Protein AF-A0A9D2GUF0-F1 (afdb_monomer_lite)

Radius of gyration: 27.65 Å; chains: 1; bounding box: 88×90×58 Å

Secondary structure (DSSP, 8-state):
--TTHHHHHHHHHHHHHHHHHHHHHHHTT------TT-S-GGGS--SEE-HHHHHHHHHTTSB-TT--EEEEEEEPPTT----S-EETTPEEE-HHHHTEEEE-SSS--EEEEEPPHHHHHHHHHHTT--TTEEEEEE-S-TT-THHHHHHHHHHHTT--TTTEEEETTHHHHHHTHHHHHTT-TTGGGGEESPP-GGGSPPP---GGG-----HHHHEE-HHHHHHHHHTT-B-SSTT-SEEEEE-S---S-B-TTSPBPP---TT-S--S--BTT-EEEEE---TTS--B--GGGGEEEEE-TTTT--EEEEEEEEPPHHHHHHHEEEEE-TTS-EE--THHHHHHHH-TT-EEEEE-SSSTTTHHHHHIIIIIS--TTEEEESSHHHHHHHHH-B--S-TTS-PPEEEE--S--TTS--TTS---EEE-SSSEEESS-SS-----HHHHHHHHTTS-TTSSBSS--B-EEEEEETTEEEEEE---TTTTT---S-S-HHHHHHHHHHT-

InterPro domains:
  IPR001307 Thiosulphate sulfurtransferase, conserved site [PS00683] (382-392)
  IPR001763 Rhodanese-like domain [PF00581] (343-394)
  IPR001763 Rhodanese-like domain [PS50206] (340-397)
  IPR036873 Rhodanese-like domain superfamily [G3DSA:3.40.250.10] (43-173)
  IPR036873 Rhodanese-like domain superfamily [G3DSA:3.40.250.10] (231-405)
  IPR036873 Rhodanese-like domain superfamily [SSF52821] (48-169)
  IPR036873 Rhodanese-like domain superfamily [SSF52821] (342-395)
  IPR045078 Sulfurtransferase TST/MPST-like [PTHR11364] (83-396)

Organism: NCBI:txid2838699

Sequence (512 aa):
MVSKMYTKSFMLLKLLLITLFLITVLAACKKQTVDSYYELDSKAGSAIIEPMELKKYIDNGLKTDDGKKVLLLHVTKQDGSLPEKTIKGAYPFSQEEYLMEKRSDGVAPNGAMVAGGAKVDKFLSKYGVDNNTVIVLTSHDLTNQMIYRTFWALKYWGFSNKALKVLNGANYYFFGEFAKENNIANIDSYKAAPADVSKITPSTFSVRDLPGNYIDSVRAPFGEIIEYAKAGKMKSDASGEVAVISTIDAKKPVKSNGQVVTYTIYDSNAIDGRIKGATQLAYVPVKSGGYSSSWALYLDAKLSEDGKFTITGGKGTFKTPEQIREMVKGFTENNGKTTKNASFLENLDKNPDKRILFHCFTGRTTAPHWFVFREILGYHNAAVYDGSWQEWSSYSAYYPADAANASYARIIVGEDDPNTYDKQNTDYIFWNGDKFVMSDNKTAPELETENLKTFIEKWDVTKYTDFATLGMESYYEDDEVYFYPLTNPNIDNLYAGDAKEINKEDKAYQGK

Structure (mmCIF, N/CA/C/O backbone):
data_AF-A0A9D2GUF0-F1
#
_entry.id   AF-A0A9D2GUF0-F1
#
loop_
_atom_site.group_PDB
_atom_site.id
_atom_site.type_symbol
_atom_site.label_atom_id
_atom_site.label_alt_id
_atom_site.label_comp_id
_atom_site.label_asym_id
_atom_site.label_entity_id
_atom_site.label_seq_id
_atom_site.pdbx_PDB_ins_code
_atom_site.Cartn_x
_atom_site.Cartn_y
_atom_site.Cartn_z
_atom_site.occupancy
_atom_site.B_iso_or_equiv
_atom_site.auth_seq_id
_atom_site.auth_comp_id
_atom_site.auth_asym_id
_atom_site.auth_atom_id
_atom_site.pdbx_PDB_model_num
ATOM 1 N N . MET A 1 1 ? -44.222 -61.628 30.513 1.00 52.12 1 MET A N 1
ATOM 2 C CA . MET A 1 1 ? -44.202 -61.056 29.146 1.00 52.12 1 MET A CA 1
ATOM 3 C C . MET A 1 1 ? -43.820 -59.561 29.151 1.00 52.12 1 MET A C 1
ATOM 5 O O . MET A 1 1 ? -44.364 -58.802 28.369 1.00 52.12 1 MET A O 1
ATOM 9 N N . VAL A 1 2 ? -42.877 -59.123 30.008 1.00 50.03 2 VAL A N 1
ATOM 10 C CA . VAL A 1 2 ? -42.561 -57.683 30.205 1.00 50.03 2 VAL A CA 1
ATOM 11 C C . VAL A 1 2 ? -41.072 -57.346 29.977 1.00 50.03 2 VAL A C 1
ATOM 13 O O . VAL A 1 2 ? -40.738 -56.194 29.734 1.00 50.03 2 VAL A O 1
ATOM 16 N N . SER A 1 3 ? -40.151 -58.322 29.921 1.00 45.16 3 SER A N 1
ATOM 17 C CA . SER A 1 3 ? -38.711 -58.019 29.773 1.00 45.16 3 SER A CA 1
ATOM 18 C C . SER A 1 3 ? -38.216 -57.816 28.331 1.00 45.16 3 SER A C 1
ATOM 20 O O . SER A 1 3 ? -37.121 -57.296 28.139 1.00 45.16 3 SER A O 1
ATOM 22 N N . LYS A 1 4 ? -39.005 -58.162 27.300 1.00 44.06 4 LYS A N 1
ATOM 23 C CA . LYS A 1 4 ? -38.617 -57.978 25.882 1.00 44.06 4 LYS A CA 1
ATOM 24 C C . LYS A 1 4 ? -39.014 -56.624 25.275 1.00 44.06 4 LYS A C 1
ATOM 26 O O . LYS A 1 4 ? -38.560 -56.313 24.179 1.00 44.06 4 LYS A O 1
ATOM 31 N N . MET A 1 5 ? -39.826 -55.814 25.962 1.00 46.47 5 MET A N 1
ATOM 32 C CA . MET A 1 5 ? -40.227 -54.486 25.464 1.00 46.47 5 MET A CA 1
ATOM 33 C C . MET A 1 5 ? -39.244 -53.371 25.837 1.00 46.47 5 MET A C 1
ATOM 35 O O . MET A 1 5 ? -39.161 -52.378 25.121 1.00 46.47 5 MET A O 1
ATOM 39 N N . TYR A 1 6 ? -38.444 -53.543 26.893 1.00 46.28 6 TYR A N 1
ATOM 40 C CA . TYR A 1 6 ? -37.508 -52.504 27.331 1.00 46.28 6 TYR A CA 1
ATOM 41 C C . TYR A 1 6 ? -36.203 -52.473 26.532 1.00 46.28 6 TYR A C 1
ATOM 43 O O . TYR A 1 6 ? -35.618 -51.409 26.383 1.00 46.28 6 TYR A O 1
ATOM 51 N N . THR A 1 7 ? -35.758 -53.585 25.942 1.00 51.62 7 THR A N 1
ATOM 52 C CA . THR A 1 7 ? -34.489 -53.617 25.197 1.00 51.62 7 THR A CA 1
ATOM 53 C C . THR A 1 7 ? -34.574 -52.932 23.837 1.00 51.62 7 THR A C 1
ATOM 55 O O . THR A 1 7 ? -33.637 -52.229 23.469 1.00 51.62 7 THR A O 1
ATOM 58 N N . LYS A 1 8 ? -35.698 -53.040 23.114 1.00 54.09 8 LYS A N 1
ATOM 59 C CA . LYS A 1 8 ? -35.871 -52.331 21.832 1.00 54.09 8 LYS A CA 1
ATOM 60 C C . LYS A 1 8 ? -35.997 -50.820 22.015 1.00 54.09 8 LYS A C 1
ATOM 62 O O . LYS A 1 8 ? -35.328 -50.087 21.296 1.00 54.09 8 LYS A O 1
ATOM 67 N N . SER A 1 9 ? -36.771 -50.354 22.997 1.00 56.44 9 SER A N 1
ATOM 68 C CA . SER A 1 9 ? -36.916 -48.914 23.254 1.00 56.44 9 SER A CA 1
ATOM 69 C C . SER A 1 9 ? -35.627 -48.281 23.777 1.00 56.44 9 SER A C 1
ATOM 71 O O . SER A 1 9 ? -35.297 -47.170 23.378 1.00 56.44 9 SER A O 1
ATOM 73 N N . PHE A 1 10 ? -34.843 -48.993 24.595 1.00 59.16 10 PHE A N 1
ATOM 74 C CA . PHE A 1 10 ? -33.549 -48.489 25.070 1.00 59.16 10 PHE A CA 1
ATOM 75 C C . PHE A 1 10 ? -32.477 -48.492 23.970 1.00 59.16 10 PHE A C 1
ATOM 77 O O . PHE A 1 10 ? -31.617 -47.614 23.938 1.00 59.16 10 PHE A O 1
ATOM 84 N N . MET A 1 11 ? -32.534 -49.457 23.045 1.00 64.44 11 MET A N 1
ATOM 85 C CA . MET A 1 11 ? -31.638 -49.519 21.888 1.00 64.44 11 MET A CA 1
ATOM 86 C C . MET A 1 11 ? -31.997 -48.456 20.843 1.00 64.44 11 MET A C 1
ATOM 88 O O . MET A 1 11 ? -31.089 -47.818 20.318 1.00 64.44 11 MET A O 1
ATOM 92 N N . LEU A 1 12 ? -33.292 -48.188 20.618 1.00 65.00 12 LEU A N 1
ATOM 93 C CA . LEU A 1 12 ? -33.741 -47.050 19.809 1.00 65.00 12 LEU A CA 1
ATOM 94 C C . LEU A 1 12 ? -33.336 -45.720 20.441 1.00 65.00 12 LEU A C 1
ATOM 96 O O . LEU A 1 12 ? -32.854 -44.860 19.721 1.00 65.00 12 LEU A O 1
ATOM 100 N N . LEU A 1 13 ? -33.470 -45.555 21.761 1.00 68.62 13 LEU A N 1
ATOM 101 C CA . LEU A 1 13 ? -33.082 -44.321 22.451 1.00 68.62 13 LEU A CA 1
ATOM 102 C C . LEU A 1 13 ? -31.562 -44.093 22.409 1.00 68.62 13 LEU A C 1
ATOM 104 O O . LEU A 1 13 ? -31.122 -42.965 22.206 1.00 68.62 13 LEU A O 1
ATOM 108 N N . LYS A 1 14 ? -30.754 -45.158 22.530 1.00 65.00 14 LYS A N 1
ATOM 109 C CA . LYS A 1 14 ? -29.296 -45.093 22.331 1.00 65.00 14 LYS A CA 1
ATOM 110 C C . LYS A 1 14 ? -28.925 -44.779 20.885 1.00 65.00 14 LYS A C 1
ATOM 112 O O . LYS A 1 14 ? -28.041 -43.956 20.683 1.00 65.00 14 LYS A O 1
ATOM 117 N N . LEU A 1 15 ? -29.598 -45.379 19.897 1.00 66.88 15 LEU A N 1
ATOM 118 C CA . LEU A 1 15 ? -29.389 -45.016 18.494 1.00 66.88 15 LEU A CA 1
ATOM 119 C C . LEU A 1 15 ? -29.764 -43.554 18.258 1.00 66.88 15 LEU A C 1
ATOM 121 O O . LEU A 1 15 ? -28.981 -42.851 17.638 1.00 66.88 15 LEU A O 1
ATOM 125 N N . LEU A 1 16 ? -30.892 -43.096 18.816 1.00 71.69 16 LEU A N 1
ATOM 126 C CA . LEU A 1 16 ? -31.371 -41.724 18.684 1.00 71.69 16 LEU A CA 1
ATOM 127 C C . LEU A 1 16 ? -30.379 -40.732 19.297 1.00 71.69 16 LEU A C 1
ATOM 129 O O . LEU A 1 16 ? -30.061 -39.738 18.659 1.00 71.69 16 LEU A O 1
ATOM 133 N N . LEU A 1 17 ? -29.848 -41.025 20.490 1.00 67.75 17 LEU A N 1
ATOM 134 C CA . LEU A 1 17 ? -28.843 -40.205 21.175 1.00 67.75 17 LEU A CA 1
ATOM 135 C C . LEU A 1 17 ? -27.492 -40.212 20.453 1.00 67.75 17 LEU A C 1
ATOM 137 O O . LEU A 1 17 ? -26.875 -39.159 20.353 1.00 67.75 17 LEU A O 1
ATOM 141 N N . ILE A 1 18 ? -27.050 -41.348 19.904 1.00 64.31 18 ILE A N 1
ATOM 142 C CA . ILE A 1 18 ? -25.820 -41.429 19.099 1.00 64.31 18 ILE A CA 1
ATOM 143 C C . ILE A 1 18 ? -26.001 -40.679 17.774 1.00 64.31 18 ILE A C 1
ATOM 145 O O . ILE A 1 18 ? -25.099 -39.951 17.374 1.00 64.31 18 ILE A O 1
ATOM 149 N N . THR A 1 19 ? -27.167 -40.771 17.125 1.00 61.44 19 THR A N 1
ATOM 150 C CA . THR A 1 19 ? -27.473 -39.954 15.942 1.00 61.44 19 THR A CA 1
ATOM 151 C C . THR A 1 19 ? -27.598 -38.477 16.288 1.00 61.44 19 THR A C 1
ATOM 153 O O . THR A 1 19 ? -27.083 -37.663 15.537 1.00 61.44 19 THR A O 1
ATOM 156 N N . LEU A 1 20 ? -28.187 -38.102 17.430 1.00 56.81 20 LEU A N 1
ATOM 157 C CA . LEU A 1 20 ? -28.256 -36.704 17.865 1.00 56.81 20 LEU A CA 1
ATOM 158 C C . LEU A 1 20 ? -26.854 -36.161 18.168 1.00 56.81 20 LEU A C 1
ATOM 160 O O . LEU A 1 20 ? -26.547 -35.041 17.780 1.00 56.81 20 LEU A O 1
ATOM 164 N N . PHE A 1 21 ? -25.988 -36.977 18.782 1.00 48.06 21 PHE A N 1
ATOM 165 C CA . PHE A 1 21 ? -24.601 -36.626 19.084 1.00 48.06 21 PHE A CA 1
ATOM 166 C C . PHE A 1 21 ? -23.741 -36.529 17.811 1.00 48.06 21 PHE A C 1
ATOM 168 O O . PHE A 1 21 ? -22.965 -35.586 17.668 1.00 48.06 21 PHE A O 1
ATOM 175 N N . LEU A 1 22 ? -23.927 -37.427 16.832 1.00 49.19 22 LEU A N 1
ATOM 176 C CA . LEU A 1 22 ? -23.307 -37.304 15.505 1.00 49.19 22 LEU A CA 1
ATOM 177 C C . LEU A 1 22 ? -23.835 -36.089 14.732 1.00 49.19 22 LEU A C 1
ATOM 179 O O . LEU A 1 22 ? -23.051 -35.429 14.061 1.00 49.19 22 LEU A O 1
ATOM 183 N N . ILE A 1 23 ? -25.124 -35.751 14.849 1.00 51.03 23 ILE A N 1
ATOM 184 C CA . ILE A 1 23 ? -25.703 -34.547 14.235 1.00 51.03 23 ILE A CA 1
ATOM 185 C C . ILE A 1 23 ? -25.149 -33.284 14.908 1.00 51.03 23 ILE A C 1
ATOM 187 O O . ILE A 1 23 ? -24.876 -32.319 14.204 1.00 51.03 23 ILE A O 1
ATOM 191 N N . THR A 1 24 ? -24.891 -33.277 16.223 1.00 44.53 24 THR A N 1
ATOM 192 C CA . THR A 1 24 ? -24.241 -32.133 16.894 1.00 44.53 24 THR A CA 1
ATOM 193 C C . THR A 1 24 ? -22.749 -32.018 16.575 1.00 44.53 24 THR A C 1
ATOM 195 O O . THR A 1 24 ? -22.254 -30.904 16.434 1.00 44.53 24 THR A O 1
ATOM 198 N N . VAL A 1 25 ? -22.036 -33.136 16.383 1.00 40.12 25 VAL A N 1
ATOM 199 C CA . VAL A 1 25 ? -20.620 -33.130 15.961 1.00 40.12 25 VAL A CA 1
ATOM 200 C C . VAL A 1 25 ? -20.480 -32.756 14.475 1.00 40.12 25 VAL A C 1
ATOM 202 O O . VAL A 1 25 ? -19.558 -32.031 14.113 1.00 40.12 25 VAL A O 1
ATOM 205 N N . LEU A 1 26 ? -21.435 -33.140 13.620 1.00 37.75 26 LEU A N 1
ATOM 206 C CA . LEU A 1 26 ? -21.502 -32.699 12.218 1.00 37.75 26 LEU A CA 1
ATOM 207 C C . LEU A 1 26 ? -22.029 -31.259 12.073 1.00 37.75 26 LEU A C 1
ATOM 209 O O . LEU A 1 26 ? -21.619 -30.555 11.153 1.00 37.75 26 LEU A O 1
ATOM 213 N N . ALA A 1 27 ? -22.860 -30.772 13.000 1.00 34.75 27 ALA A N 1
ATOM 214 C CA . ALA A 1 27 ? -23.278 -29.367 13.056 1.00 34.75 27 ALA A CA 1
ATOM 215 C C . ALA A 1 27 ? -22.185 -28.428 13.608 1.00 34.75 27 ALA A C 1
ATOM 217 O O . ALA A 1 27 ? -22.230 -27.230 13.333 1.00 34.75 27 ALA A O 1
ATOM 218 N N . ALA A 1 28 ? -21.180 -28.960 14.315 1.00 32.22 28 ALA A N 1
ATOM 219 C CA . ALA A 1 28 ? -19.968 -28.234 14.712 1.00 32.22 28 ALA A CA 1
ATOM 220 C C . ALA A 1 28 ? -18.894 -28.173 13.602 1.00 32.22 28 ALA A C 1
ATOM 222 O O . ALA A 1 28 ? -17.900 -27.470 13.743 1.00 32.22 28 ALA A O 1
ATOM 223 N N . CYS A 1 29 ? -19.117 -28.841 12.466 1.00 32.38 29 CYS A N 1
ATOM 224 C CA . CYS A 1 29 ? -18.390 -28.628 11.213 1.00 32.38 29 CYS A CA 1
ATOM 225 C C . CYS A 1 29 ? -19.310 -27.987 10.167 1.00 32.38 29 CYS A C 1
ATOM 227 O O . CYS A 1 29 ? -19.366 -28.392 9.006 1.00 32.38 29 CYS A O 1
ATOM 229 N N . LYS A 1 30 ? -20.033 -26.932 10.556 1.00 30.05 30 LYS A N 1
ATOM 230 C CA . LYS A 1 30 ? -20.518 -25.973 9.567 1.00 30.05 30 LYS A CA 1
ATOM 231 C C . LYS A 1 30 ? -19.288 -25.202 9.093 1.00 30.05 30 LYS A C 1
ATOM 233 O O . LYS A 1 30 ? -18.842 -24.286 9.775 1.00 30.05 30 LYS A O 1
ATOM 238 N N . LYS A 1 31 ? -18.714 -25.608 7.953 1.00 34.06 31 LYS A N 1
ATOM 239 C CA . LYS A 1 31 ? -17.782 -24.775 7.180 1.00 34.06 31 LYS A CA 1
ATOM 240 C C . LYS A 1 31 ? -18.445 -23.407 7.094 1.00 34.06 31 LYS A C 1
ATOM 242 O O . LYS A 1 31 ? -19.514 -23.307 6.493 1.00 34.06 31 LYS A O 1
ATOM 247 N N . GLN A 1 32 ? -17.904 -22.435 7.826 1.00 28.88 32 GLN A N 1
ATOM 248 C CA . GLN A 1 32 ? -18.508 -21.124 7.987 1.00 28.88 32 GLN A CA 1
ATOM 249 C C . GLN A 1 32 ? -18.632 -20.555 6.580 1.00 28.88 32 GLN A C 1
ATOM 251 O O . GLN A 1 32 ? -17.634 -20.255 5.929 1.00 28.88 32 GLN A O 1
ATOM 256 N N . THR A 1 33 ? -19.852 -20.576 6.047 1.00 29.67 33 THR A N 1
ATOM 257 C CA . THR A 1 33 ? -20.152 -20.021 4.736 1.00 29.67 33 THR A CA 1
ATOM 258 C C . THR A 1 33 ? -19.760 -18.571 4.840 1.00 29.67 33 THR A C 1
ATOM 260 O O . THR A 1 33 ? -20.344 -17.847 5.643 1.00 29.67 33 THR A O 1
ATOM 263 N N . VAL A 1 34 ? -18.695 -18.207 4.130 1.00 37.09 34 VAL A N 1
ATOM 264 C CA . VAL A 1 34 ? -18.164 -16.857 4.140 1.00 37.09 34 VAL A CA 1
ATOM 265 C C . VAL A 1 34 ? -19.296 -15.952 3.684 1.00 37.09 34 VAL A C 1
ATOM 267 O O . VAL A 1 34 ? -19.676 -15.970 2.514 1.00 37.09 34 VAL A O 1
ATOM 270 N N . ASP A 1 35 ? -19.897 -15.253 4.646 1.00 34.94 35 ASP A N 1
ATOM 271 C CA . ASP A 1 35 ? -20.941 -14.275 4.393 1.00 34.94 35 ASP A CA 1
ATOM 272 C C . ASP A 1 35 ? -20.447 -13.287 3.328 1.00 34.94 35 ASP A C 1
ATOM 274 O O . ASP A 1 35 ? -19.246 -13.031 3.201 1.00 34.94 35 ASP A O 1
ATOM 278 N N . SER A 1 36 ? -21.401 -12.738 2.576 1.00 34.56 36 SER A N 1
ATOM 279 C CA . SER A 1 36 ? -21.350 -11.815 1.421 1.00 34.56 36 SER A CA 1
ATOM 280 C C . SER A 1 36 ? -20.566 -10.491 1.610 1.00 34.56 36 SER A C 1
ATOM 282 O O . SER A 1 36 ? -20.812 -9.459 0.971 1.00 34.56 36 SER A O 1
ATOM 284 N N . TYR A 1 37 ? -19.575 -10.488 2.493 1.00 33.19 37 TYR A N 1
ATOM 285 C CA . TYR A 1 37 ? -18.743 -9.359 2.880 1.00 33.19 37 TYR A CA 1
ATOM 286 C C . TYR A 1 37 ? -17.485 -9.191 2.004 1.00 33.19 37 TYR A C 1
ATOM 288 O O . TYR A 1 37 ? -16.806 -8.166 2.053 1.00 33.19 37 TYR A O 1
ATOM 296 N N . TYR A 1 38 ? -17.197 -10.169 1.150 1.00 41.22 38 TYR A N 1
ATOM 297 C CA . TYR A 1 38 ? -15.986 -10.212 0.331 1.00 41.22 38 TYR A CA 1
ATOM 298 C C . TYR A 1 38 ? -16.269 -10.403 -1.170 1.00 41.22 38 TYR A C 1
ATOM 300 O O . TYR A 1 38 ? -15.447 -10.959 -1.898 1.00 41.22 38 TYR A O 1
ATOM 308 N N . GLU A 1 39 ? -17.433 -9.954 -1.647 1.00 34.78 39 GLU A N 1
ATOM 309 C CA . GLU A 1 39 ? -17.647 -9.796 -3.090 1.00 34.78 39 GLU A CA 1
ATOM 310 C C . GLU A 1 39 ? -16.603 -8.828 -3.682 1.00 34.78 39 GLU A C 1
ATOM 312 O O . GLU A 1 39 ? -16.140 -7.915 -2.995 1.00 34.78 39 GLU A O 1
ATOM 317 N N . LEU A 1 40 ? -16.243 -9.050 -4.953 1.00 43.41 40 LEU A N 1
ATOM 318 C CA . LEU A 1 40 ? -15.322 -8.234 -5.756 1.00 43.41 40 LEU A CA 1
ATOM 319 C C . LEU A 1 40 ? -15.531 -6.724 -5.526 1.00 43.41 40 LEU A C 1
ATOM 321 O O . LEU A 1 40 ? -16.672 -6.258 -5.468 1.00 43.41 40 LEU A O 1
ATOM 325 N N . ASP A 1 41 ? -14.432 -5.961 -5.472 1.00 46.75 41 ASP A N 1
ATOM 326 C CA . ASP A 1 41 ? -14.376 -4.536 -5.084 1.00 46.75 41 ASP A CA 1
ATOM 327 C C . ASP A 1 41 ? -15.431 -3.618 -5.721 1.00 46.75 41 ASP A C 1
ATOM 329 O O . ASP A 1 41 ? -15.868 -2.671 -5.071 1.00 46.75 41 ASP A O 1
ATOM 333 N N . SER A 1 42 ? -15.944 -3.960 -6.910 1.00 46.22 42 SER A N 1
ATOM 334 C CA . SER A 1 42 ? -17.107 -3.319 -7.554 1.00 46.22 42 SER A CA 1
ATOM 335 C C . SER A 1 42 ? -18.350 -3.139 -6.655 1.00 46.22 42 SER A C 1
ATOM 337 O O . SER A 1 42 ? -19.225 -2.339 -6.979 1.00 46.22 42 SER A O 1
ATOM 339 N N . LYS A 1 43 ? -18.445 -3.863 -5.525 1.00 48.94 43 LYS A N 1
ATOM 340 C CA . LYS A 1 43 ? -19.541 -3.779 -4.538 1.00 48.94 43 LYS A CA 1
ATOM 341 C C . LYS A 1 43 ? -19.076 -3.648 -3.076 1.00 48.94 43 LYS A C 1
ATOM 343 O O . LYS A 1 43 ? -19.906 -3.684 -2.164 1.00 48.94 43 LYS A O 1
ATOM 348 N N . ALA A 1 44 ? -17.770 -3.543 -2.813 1.00 56.19 44 ALA A N 1
ATOM 349 C CA . ALA A 1 44 ? -17.205 -3.629 -1.458 1.00 56.19 44 ALA A CA 1
ATOM 350 C C . ALA A 1 44 ? -17.231 -2.301 -0.667 1.00 56.19 44 ALA A C 1
ATOM 352 O O . ALA A 1 44 ? -16.840 -2.270 0.500 1.00 56.19 44 ALA A O 1
ATOM 353 N N . GLY A 1 45 ? -17.728 -1.215 -1.265 1.00 69.31 45 GLY A N 1
ATOM 354 C CA . GLY A 1 45 ? -17.746 0.112 -0.647 1.00 69.31 45 GLY A CA 1
ATOM 355 C C . GLY A 1 45 ? -16.355 0.754 -0.561 1.00 69.31 45 GLY A C 1
ATOM 356 O O . GLY A 1 45 ? -15.366 0.220 -1.061 1.00 69.31 45 GLY A O 1
ATOM 357 N N . SER A 1 46 ? -16.285 1.930 0.064 1.00 85.81 46 SER A N 1
ATOM 358 C CA . SER A 1 46 ? -15.058 2.736 0.145 1.00 85.81 46 SER A CA 1
ATOM 359 C C . SER A 1 46 ? -13.965 2.066 0.986 1.00 85.81 46 SER A C 1
ATOM 361 O O . SER A 1 46 ? -14.257 1.553 2.064 1.00 85.81 46 SER A O 1
ATOM 363 N N . ALA A 1 47 ? -12.702 2.127 0.554 1.00 92.50 47 ALA A N 1
ATOM 364 C CA . ALA A 1 47 ? -11.539 1.779 1.384 1.00 92.50 47 ALA A CA 1
ATOM 365 C C . ALA A 1 47 ? -11.268 2.806 2.500 1.00 92.50 47 ALA A C 1
ATOM 367 O O . ALA A 1 47 ? -10.431 2.580 3.373 1.00 92.50 47 ALA A O 1
ATOM 368 N N . ILE A 1 48 ? -11.952 3.948 2.469 1.00 95.38 48 ILE A N 1
ATOM 369 C CA . ILE A 1 48 ? -11.803 5.045 3.420 1.00 95.38 48 ILE A CA 1
ATOM 370 C C . ILE A 1 48 ? -12.924 4.957 4.460 1.00 95.38 48 ILE A C 1
ATOM 372 O O . ILE A 1 48 ? -14.082 4.727 4.108 1.00 95.38 48 ILE A O 1
ATOM 376 N N . ILE A 1 49 ? -12.574 5.150 5.732 1.00 96.94 49 ILE A N 1
ATOM 377 C CA . ILE A 1 49 ? -13.527 5.404 6.819 1.00 96.94 49 ILE A CA 1
ATOM 378 C C . ILE A 1 49 ? -13.396 6.858 7.269 1.00 96.94 49 ILE A C 1
ATOM 380 O O . ILE A 1 49 ? -12.289 7.350 7.503 1.00 96.94 49 ILE A O 1
ATOM 384 N N . GLU A 1 50 ? -14.527 7.548 7.394 1.00 97.06 50 GLU A N 1
ATOM 385 C CA . GLU A 1 50 ? -14.545 8.936 7.854 1.00 97.06 50 GLU A CA 1
ATOM 386 C C . GLU A 1 50 ? -14.420 9.019 9.389 1.00 97.06 50 GLU A C 1
ATOM 388 O O . GLU A 1 50 ? -14.943 8.154 10.101 1.00 97.06 50 GLU A O 1
ATOM 393 N N . PRO A 1 51 ? -13.784 10.070 9.946 1.00 97.62 51 PRO A N 1
ATOM 394 C CA . PRO A 1 51 ? -13.594 10.218 11.393 1.00 97.62 51 PRO A CA 1
ATOM 395 C C . PRO A 1 51 ? -14.874 10.131 12.223 1.00 97.62 51 PRO A C 1
ATOM 397 O O . PRO A 1 51 ? -14.849 9.590 13.328 1.00 97.62 51 PRO A O 1
ATOM 400 N N . MET A 1 52 ? -15.998 10.621 11.692 1.00 96.94 52 MET A N 1
ATOM 401 C CA . MET A 1 52 ? -17.298 10.537 12.362 1.00 96.94 52 MET A CA 1
ATOM 402 C C . MET A 1 52 ? -17.754 9.085 12.551 1.00 96.94 52 MET A C 1
ATOM 404 O O . MET A 1 52 ? -18.256 8.724 13.616 1.00 96.94 52 MET A O 1
ATOM 408 N N . GLU A 1 53 ? -17.546 8.241 11.542 1.00 97.62 53 GLU A N 1
ATOM 409 C CA . GLU A 1 53 ? -17.898 6.823 11.597 1.00 97.62 53 GLU A CA 1
ATOM 410 C C . GLU A 1 53 ? -16.977 6.072 12.566 1.00 97.62 53 GLU A C 1
ATOM 412 O O . GLU A 1 53 ? -17.458 5.350 13.440 1.00 97.62 53 GLU A O 1
ATOM 417 N N . LEU A 1 54 ? -15.661 6.317 12.511 1.00 98.19 54 LEU A N 1
ATOM 418 C CA . LEU A 1 54 ? -14.737 5.718 13.479 1.00 98.19 54 LEU A CA 1
ATOM 419 C C . LEU A 1 54 ? -15.055 6.157 14.915 1.00 98.19 54 LEU A C 1
ATOM 421 O O . LEU A 1 54 ? -15.030 5.331 15.827 1.00 98.19 54 LEU A O 1
ATOM 425 N N . LYS A 1 55 ? -15.388 7.436 15.133 1.00 97.69 55 LYS A N 1
ATOM 426 C CA . LYS A 1 55 ? -15.811 7.934 16.448 1.00 97.69 55 LYS A CA 1
ATOM 427 C C . LYS A 1 55 ? -17.019 7.151 16.966 1.00 97.69 55 LYS A C 1
ATOM 429 O O . LYS A 1 55 ? -16.994 6.709 18.113 1.00 97.69 55 LYS A O 1
ATOM 434 N N . LYS A 1 56 ? -18.035 6.930 16.124 1.00 97.75 56 LYS A N 1
ATOM 435 C CA . LYS A 1 56 ? -19.205 6.108 16.468 1.00 97.75 56 LYS A CA 1
ATOM 436 C C . LYS A 1 56 ? -18.792 4.697 16.896 1.00 97.75 56 LYS A C 1
ATOM 438 O O . LYS A 1 56 ? -19.288 4.203 17.904 1.00 97.75 56 LYS A O 1
ATOM 443 N N . TYR A 1 57 ? -17.852 4.075 16.184 1.00 98.38 57 TYR A N 1
ATOM 444 C CA . TYR A 1 57 ? -17.349 2.748 16.548 1.00 98.38 57 TYR A CA 1
ATOM 445 C C . TYR A 1 57 ? -16.603 2.749 17.880 1.00 98.38 57 TYR A C 1
ATOM 447 O O . TYR A 1 57 ? -16.797 1.832 18.674 1.00 98.38 57 TYR A O 1
ATOM 455 N N . ILE A 1 58 ? -15.798 3.777 18.164 1.00 97.69 58 ILE A N 1
ATOM 456 C CA . ILE A 1 58 ? -15.116 3.928 19.459 1.00 97.69 58 ILE A CA 1
ATOM 457 C C . ILE A 1 58 ? -16.139 4.080 20.592 1.00 97.69 58 ILE A C 1
ATOM 459 O O . ILE A 1 58 ? -16.025 3.391 21.607 1.00 97.69 58 ILE A O 1
ATOM 463 N N . ASP A 1 59 ? -17.156 4.924 20.403 1.00 96.94 59 ASP A N 1
ATOM 464 C CA . ASP A 1 59 ? -18.231 5.141 21.380 1.00 96.94 59 ASP A CA 1
ATOM 465 C C . ASP A 1 59 ? -19.054 3.860 21.617 1.00 96.94 59 ASP A C 1
ATOM 467 O O . ASP A 1 59 ? -19.515 3.611 22.730 1.00 96.94 59 ASP A O 1
ATOM 471 N N . ASN A 1 60 ? -19.159 3.002 20.598 1.00 97.88 60 ASN A N 1
ATOM 472 C CA . ASN A 1 60 ? -19.773 1.673 20.663 1.00 97.88 60 ASN A CA 1
ATOM 473 C C . ASN A 1 60 ? -18.800 0.562 21.125 1.00 97.88 60 ASN A C 1
ATOM 475 O O . ASN A 1 60 ? -19.017 -0.625 20.876 1.00 97.88 60 ASN A O 1
ATOM 479 N N . GLY A 1 61 ? -17.694 0.922 21.784 1.00 97.38 61 GLY A N 1
ATOM 480 C CA . GLY A 1 61 ? -16.740 -0.045 22.331 1.00 97.38 61 GLY A CA 1
ATOM 481 C C . GLY A 1 61 ? -15.926 -0.785 21.266 1.00 97.38 61 GLY A C 1
ATOM 482 O O . GLY A 1 61 ? -15.680 -1.982 21.414 1.00 97.38 61 GLY A O 1
ATOM 483 N N . LEU A 1 62 ? -15.516 -0.073 20.210 1.00 97.88 62 LEU A N 1
ATOM 484 C CA . LEU A 1 62 ? -14.821 -0.598 19.026 1.00 97.88 62 LEU A CA 1
ATOM 485 C C . LEU A 1 62 ? -15.626 -1.686 18.312 1.00 97.88 62 LEU A C 1
ATOM 487 O O . LEU A 1 62 ? -15.121 -2.770 18.006 1.00 97.88 62 LEU A O 1
ATOM 491 N N . LYS A 1 63 ? -16.895 -1.379 18.041 1.00 98.19 63 LYS A N 1
ATOM 492 C CA . LYS A 1 63 ? -17.789 -2.236 17.266 1.00 98.19 63 LYS A CA 1
ATOM 493 C C . LYS A 1 63 ? -18.501 -1.453 16.180 1.00 98.19 63 LYS A C 1
ATOM 495 O O . LYS A 1 63 ? -18.924 -0.318 16.407 1.00 98.19 63 LYS A O 1
ATOM 500 N N . THR A 1 64 ? -18.665 -2.087 15.027 1.00 97.00 64 THR A N 1
ATOM 501 C CA . THR A 1 64 ? -19.517 -1.571 13.956 1.00 97.00 64 THR A CA 1
ATOM 502 C C . THR A 1 64 ? -20.991 -1.585 14.368 1.00 97.00 64 THR A C 1
ATOM 504 O O . THR A 1 64 ? -21.363 -2.172 15.389 1.00 97.00 64 THR A O 1
ATOM 507 N N . ASP A 1 65 ? -21.848 -0.961 13.561 1.00 94.19 65 ASP A N 1
ATOM 508 C CA . ASP A 1 65 ? -23.297 -0.922 13.800 1.00 94.19 65 ASP A CA 1
ATOM 509 C C . ASP A 1 65 ? -23.942 -2.315 13.805 1.00 94.19 65 ASP A C 1
ATOM 511 O O . ASP A 1 65 ? -24.863 -2.574 14.576 1.00 94.19 65 ASP A O 1
ATOM 515 N N . ASP A 1 66 ? -23.432 -3.223 12.973 1.00 93.75 66 ASP A N 1
ATOM 516 C CA . ASP A 1 66 ? -23.846 -4.627 12.895 1.00 93.75 66 ASP A CA 1
ATOM 517 C C . ASP A 1 66 ? -23.099 -5.533 13.895 1.00 93.75 66 ASP A C 1
ATOM 519 O O . ASP A 1 66 ? -23.252 -6.754 13.872 1.00 93.75 66 ASP A O 1
ATOM 523 N N . GLY A 1 67 ? -22.317 -4.951 14.810 1.00 96.00 67 GLY A N 1
ATOM 524 C CA . GLY A 1 67 ? -21.705 -5.655 15.938 1.00 96.00 67 GLY A CA 1
ATOM 525 C C . GLY A 1 67 ? -20.385 -6.369 15.637 1.00 96.00 67 GLY A C 1
ATOM 526 O O . GLY A 1 67 ? -19.903 -7.122 16.491 1.00 96.00 67 GLY A O 1
ATOM 527 N N . LYS A 1 68 ? -19.772 -6.135 14.470 1.00 96.38 68 LYS A N 1
ATOM 528 C CA . LYS A 1 68 ? -18.430 -6.642 14.143 1.00 96.38 68 LYS A CA 1
ATOM 529 C C . LYS A 1 68 ? -17.379 -5.975 15.020 1.00 96.38 68 LYS A C 1
ATOM 531 O O . LYS A 1 68 ? -17.501 -4.805 15.384 1.00 96.38 68 LYS A O 1
ATOM 536 N N . LYS A 1 69 ? -16.321 -6.714 15.343 1.00 97.75 69 LYS A N 1
ATOM 537 C CA . LYS A 1 69 ? -15.162 -6.194 16.077 1.00 97.75 69 LYS A CA 1
ATOM 538 C C . LYS A 1 69 ? -14.405 -5.207 15.187 1.00 97.75 69 LYS A C 1
ATOM 540 O O . LYS A 1 69 ? -14.068 -5.548 14.058 1.00 97.75 69 LYS A O 1
ATOM 545 N N . VAL A 1 70 ? -14.068 -4.027 15.702 1.00 98.56 70 VAL A N 1
ATOM 546 C CA . VAL A 1 70 ? -13.164 -3.082 15.034 1.00 98.56 70 VAL A CA 1
ATOM 547 C C . VAL A 1 70 ? -11.763 -3.225 15.621 1.00 98.56 70 VAL A C 1
ATOM 549 O O . VAL A 1 70 ? -11.530 -2.923 16.790 1.00 98.56 70 VAL A O 1
ATOM 552 N N . LEU A 1 71 ? -10.819 -3.686 14.804 1.00 98.56 71 LEU A N 1
ATOM 553 C CA . LEU A 1 71 ? -9.397 -3.685 15.127 1.00 98.56 71 LEU A CA 1
ATOM 554 C C . LEU A 1 71 ? -8.772 -2.395 14.591 1.00 98.56 71 LEU A C 1
ATOM 556 O O . LEU A 1 71 ? -8.565 -2.252 13.388 1.00 98.56 71 LEU A O 1
ATOM 560 N N . LEU A 1 72 ? -8.460 -1.463 15.486 1.00 98.56 72 LEU A N 1
ATOM 561 C CA . LEU A 1 72 ? -7.776 -0.224 15.132 1.00 98.56 72 LEU A CA 1
ATOM 562 C C . LEU A 1 72 ? -6.257 -0.427 15.220 1.00 98.56 72 LEU A C 1
ATOM 564 O O . LEU A 1 72 ? -5.731 -0.710 16.297 1.00 98.56 72 LEU A O 1
ATOM 568 N N . LEU A 1 73 ? -5.552 -0.284 14.098 1.00 98.50 73 LEU A N 1
ATOM 569 C CA . LEU A 1 73 ? -4.096 -0.421 14.012 1.00 98.50 73 LEU A CA 1
ATOM 570 C C . LEU A 1 73 ? -3.454 0.938 13.738 1.00 98.50 73 LEU A C 1
ATOM 572 O O . LEU A 1 73 ? -3.728 1.568 12.718 1.00 98.50 73 LEU A O 1
ATOM 576 N N . HIS A 1 74 ? -2.570 1.372 14.632 1.00 98.19 74 HIS A N 1
ATOM 577 C CA . HIS A 1 74 ? -1.677 2.495 14.390 1.00 98.19 74 HIS A CA 1
ATOM 578 C C . HIS A 1 74 ? -0.414 1.997 13.691 1.00 98.19 74 HIS A C 1
ATOM 580 O O . HIS A 1 74 ? 0.452 1.385 14.319 1.00 98.19 74 HIS A O 1
ATOM 586 N N . VAL A 1 75 ? -0.298 2.298 12.404 1.00 97.44 75 VAL A N 1
ATOM 587 C CA . VAL A 1 75 ? 0.858 1.946 11.584 1.00 97.44 75 VAL A CA 1
ATOM 588 C C . VAL A 1 75 ? 2.032 2.862 11.928 1.00 97.44 75 VAL A C 1
ATOM 590 O O . VAL A 1 75 ? 1.932 4.088 11.791 1.00 97.44 75 VAL A O 1
ATOM 593 N N . THR A 1 76 ? 3.137 2.274 12.388 1.00 93.56 76 THR A N 1
ATOM 594 C CA . THR A 1 76 ? 4.363 3.005 12.739 1.00 93.56 76 THR A CA 1
ATOM 595 C C . THR A 1 76 ? 5.009 3.630 11.504 1.00 93.56 76 THR A C 1
ATOM 597 O O . THR A 1 76 ? 4.731 3.258 10.357 1.00 93.56 76 THR A O 1
ATOM 600 N N . LYS A 1 77 ? 5.897 4.603 11.718 1.00 83.81 77 LYS A N 1
ATOM 601 C CA . LYS A 1 77 ? 6.789 5.056 10.644 1.00 83.81 77 LYS A CA 1
ATOM 602 C C . LYS A 1 77 ? 7.819 3.967 10.318 1.00 83.81 77 LYS A C 1
ATOM 604 O O . LYS A 1 77 ? 7.938 2.965 11.023 1.00 83.81 77 LYS A O 1
ATOM 609 N N . GLN A 1 78 ? 8.560 4.170 9.231 1.00 76.44 78 GLN A N 1
ATOM 610 C CA . GLN A 1 78 ? 9.610 3.251 8.784 1.00 76.44 78 GLN A CA 1
ATOM 611 C C . GLN A 1 78 ? 10.751 3.100 9.803 1.00 76.44 78 GLN A C 1
ATOM 613 O O . GLN A 1 78 ? 11.326 2.029 9.909 1.00 76.44 78 GLN A O 1
ATOM 618 N N . ASP A 1 79 ? 11.045 4.140 10.581 1.00 81.44 79 ASP A N 1
ATOM 619 C CA . ASP A 1 79 ? 12.013 4.097 11.687 1.00 81.44 79 ASP A CA 1
ATOM 620 C C . ASP A 1 79 ? 11.461 3.403 12.951 1.00 81.44 79 ASP A C 1
ATOM 622 O O . ASP A 1 79 ? 12.090 3.431 14.005 1.00 81.44 79 ASP A O 1
ATOM 626 N N . GLY A 1 80 ? 10.261 2.814 12.873 1.00 82.44 80 GLY A N 1
ATOM 627 C CA . GLY A 1 80 ? 9.574 2.182 13.997 1.00 82.44 80 GLY A CA 1
ATOM 628 C C . GLY A 1 80 ? 8.953 3.168 14.989 1.00 82.44 80 GLY A C 1
ATOM 629 O O . GLY A 1 80 ? 8.345 2.733 15.968 1.00 82.44 80 GLY A O 1
ATOM 630 N N . SER A 1 81 ? 9.059 4.481 14.755 1.00 84.81 81 SER A N 1
ATOM 631 C CA . SER A 1 81 ? 8.537 5.475 15.691 1.00 84.81 81 SER A CA 1
ATOM 632 C C . SER A 1 81 ? 7.010 5.441 15.795 1.00 84.81 81 SER A C 1
ATOM 634 O O . SER A 1 81 ? 6.275 5.178 14.832 1.00 84.81 81 SER A O 1
ATOM 636 N N . LEU A 1 82 ? 6.541 5.738 17.007 1.00 86.50 82 LEU A N 1
ATOM 637 C CA . LEU A 1 82 ? 5.144 5.736 17.415 1.00 86.50 82 LEU A CA 1
ATOM 638 C C . LEU A 1 82 ? 4.904 6.908 18.384 1.00 86.50 82 LEU A C 1
ATOM 640 O O . LEU A 1 82 ? 5.765 7.177 19.223 1.00 86.50 82 LEU A O 1
ATOM 644 N N . PRO A 1 83 ? 3.761 7.614 18.311 1.00 86.00 83 PRO A N 1
ATOM 645 C CA . PRO A 1 83 ? 3.455 8.667 19.272 1.00 86.00 83 PRO A CA 1
ATOM 646 C C . PRO A 1 83 ? 3.124 8.100 20.662 1.00 86.00 83 PRO A C 1
ATOM 648 O O . PRO A 1 83 ? 2.508 7.041 20.778 1.00 86.00 83 PRO A O 1
ATOM 651 N N . GLU A 1 84 ? 3.442 8.858 21.720 1.00 87.44 84 GLU A N 1
ATOM 652 C CA . GLU A 1 84 ? 3.104 8.504 23.114 1.00 87.44 84 GLU A CA 1
ATOM 653 C C . GLU A 1 84 ? 1.602 8.284 23.327 1.00 87.44 84 GLU A C 1
ATOM 655 O O . GLU A 1 84 ? 1.186 7.484 24.166 1.00 87.44 84 GLU A O 1
ATOM 660 N N . LYS A 1 85 ? 0.777 9.024 22.578 1.00 92.31 85 LYS A N 1
ATOM 661 C CA . LYS A 1 85 ? -0.678 8.917 22.600 1.00 92.31 85 LYS A CA 1
ATOM 662 C C . LYS A 1 85 ? -1.226 8.801 21.187 1.00 92.31 85 LYS A C 1
ATOM 664 O O . LYS A 1 85 ? -0.805 9.502 20.270 1.00 92.31 85 LYS A O 1
ATOM 669 N N . THR A 1 86 ? -2.226 7.950 21.036 1.00 95.81 86 THR A N 1
ATOM 670 C CA . THR A 1 86 ? -2.975 7.739 19.801 1.00 95.81 86 THR A CA 1
ATOM 671 C C . THR A 1 86 ? -4.472 7.633 20.102 1.00 95.81 86 THR A C 1
ATOM 673 O O . THR A 1 86 ? -4.898 7.875 21.232 1.00 95.81 86 THR A O 1
ATOM 676 N N . ILE A 1 87 ? -5.282 7.318 19.092 1.00 97.75 87 ILE A N 1
ATOM 677 C CA . ILE A 1 87 ? -6.706 7.050 19.247 1.00 97.75 87 ILE A CA 1
ATOM 678 C C . ILE A 1 87 ? -6.877 5.879 20.213 1.00 97.75 87 ILE A C 1
ATOM 680 O O . ILE A 1 87 ? -6.239 4.834 20.083 1.00 97.75 87 ILE A O 1
ATOM 684 N N . LYS A 1 88 ? -7.727 6.077 21.216 1.00 96.94 88 LYS A N 1
ATOM 685 C CA . LYS A 1 88 ? -7.993 5.119 22.281 1.00 96.94 88 LYS A CA 1
ATOM 686 C C . LYS A 1 88 ? -8.365 3.757 21.697 1.00 96.94 88 LYS A C 1
ATOM 688 O O . LYS A 1 88 ? -9.307 3.640 20.921 1.00 96.94 88 LYS A O 1
ATOM 693 N N . GLY A 1 89 ? -7.624 2.734 22.118 1.00 96.81 89 GLY A N 1
ATOM 694 C CA . GLY A 1 89 ? -7.802 1.360 21.654 1.00 96.81 89 GLY A CA 1
ATOM 695 C C . GLY A 1 89 ? -7.073 1.014 20.353 1.00 96.81 89 GLY A C 1
ATOM 696 O O . GLY A 1 89 ? -7.181 -0.123 19.905 1.00 96.81 89 GLY A O 1
ATOM 697 N N . ALA A 1 90 ? -6.305 1.941 19.768 1.00 98.19 90 ALA A N 1
ATOM 698 C CA . ALA A 1 90 ? -5.413 1.623 18.661 1.00 98.19 90 ALA A CA 1
ATOM 699 C C . ALA A 1 90 ? -4.203 0.816 19.149 1.00 98.19 90 ALA A C 1
ATOM 701 O O . ALA A 1 90 ? -3.507 1.228 20.082 1.00 98.19 90 ALA A O 1
ATOM 702 N N . TYR A 1 91 ? -3.928 -0.308 18.494 1.00 97.69 91 TYR A N 1
ATOM 703 C CA . TYR A 1 91 ? -2.739 -1.118 18.739 1.00 97.69 91 TYR A CA 1
ATOM 704 C C . TYR A 1 91 ? -1.571 -0.645 17.868 1.00 97.69 91 TYR A C 1
ATOM 706 O O . TYR A 1 91 ? -1.792 -0.328 16.698 1.00 97.69 91 TYR A O 1
ATOM 714 N N . PRO A 1 92 ? -0.330 -0.625 18.382 1.00 95.88 92 PRO A N 1
ATOM 715 C CA . PRO A 1 92 ? 0.835 -0.365 17.550 1.00 95.88 92 PRO A CA 1
ATOM 716 C C . PRO A 1 92 ? 1.021 -1.496 16.539 1.00 95.88 92 PRO A C 1
ATOM 718 O O . PRO A 1 92 ? 0.842 -2.675 16.867 1.00 95.88 92 PRO A O 1
ATOM 721 N N . PHE A 1 93 ? 1.385 -1.141 15.312 1.00 96.50 93 PHE A N 1
ATOM 722 C CA . PHE A 1 93 ? 1.570 -2.101 14.238 1.00 96.50 93 PHE A CA 1
ATOM 723 C C . PHE A 1 93 ? 2.735 -1.711 13.327 1.00 96.50 93 PHE A C 1
ATOM 725 O O . PHE A 1 93 ? 2.748 -0.617 12.764 1.00 96.50 93 PHE A O 1
ATOM 732 N N . SER A 1 94 ? 3.676 -2.641 13.151 1.00 92.19 94 SER A N 1
ATOM 733 C CA . SER A 1 94 ? 4.732 -2.552 12.145 1.00 92.19 94 SER A CA 1
ATOM 734 C C . SER A 1 94 ? 4.489 -3.581 11.047 1.00 92.19 94 SER A C 1
ATOM 736 O O . SER A 1 94 ? 4.534 -4.794 11.261 1.00 92.19 94 SER A O 1
ATOM 738 N N . GLN A 1 95 ? 4.278 -3.086 9.836 1.00 91.25 95 GLN A N 1
ATOM 739 C CA . GLN A 1 95 ? 4.197 -3.902 8.631 1.00 91.25 95 GLN A CA 1
ATOM 740 C C . GLN A 1 95 ? 5.501 -4.636 8.310 1.00 91.25 95 GLN A C 1
ATOM 742 O O . GLN A 1 95 ? 5.446 -5.691 7.688 1.00 91.25 95 GLN A O 1
ATOM 747 N N . GLU A 1 96 ? 6.663 -4.119 8.724 1.00 88.94 96 GLU A N 1
ATOM 748 C CA . GLU A 1 96 ? 7.946 -4.789 8.466 1.00 88.94 96 GLU A CA 1
ATOM 749 C C . GLU A 1 96 ? 8.050 -6.113 9.235 1.00 88.94 96 GLU A C 1
ATOM 751 O O . GLU A 1 96 ? 8.601 -7.095 8.735 1.00 88.94 96 GLU A O 1
ATOM 756 N N . GLU A 1 97 ? 7.443 -6.174 10.424 1.00 91.12 97 GLU A N 1
ATOM 757 C CA . GLU A 1 97 ? 7.441 -7.375 11.259 1.00 91.12 97 GLU A CA 1
ATOM 758 C C . GLU A 1 97 ? 6.578 -8.492 10.656 1.00 91.12 97 GLU A C 1
ATOM 760 O O . GLU A 1 97 ? 6.953 -9.661 10.745 1.00 91.12 97 GLU A O 1
ATOM 765 N N . TYR A 1 98 ? 5.457 -8.156 10.004 1.00 93.81 98 TYR A N 1
ATOM 766 C CA . TYR A 1 98 ? 4.420 -9.138 9.652 1.00 93.81 98 TYR A CA 1
ATOM 767 C C . TYR A 1 98 ? 4.033 -9.229 8.180 1.00 93.81 98 TYR A C 1
ATOM 769 O O . TYR A 1 98 ? 3.626 -10.295 7.731 1.00 93.81 98 TYR A O 1
ATOM 777 N N . LEU A 1 99 ? 4.111 -8.129 7.440 1.00 96.25 99 LEU A N 1
ATOM 778 C CA . LEU A 1 99 ? 3.555 -8.024 6.088 1.00 96.25 99 LEU A CA 1
ATOM 779 C C . LEU A 1 99 ? 4.629 -7.851 5.015 1.00 96.25 99 LEU A C 1
ATOM 781 O O . LEU A 1 99 ? 4.303 -7.799 3.830 1.00 96.25 99 LEU A O 1
ATOM 785 N N . MET A 1 100 ? 5.896 -7.788 5.422 1.00 93.25 100 MET A N 1
ATOM 786 C CA . MET A 1 100 ? 7.041 -7.721 4.524 1.00 93.25 100 MET A CA 1
ATOM 787 C C . MET A 1 100 ? 8.028 -8.850 4.805 1.00 93.25 100 MET A C 1
ATOM 789 O O . MET A 1 100 ? 8.199 -9.264 5.954 1.00 93.25 100 MET A O 1
ATOM 793 N N . GLU A 1 101 ? 8.681 -9.365 3.771 1.00 90.50 101 GLU A N 1
ATOM 794 C CA . GLU A 1 101 ? 9.617 -10.479 3.881 1.00 90.50 101 GLU A CA 1
ATOM 795 C C . GLU A 1 101 ? 10.669 -10.442 2.773 1.00 90.50 101 GLU A C 1
ATOM 797 O O . GLU A 1 101 ? 10.410 -9.969 1.668 1.00 90.50 101 GLU A O 1
ATOM 802 N N . LYS A 1 102 ? 11.867 -10.959 3.067 1.00 87.88 102 LYS A N 1
ATOM 803 C CA . LYS A 1 102 ? 12.908 -11.133 2.057 1.00 87.88 102 LYS A CA 1
ATOM 804 C C . LYS A 1 102 ? 12.578 -12.350 1.192 1.00 87.88 102 LYS A C 1
ATOM 806 O O . LYS A 1 102 ? 12.760 -13.476 1.644 1.00 87.88 102 LYS A O 1
ATOM 811 N N . ARG A 1 103 ? 12.086 -12.124 -0.028 1.00 85.88 103 ARG A N 1
ATOM 812 C CA . ARG A 1 103 ? 11.657 -13.167 -0.987 1.00 85.88 103 ARG A CA 1
ATOM 813 C C . ARG A 1 103 ? 12.065 -12.781 -2.412 1.00 85.88 103 ARG A C 1
ATOM 815 O O . ARG A 1 103 ? 12.547 -11.671 -2.628 1.00 85.88 103 ARG A O 1
ATOM 822 N N . SER A 1 104 ? 11.915 -13.692 -3.370 1.00 84.38 104 SER A N 1
ATOM 823 C CA . SER A 1 104 ? 12.319 -13.487 -4.768 1.00 84.38 104 SER A CA 1
ATOM 824 C C . SER A 1 104 ? 11.291 -14.062 -5.741 1.00 84.38 104 SER A C 1
ATOM 826 O O . SER A 1 104 ? 10.850 -15.191 -5.535 1.00 84.38 104 SER A O 1
ATOM 828 N N . ASP A 1 105 ? 10.987 -13.343 -6.828 1.00 84.06 105 ASP A N 1
ATOM 829 C CA . ASP A 1 105 ? 10.326 -13.903 -8.022 1.00 84.06 105 ASP A CA 1
ATOM 830 C C . ASP A 1 105 ? 11.340 -14.624 -8.941 1.00 84.06 105 ASP A C 1
ATOM 832 O O . ASP A 1 105 ? 11.331 -14.467 -10.157 1.00 84.06 105 ASP A O 1
ATOM 836 N N . GLY A 1 106 ? 12.300 -15.354 -8.368 1.00 73.19 106 GLY A N 1
ATOM 837 C CA . GLY A 1 106 ? 13.263 -16.160 -9.127 1.00 73.19 106 GLY A CA 1
ATOM 838 C C . GLY A 1 106 ? 14.500 -15.431 -9.669 1.00 73.19 106 GLY A C 1
ATOM 839 O O . GLY A 1 106 ? 15.430 -16.090 -10.125 1.00 73.19 106 GLY A O 1
ATOM 840 N N . VAL A 1 107 ? 14.563 -14.098 -9.581 1.00 67.81 107 VAL A N 1
ATOM 841 C CA . VAL A 1 107 ? 15.726 -13.307 -10.031 1.00 67.81 107 VAL A CA 1
ATOM 842 C C . VAL A 1 107 ? 16.698 -13.030 -8.883 1.00 67.81 107 VAL A C 1
ATOM 844 O O . VAL A 1 107 ? 17.817 -13.539 -8.848 1.00 67.81 107 VAL A O 1
ATOM 847 N N . ALA A 1 108 ? 16.283 -12.188 -7.936 1.00 68.00 108 ALA A N 1
ATOM 848 C CA . ALA A 1 108 ? 17.085 -11.807 -6.782 1.00 68.00 108 ALA A CA 1
ATOM 849 C C . ALA A 1 108 ? 16.192 -11.611 -5.551 1.00 68.00 108 ALA A C 1
ATOM 851 O O . ALA A 1 108 ? 15.045 -11.176 -5.687 1.00 68.00 108 ALA A O 1
ATOM 852 N N . PRO A 1 109 ? 16.674 -11.942 -4.342 1.00 69.06 109 PRO A N 1
ATOM 853 C CA . PRO A 1 109 ? 15.911 -11.708 -3.129 1.00 69.06 109 PRO A CA 1
ATOM 854 C C . PRO A 1 109 ? 15.870 -10.214 -2.790 1.00 69.06 109 PRO A C 1
ATOM 856 O O . PRO A 1 109 ? 16.909 -9.583 -2.599 1.00 69.06 109 PRO A O 1
ATOM 859 N N . ASN A 1 110 ? 14.666 -9.669 -2.631 1.00 72.44 110 ASN A N 1
ATOM 860 C CA . ASN A 1 110 ? 14.427 -8.295 -2.196 1.00 72.44 110 ASN A CA 1
ATOM 861 C C . ASN A 1 110 ? 13.849 -8.300 -0.772 1.00 72.44 110 ASN A C 1
ATOM 863 O O . ASN A 1 110 ? 12.969 -9.096 -0.464 1.00 72.44 110 ASN A O 1
ATOM 867 N N . GLY A 1 111 ? 14.354 -7.430 0.109 1.00 72.62 111 GLY A N 1
ATOM 868 C CA . GLY A 1 111 ? 13.971 -7.367 1.526 1.00 72.62 111 GLY A CA 1
ATOM 869 C C . GLY A 1 111 ? 12.598 -6.751 1.821 1.00 72.62 111 GLY A C 1
ATOM 870 O O . GLY A 1 111 ? 12.148 -6.809 2.963 1.00 72.62 111 GLY A O 1
ATOM 871 N N . ALA A 1 112 ? 11.941 -6.141 0.833 1.00 82.38 112 ALA A N 1
ATOM 872 C CA . ALA A 1 112 ? 10.693 -5.404 1.026 1.00 82.38 112 ALA A CA 1
ATOM 873 C C . ALA A 1 112 ? 9.456 -6.062 0.389 1.00 82.38 112 ALA A C 1
ATOM 875 O O . ALA A 1 112 ? 8.421 -5.402 0.309 1.00 82.38 112 ALA A O 1
ATOM 876 N N . MET A 1 113 ? 9.533 -7.330 -0.024 1.00 90.38 113 MET A N 1
ATOM 877 C CA . MET A 1 113 ? 8.438 -8.039 -0.705 1.00 90.38 113 MET A CA 1
ATOM 878 C C . MET A 1 113 ? 7.267 -8.331 0.230 1.00 90.38 113 MET A C 1
ATOM 880 O O . MET A 1 113 ? 7.430 -8.311 1.449 1.00 90.38 113 MET A O 1
ATOM 884 N N . VAL A 1 114 ? 6.086 -8.616 -0.319 1.00 96.50 114 VAL A N 1
ATOM 885 C CA . VAL A 1 114 ? 4.940 -9.100 0.460 1.00 96.50 114 VAL A CA 1
ATOM 886 C C . VAL A 1 114 ? 5.287 -10.388 1.213 1.00 96.50 114 VAL A C 1
ATOM 888 O O . VAL A 1 114 ? 5.883 -11.322 0.668 1.00 96.50 114 VAL A O 1
ATOM 891 N N . ALA A 1 115 ? 4.927 -10.430 2.494 1.00 96.94 115 ALA A N 1
ATOM 892 C CA . ALA A 1 115 ? 5.153 -11.597 3.337 1.00 96.94 115 ALA A CA 1
ATOM 893 C C . ALA A 1 115 ? 4.339 -12.812 2.881 1.00 96.94 115 ALA A C 1
ATOM 895 O O . ALA A 1 115 ? 3.196 -12.659 2.444 1.00 96.94 115 ALA A O 1
ATOM 896 N N . GLY A 1 116 ? 4.921 -14.003 3.040 1.00 97.00 116 GLY A N 1
ATOM 897 C CA . GLY A 1 116 ? 4.251 -15.271 2.764 1.00 97.00 116 GLY A CA 1
ATOM 898 C C . GLY A 1 116 ? 3.096 -15.538 3.729 1.00 97.00 116 GLY A C 1
ATOM 899 O O . GLY A 1 116 ? 3.049 -15.016 4.850 1.00 97.00 116 GLY A O 1
ATOM 900 N N . GLY A 1 117 ? 2.162 -16.394 3.311 1.00 96.50 117 GLY A N 1
ATOM 901 C CA . GLY A 1 117 ? 0.894 -16.591 4.024 1.00 96.50 117 GLY A CA 1
ATOM 902 C C . GLY A 1 117 ? 1.073 -17.039 5.475 1.00 96.50 117 GLY A C 1
ATOM 903 O O . GLY A 1 117 ? 0.405 -16.526 6.364 1.00 96.50 117 GLY A O 1
ATOM 904 N N . ALA A 1 118 ? 2.069 -17.886 5.753 1.00 96.88 118 ALA A N 1
ATOM 905 C CA . ALA A 1 118 ? 2.380 -18.323 7.116 1.00 96.88 118 ALA A CA 1
ATOM 906 C C . ALA A 1 118 ? 2.819 -17.176 8.042 1.00 96.88 118 ALA A C 1
ATOM 908 O O . ALA A 1 118 ? 2.578 -17.220 9.250 1.00 96.88 118 ALA A O 1
ATOM 909 N N . LYS A 1 119 ? 3.483 -16.149 7.503 1.00 97.44 119 LYS A N 1
ATOM 910 C CA . LYS A 1 119 ? 3.889 -14.967 8.269 1.00 97.44 119 LYS A CA 1
ATOM 911 C C . LYS A 1 119 ? 2.704 -14.023 8.484 1.00 97.44 119 LYS A C 1
ATOM 913 O O . LYS A 1 119 ? 2.549 -13.496 9.586 1.00 97.44 119 LYS A O 1
ATOM 918 N N . VAL A 1 120 ? 1.825 -13.892 7.492 1.00 97.81 120 VAL A N 1
ATOM 919 C CA . VAL A 1 120 ? 0.583 -13.113 7.619 1.00 97.81 120 VAL A CA 1
ATOM 920 C C . VAL A 1 120 ? -0.384 -13.768 8.610 1.00 97.81 120 VAL A C 1
ATOM 922 O O . VAL A 1 120 ? -0.949 -13.071 9.449 1.00 97.81 120 VAL A O 1
ATOM 925 N N . ASP A 1 121 ? -0.482 -15.097 8.635 1.00 98.12 121 ASP A N 1
ATOM 926 C CA . ASP A 1 121 ? -1.268 -15.840 9.629 1.00 98.12 121 ASP A CA 1
ATOM 927 C C . ASP A 1 121 ? -0.787 -15.586 11.068 1.00 98.12 121 ASP A C 1
ATOM 929 O O . ASP A 1 121 ? -1.600 -15.499 11.988 1.00 98.12 121 ASP A O 1
ATOM 933 N N . LYS A 1 122 ? 0.520 -15.366 11.289 1.00 97.88 122 LYS A N 1
ATOM 934 C CA . LYS A 1 122 ? 1.029 -14.940 12.609 1.00 97.88 122 LYS A CA 1
ATOM 935 C C . LYS A 1 122 ? 0.505 -13.563 13.007 1.00 97.88 122 LYS A C 1
ATOM 937 O O . LYS A 1 122 ? 0.218 -13.354 14.183 1.00 97.88 122 LYS A O 1
ATOM 942 N N . PHE A 1 123 ? 0.359 -12.642 12.055 1.00 97.69 123 PHE A N 1
ATOM 943 C CA . PHE A 1 123 ? -0.296 -11.358 12.304 1.00 97.69 123 PHE A CA 1
ATOM 944 C C . PHE A 1 123 ? -1.774 -11.541 12.645 1.00 97.69 123 PHE A C 1
ATOM 946 O O . PHE A 1 123 ? -2.222 -11.020 13.669 1.00 97.69 123 PHE A O 1
ATOM 953 N N . LEU A 1 124 ? -2.512 -12.310 11.837 1.00 98.06 124 LEU A N 1
ATOM 954 C CA . LEU A 1 124 ? -3.934 -12.568 12.073 1.00 98.06 124 LEU A CA 1
ATOM 955 C C . LEU A 1 124 ? -4.152 -13.177 13.455 1.00 98.06 124 LEU A C 1
ATOM 957 O O . LEU A 1 124 ? -5.011 -12.720 14.212 1.00 98.06 124 LEU A O 1
ATOM 961 N N . SER A 1 125 ? -3.305 -14.138 13.819 1.00 98.00 125 SER A N 1
ATOM 962 C CA . SER A 1 125 ? -3.306 -14.738 15.141 1.00 98.00 125 SER A CA 1
ATOM 963 C C . SER A 1 125 ? -2.985 -13.704 16.222 1.00 98.00 125 SER A C 1
ATOM 965 O O . SER A 1 125 ? -3.833 -13.467 17.076 1.00 98.00 125 SER A O 1
ATOM 967 N N . LYS A 1 126 ? -1.840 -13.006 16.156 1.00 97.81 126 LYS A N 1
ATOM 968 C CA . LYS A 1 126 ? -1.393 -12.038 17.183 1.00 97.81 126 LYS A CA 1
ATOM 969 C C . LYS A 1 126 ? -2.401 -10.917 17.446 1.00 97.81 126 LYS A C 1
ATOM 971 O O . LYS A 1 126 ? -2.562 -10.506 18.591 1.00 97.81 126 LYS A O 1
ATOM 976 N N . TYR A 1 127 ? -3.079 -10.432 16.408 1.00 98.12 127 TYR A N 1
ATOM 977 C CA . TYR A 1 127 ? -4.061 -9.348 16.522 1.00 98.12 127 TYR A CA 1
ATOM 978 C C . TYR A 1 127 ? -5.514 -9.839 16.620 1.00 98.12 127 TYR A C 1
ATOM 980 O O . TYR A 1 127 ? -6.453 -9.034 16.657 1.00 98.12 127 TYR A O 1
ATOM 988 N N . GLY A 1 128 ? -5.713 -11.155 16.746 1.00 97.25 128 GLY A N 1
ATOM 989 C CA . GLY A 1 128 ? -7.028 -11.757 16.945 1.00 97.25 128 GLY A CA 1
ATOM 990 C C . GLY A 1 128 ? -7.997 -11.411 15.814 1.00 97.25 128 GLY A C 1
ATOM 991 O O . GLY A 1 128 ? -9.148 -11.071 16.088 1.00 97.25 128 GLY A O 1
ATOM 992 N N . VAL A 1 129 ? -7.508 -11.373 14.573 1.00 97.81 129 VAL A N 1
ATOM 993 C CA . VAL A 1 129 ? -8.315 -11.097 13.379 1.00 97.81 129 VAL A CA 1
ATOM 994 C C . VAL A 1 129 ? -9.093 -12.353 13.018 1.00 97.81 129 VAL A C 1
ATOM 996 O O . VAL A 1 129 ? -8.528 -13.439 12.971 1.00 97.81 129 VAL A O 1
ATOM 999 N N . ASP A 1 130 ? -10.380 -12.208 12.746 1.00 95.44 130 ASP A N 1
ATOM 1000 C CA . ASP A 1 130 ? -11.266 -13.278 12.291 1.00 95.44 130 ASP A CA 1
ATOM 1001 C C . ASP A 1 130 ? -12.254 -12.760 11.230 1.00 95.44 130 ASP A C 1
ATOM 1003 O O . ASP A 1 130 ? -12.223 -11.592 10.834 1.00 95.44 130 ASP A O 1
ATOM 1007 N N . ASN A 1 131 ? -13.172 -13.613 10.774 1.00 91.31 131 ASN A N 1
ATOM 1008 C CA . ASN A 1 131 ? -14.207 -13.224 9.808 1.00 91.31 131 ASN A CA 1
ATOM 1009 C C . ASN A 1 131 ? -15.252 -12.226 10.341 1.00 91.31 131 ASN A C 1
ATOM 1011 O O . ASN A 1 131 ? -16.084 -11.742 9.566 1.00 91.31 131 ASN A O 1
ATOM 1015 N N . ASN A 1 132 ? -15.205 -11.891 11.630 1.00 94.19 132 ASN A N 1
ATOM 1016 C CA . ASN A 1 132 ? -16.039 -10.878 12.259 1.00 94.19 132 ASN A CA 1
ATOM 1017 C C . ASN A 1 132 ? -15.248 -9.608 12.618 1.00 94.19 132 ASN A C 1
ATOM 1019 O O . ASN A 1 132 ? -15.712 -8.792 13.419 1.00 94.19 132 ASN A O 1
ATOM 1023 N N . THR A 1 133 ? -14.065 -9.427 12.028 1.00 97.25 133 THR A N 1
ATOM 1024 C CA . THR A 1 133 ? -13.189 -8.282 12.275 1.00 97.25 133 THR A CA 1
ATOM 1025 C C . THR A 1 133 ? -13.203 -7.299 11.100 1.00 97.25 133 THR A C 1
ATOM 1027 O O . THR A 1 133 ? -13.026 -7.682 9.945 1.00 97.25 133 THR A O 1
ATOM 1030 N N . VAL A 1 134 ? -13.364 -6.011 11.406 1.00 97.69 134 VAL A N 1
ATOM 1031 C CA . VAL A 1 134 ? -13.073 -4.883 10.514 1.00 97.69 134 VAL A CA 1
ATOM 1032 C C . VAL A 1 134 ? -11.777 -4.232 10.981 1.00 97.69 134 VAL A C 1
ATOM 1034 O O . VAL A 1 134 ? -11.678 -3.765 12.114 1.00 97.69 134 VAL A O 1
ATOM 1037 N N . ILE A 1 135 ? -10.775 -4.203 10.113 1.00 98.56 135 ILE A N 1
ATOM 1038 C CA . ILE A 1 135 ? -9.485 -3.567 10.363 1.00 98.56 135 ILE A CA 1
ATOM 1039 C C . ILE A 1 135 ? -9.572 -2.108 9.917 1.00 98.56 135 ILE A C 1
ATOM 1041 O O . ILE A 1 135 ? -9.867 -1.824 8.756 1.00 98.56 135 ILE A O 1
ATOM 1045 N N . VAL A 1 136 ? -9.273 -1.182 10.824 1.00 98.75 136 VAL A N 1
ATOM 1046 C CA . VAL A 1 136 ? -9.111 0.242 10.515 1.00 98.75 136 VAL A CA 1
ATOM 1047 C C . VAL A 1 136 ? -7.651 0.613 10.724 1.00 98.75 136 VAL A C 1
ATOM 1049 O O . VAL A 1 136 ? -7.120 0.494 11.826 1.00 98.75 136 VAL A O 1
ATOM 1052 N N . LEU A 1 137 ? -6.999 1.068 9.661 1.00 98.81 137 LEU A N 1
ATOM 1053 C CA . LEU A 1 137 ? -5.635 1.570 9.691 1.00 98.81 137 LEU A CA 1
ATOM 1054 C C . LEU A 1 137 ? -5.644 3.072 9.980 1.00 98.81 137 LEU A C 1
ATOM 1056 O O . LEU A 1 137 ? -6.380 3.837 9.354 1.00 98.81 137 LEU A O 1
ATOM 1060 N N . THR A 1 138 ? -4.786 3.498 10.899 1.00 98.12 138 THR A N 1
ATOM 1061 C CA . THR A 1 138 ? -4.447 4.903 11.142 1.00 98.12 138 THR A CA 1
ATOM 1062 C C . THR A 1 138 ? -2.934 5.051 11.315 1.00 98.12 138 THR A C 1
ATOM 1064 O O . THR A 1 138 ? -2.192 4.073 11.358 1.00 98.12 138 THR A O 1
ATOM 1067 N N . SER A 1 139 ? -2.466 6.283 11.414 1.00 95.94 139 SER A N 1
ATOM 1068 C CA . SER A 1 139 ? -1.077 6.678 11.653 1.00 95.94 139 SER A CA 1
ATOM 1069 C C . SER A 1 139 ? -1.077 8.059 12.320 1.00 95.94 139 SER A C 1
ATOM 1071 O O . SER A 1 139 ? -2.132 8.592 12.674 1.00 95.94 139 SER A O 1
ATOM 1073 N N . HIS A 1 140 ? 0.095 8.671 12.499 1.00 93.75 140 HIS A N 1
ATOM 1074 C CA . HIS A 1 140 ? 0.171 10.092 12.851 1.00 93.75 140 HIS A CA 1
ATOM 1075 C C . HIS A 1 140 ? -0.583 10.966 11.826 1.00 93.75 140 HIS A C 1
ATOM 1077 O O . HIS A 1 140 ? -1.478 11.721 12.197 1.00 93.75 140 HIS A O 1
ATOM 1083 N N . ASP A 1 141 ? -0.265 10.806 10.540 1.00 94.44 141 ASP A N 1
ATOM 1084 C CA . ASP A 1 141 ? -0.910 11.465 9.403 1.00 94.44 141 ASP A CA 1
ATOM 1085 C C . ASP A 1 141 ? -0.788 10.605 8.126 1.00 94.44 141 ASP A C 1
ATOM 1087 O O . ASP A 1 141 ? -0.041 9.618 8.079 1.00 94.44 141 ASP A O 1
ATOM 1091 N N . LEU A 1 142 ? -1.503 10.998 7.069 1.00 94.25 142 LEU A N 1
ATOM 1092 C CA . LEU A 1 142 ? -1.529 10.291 5.785 1.00 94.25 142 LEU A CA 1
ATOM 1093 C C . LEU A 1 142 ? -0.287 10.510 4.899 1.00 94.25 142 LEU A C 1
ATOM 1095 O O . LEU A 1 142 ? -0.243 9.982 3.783 1.00 94.25 142 LEU A O 1
ATOM 1099 N N . THR A 1 143 ? 0.734 11.236 5.371 1.00 91.94 143 THR A N 1
ATOM 1100 C CA . THR A 1 143 ? 2.039 11.300 4.688 1.00 91.94 143 THR A CA 1
ATOM 1101 C C . THR A 1 143 ? 2.876 10.049 4.957 1.00 91.94 143 THR A C 1
ATOM 1103 O O . THR A 1 143 ? 3.726 9.717 4.135 1.00 91.94 143 THR A O 1
ATOM 1106 N N . ASN A 1 144 ? 2.589 9.291 6.026 1.00 92.12 144 ASN A N 1
ATOM 1107 C CA . ASN A 1 144 ? 3.243 8.008 6.298 1.00 92.12 144 ASN A CA 1
ATOM 1108 C C . ASN A 1 144 ? 2.902 6.967 5.216 1.00 92.12 144 ASN A C 1
ATOM 1110 O O . ASN A 1 144 ? 1.836 6.354 5.251 1.00 92.12 144 ASN A O 1
ATOM 1114 N N . GLN A 1 145 ? 3.829 6.694 4.294 1.00 89.62 145 GLN A N 1
ATOM 1115 C CA . GLN A 1 145 ? 3.632 5.731 3.207 1.00 89.62 145 GLN A CA 1
ATOM 1116 C C . GLN A 1 145 ? 3.334 4.300 3.690 1.00 89.62 145 GLN A C 1
ATOM 1118 O O . GLN A 1 145 ? 2.723 3.510 2.963 1.00 89.62 145 GLN A O 1
ATOM 1123 N N . MET A 1 146 ? 3.734 3.952 4.917 1.00 92.81 146 MET A N 1
ATOM 1124 C CA . MET A 1 146 ? 3.595 2.590 5.427 1.00 92.81 146 MET A CA 1
ATOM 1125 C C . MET A 1 146 ? 2.137 2.192 5.683 1.00 92.81 146 MET A C 1
ATOM 1127 O O . MET A 1 146 ? 1.821 1.002 5.617 1.00 92.81 146 MET A O 1
ATOM 1131 N N . ILE A 1 147 ? 1.226 3.155 5.884 1.00 96.19 147 ILE A N 1
ATOM 1132 C CA . ILE A 1 147 ? -0.212 2.861 6.011 1.00 96.19 147 ILE A CA 1
ATOM 1133 C C . ILE A 1 147 ? -0.771 2.255 4.716 1.00 96.19 147 ILE A C 1
ATOM 1135 O O . ILE A 1 147 ? -1.501 1.268 4.749 1.00 96.19 147 ILE A O 1
ATOM 1139 N N . TYR A 1 148 ? -0.338 2.771 3.565 1.00 96.50 148 TYR A N 1
ATOM 1140 C CA . TYR A 1 148 ? -0.743 2.279 2.250 1.00 96.50 148 TYR A CA 1
ATOM 1141 C C . TYR A 1 148 ? -0.073 0.951 1.918 1.00 96.50 148 TYR A C 1
ATOM 1143 O O . TYR A 1 148 ? -0.709 0.072 1.344 1.00 96.50 148 TYR A O 1
ATOM 1151 N N . ARG A 1 149 ? 1.193 0.771 2.321 1.00 94.94 149 ARG A N 1
ATOM 1152 C CA . ARG A 1 149 ? 1.888 -0.517 2.186 1.00 94.94 149 ARG A CA 1
ATOM 1153 C C . ARG A 1 149 ? 1.201 -1.612 3.005 1.00 94.94 149 ARG A C 1
ATOM 1155 O O . ARG A 1 149 ? 1.030 -2.721 2.508 1.00 94.94 149 ARG A O 1
ATOM 1162 N N . THR A 1 150 ? 0.768 -1.279 4.221 1.00 97.50 150 THR A N 1
ATOM 1163 C CA . THR A 1 150 ? -0.036 -2.160 5.082 1.00 97.50 150 THR A CA 1
ATOM 1164 C C . THR A 1 150 ? -1.355 -2.521 4.410 1.00 97.50 150 THR A C 1
ATOM 1166 O O . THR A 1 150 ? -1.682 -3.701 4.301 1.00 97.50 150 THR A O 1
ATOM 1169 N N . PHE A 1 151 ? -2.085 -1.517 3.909 1.00 98.12 151 PHE A N 1
ATOM 1170 C CA . PHE A 1 151 ? -3.347 -1.739 3.208 1.00 98.12 151 PHE A CA 1
ATOM 1171 C C . PHE A 1 151 ? -3.159 -2.654 1.994 1.00 98.12 151 PHE A C 1
ATOM 1173 O O . PHE A 1 151 ? -3.870 -3.644 1.859 1.00 98.12 151 PHE A O 1
ATOM 1180 N N . TRP A 1 152 ? -2.173 -2.362 1.143 1.00 97.75 152 TRP A N 1
ATOM 1181 C CA . TRP A 1 152 ? -1.863 -3.150 -0.048 1.00 97.75 152 TRP A CA 1
ATOM 1182 C C . TRP A 1 152 ? -1.548 -4.614 0.282 1.00 97.75 152 TRP A C 1
ATOM 1184 O O . TRP A 1 152 ? -2.093 -5.510 -0.357 1.00 97.75 152 TRP A O 1
ATOM 1194 N N . ALA A 1 153 ? -0.726 -4.872 1.303 1.00 97.38 153 ALA A N 1
ATOM 1195 C CA . ALA A 1 153 ? -0.350 -6.235 1.673 1.00 97.38 153 ALA A CA 1
ATOM 1196 C C . ALA A 1 153 ? -1.543 -7.041 2.219 1.00 97.38 153 ALA A C 1
ATOM 1198 O O . ALA A 1 153 ? -1.696 -8.216 1.898 1.00 97.38 153 ALA A O 1
ATOM 1199 N N . LEU A 1 154 ? -2.433 -6.419 2.998 1.00 97.31 154 LEU A N 1
ATOM 1200 C CA . LEU A 1 154 ? -3.666 -7.080 3.444 1.00 97.31 154 LEU A CA 1
ATOM 1201 C C . LEU A 1 154 ? -4.643 -7.280 2.276 1.00 97.31 154 LEU A C 1
ATOM 1203 O O . LEU A 1 154 ? -5.236 -8.350 2.137 1.00 97.31 154 LEU A O 1
ATOM 1207 N N . LYS A 1 155 ? -4.763 -6.292 1.383 1.00 95.25 155 LYS A N 1
ATOM 1208 C CA . LYS A 1 155 ? -5.556 -6.409 0.155 1.00 95.25 155 LYS A CA 1
ATOM 1209 C C . LYS A 1 155 ? -5.086 -7.590 -0.692 1.00 95.25 155 LYS A C 1
ATOM 1211 O O . LYS A 1 155 ? -5.919 -8.394 -1.089 1.00 95.25 155 LYS A O 1
ATOM 1216 N N . TYR A 1 156 ? -3.775 -7.738 -0.900 1.00 96.38 156 TYR A N 1
ATOM 1217 C CA . TYR A 1 156 ? -3.155 -8.859 -1.619 1.00 96.38 156 TYR A CA 1
ATOM 1218 C C . T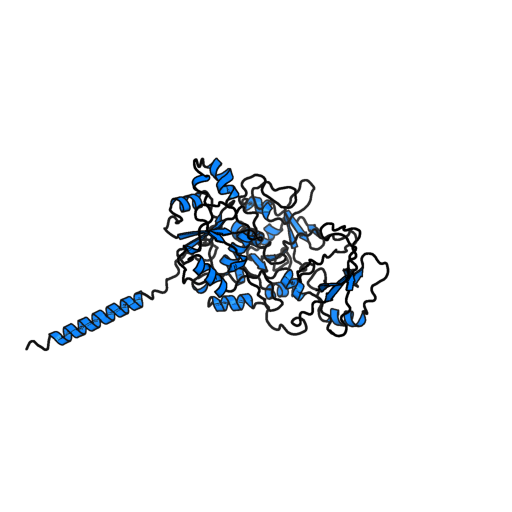YR A 1 156 ? -3.642 -10.222 -1.112 1.00 96.38 156 TYR A C 1
ATOM 1220 O O . TYR A 1 156 ? -4.037 -11.069 -1.914 1.00 96.38 156 TYR A O 1
ATOM 1228 N N . TRP A 1 157 ? -3.729 -10.387 0.210 1.00 95.88 157 TRP A N 1
ATOM 1229 C CA . TRP A 1 157 ? -4.169 -11.628 0.847 1.00 95.88 157 TRP A CA 1
ATOM 1230 C C . TRP A 1 157 ? -5.686 -11.855 0.870 1.00 95.88 157 TRP A C 1
ATOM 1232 O O . TRP A 1 157 ? -6.112 -12.894 1.359 1.00 95.88 157 TRP A O 1
ATOM 1242 N N . GLY A 1 158 ? -6.522 -10.960 0.333 1.00 92.62 158 GLY A N 1
ATOM 1243 C CA . GLY A 1 158 ? -7.966 -11.228 0.210 1.00 92.62 158 GLY A CA 1
ATOM 1244 C C . GLY A 1 158 ? -8.889 -10.309 1.008 1.00 92.62 158 GLY A C 1
ATOM 1245 O O . GLY A 1 158 ? -10.110 -10.452 0.902 1.00 92.62 158 GLY A O 1
ATOM 1246 N N . PHE A 1 159 ? -8.360 -9.367 1.796 1.00 93.44 159 PHE A N 1
ATOM 1247 C CA . PHE A 1 159 ? -9.197 -8.449 2.574 1.00 93.44 159 PHE A CA 1
ATOM 1248 C C . PHE A 1 159 ? -9.951 -7.471 1.659 1.00 93.44 159 PHE A C 1
ATOM 1250 O O . PHE A 1 159 ? -9.344 -6.700 0.922 1.00 93.44 159 PHE A O 1
ATOM 1257 N N . SER A 1 160 ? -11.286 -7.480 1.703 1.00 90.75 160 SER A N 1
ATOM 1258 C CA . SER A 1 160 ? -12.120 -6.545 0.935 1.00 90.75 160 SER A CA 1
ATOM 1259 C C . SER A 1 160 ? -12.188 -5.166 1.601 1.00 90.75 160 SER A C 1
ATOM 1261 O O . SER A 1 160 ? -11.932 -5.029 2.800 1.00 90.75 160 SER A O 1
ATOM 1263 N N . ASN A 1 161 ? -12.652 -4.152 0.863 1.00 90.44 161 ASN A N 1
ATOM 1264 C CA . ASN A 1 161 ? -12.882 -2.815 1.430 1.00 90.44 161 ASN A CA 1
ATOM 1265 C C . ASN A 1 161 ? -13.954 -2.793 2.525 1.00 90.44 161 ASN A C 1
ATOM 1267 O O . ASN A 1 161 ? -14.041 -1.823 3.271 1.00 90.44 161 ASN A O 1
ATOM 1271 N N . LYS A 1 162 ? -14.773 -3.841 2.672 1.00 88.12 162 LYS A N 1
ATOM 1272 C CA . LYS A 1 162 ? -15.709 -3.923 3.797 1.00 88.12 162 LYS A CA 1
ATOM 1273 C C . LYS A 1 162 ? -14.997 -4.273 5.111 1.00 88.12 162 LYS A C 1
ATOM 1275 O O . LYS A 1 162 ? -15.434 -3.826 6.171 1.00 88.12 162 LYS A O 1
ATOM 1280 N N . ALA A 1 163 ? -13.924 -5.064 5.046 1.00 92.69 163 ALA A N 1
ATOM 1281 C CA . ALA A 1 163 ? -13.177 -5.565 6.204 1.00 92.69 163 ALA A CA 1
ATOM 1282 C C . ALA A 1 163 ? -11.852 -4.824 6.457 1.00 92.69 163 ALA A C 1
ATOM 1284 O O . ALA A 1 163 ? -11.239 -5.031 7.499 1.00 92.69 163 ALA A O 1
ATOM 1285 N N . LEU A 1 164 ? -11.410 -3.969 5.534 1.00 96.25 164 LEU A N 1
ATOM 1286 C CA . LEU A 1 164 ? -10.161 -3.219 5.630 1.00 96.25 164 LEU A CA 1
ATOM 1287 C C . LEU A 1 164 ? -10.381 -1.759 5.222 1.00 96.25 164 LEU A C 1
ATOM 1289 O O . LEU A 1 164 ? -10.849 -1.486 4.118 1.00 96.25 164 LEU A O 1
ATOM 1293 N N . LYS A 1 165 ? -10.029 -0.829 6.114 1.00 97.88 165 LYS A N 1
ATOM 1294 C CA . LYS A 1 165 ? -10.235 0.615 5.946 1.00 97.88 165 LYS A CA 1
ATOM 1295 C C . LYS A 1 165 ? -8.983 1.420 6.291 1.00 97.88 165 LYS A C 1
ATOM 1297 O O . LYS A 1 165 ? -8.208 1.015 7.153 1.00 97.88 165 LYS A O 1
ATOM 1302 N N . VAL A 1 166 ? -8.847 2.604 5.703 1.00 98.62 166 VAL A N 1
ATOM 1303 C CA . VAL A 1 166 ? -7.909 3.664 6.109 1.00 98.62 166 VAL A CA 1
ATOM 1304 C C . VAL A 1 166 ? -8.701 4.844 6.672 1.00 98.62 166 VAL A C 1
ATOM 1306 O O . VAL A 1 166 ? -9.647 5.307 6.037 1.00 98.62 166 VAL A O 1
ATOM 1309 N N . LEU A 1 167 ? -8.329 5.341 7.855 1.00 98.62 167 LEU A N 1
ATOM 1310 C CA . LEU A 1 167 ? -8.948 6.527 8.455 1.00 98.62 167 LEU A CA 1
ATOM 1311 C C . LEU A 1 167 ? -8.591 7.792 7.664 1.00 98.62 167 LEU A C 1
ATOM 1313 O O . LEU A 1 167 ? -7.416 8.160 7.578 1.00 98.62 167 LEU A O 1
ATOM 1317 N N . ASN A 1 168 ? -9.600 8.492 7.137 1.00 97.38 168 ASN A N 1
ATOM 1318 C CA . ASN A 1 168 ? -9.387 9.731 6.393 1.00 97.38 168 ASN A CA 1
ATOM 1319 C C . ASN A 1 168 ? -8.747 10.807 7.285 1.00 97.38 168 ASN A C 1
ATOM 1321 O O . ASN A 1 168 ? -9.263 11.138 8.353 1.00 97.38 168 ASN A O 1
ATOM 1325 N N . GLY A 1 169 ? -7.599 11.333 6.860 1.00 95.88 169 GLY A N 1
ATOM 1326 C CA . GLY A 1 169 ? -6.811 12.309 7.615 1.00 95.88 169 GLY A CA 1
ATOM 1327 C C . GLY A 1 169 ? -6.096 11.767 8.862 1.00 95.88 169 GLY A C 1
ATOM 1328 O O . GLY A 1 169 ? -5.396 12.530 9.532 1.00 95.88 169 GLY A O 1
ATOM 1329 N N . ALA A 1 170 ? -6.223 10.463 9.145 1.00 97.38 170 ALA A N 1
ATOM 1330 C CA . ALA A 1 170 ? -5.596 9.762 10.266 1.00 97.38 170 ALA A CA 1
ATOM 1331 C C . ALA A 1 170 ? -5.755 10.504 11.617 1.00 97.38 170 ALA A C 1
ATOM 1333 O O . ALA A 1 170 ? -6.750 11.197 11.850 1.00 97.38 170 ALA A O 1
ATOM 1334 N N . ASN A 1 171 ? -4.794 10.359 12.537 1.00 96.62 171 ASN A N 1
ATOM 1335 C CA . ASN A 1 171 ? -4.874 11.014 13.847 1.00 96.62 171 ASN A CA 1
ATOM 1336 C C . ASN A 1 171 ? -4.787 12.545 13.744 1.00 96.62 171 ASN A C 1
ATOM 1338 O O . ASN A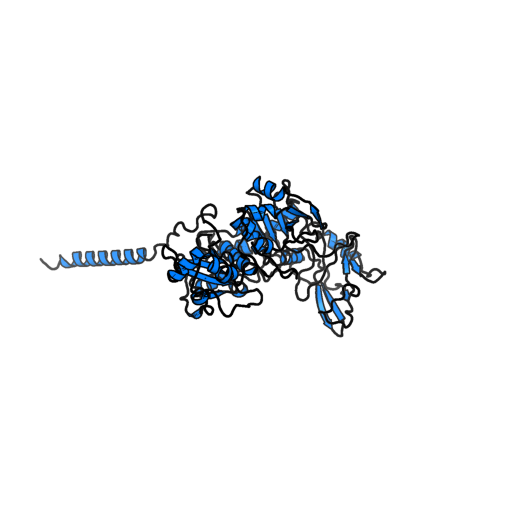 1 171 ? -5.412 13.234 14.552 1.00 96.62 171 ASN A O 1
ATOM 1342 N N . TYR A 1 172 ? -4.028 13.065 12.771 1.00 95.81 172 TYR A N 1
ATOM 1343 C CA . TYR A 1 172 ? -3.868 14.500 12.529 1.00 95.81 172 TYR A CA 1
ATOM 1344 C C . TYR A 1 172 ? -5.219 15.199 12.355 1.00 95.81 172 TYR A C 1
ATOM 1346 O O . TYR A 1 172 ? -5.518 16.148 13.082 1.00 95.81 172 TYR A O 1
ATOM 1354 N N . TYR A 1 173 ? -6.064 14.700 11.449 1.00 97.12 173 TYR A N 1
ATOM 1355 C CA . TYR A 1 173 ? -7.386 15.282 11.235 1.00 97.12 173 TYR A CA 1
ATOM 1356 C C . TYR A 1 173 ? -8.319 14.998 12.411 1.00 97.12 173 TYR A C 1
ATOM 1358 O O . TYR A 1 173 ? -8.954 15.928 12.905 1.00 97.12 173 TYR A O 1
ATOM 1366 N N . PHE A 1 174 ? -8.346 13.748 12.900 1.00 97.56 174 PHE A N 1
ATOM 1367 C CA . PHE A 1 174 ? -9.243 13.300 13.973 1.00 97.56 174 PHE A CA 1
ATOM 1368 C C . PHE A 1 174 ? -9.119 14.156 15.243 1.00 97.56 174 PHE A C 1
ATOM 1370 O O . PHE A 1 174 ? -10.125 14.564 15.819 1.00 97.56 174 PHE A O 1
ATOM 1377 N N . PHE A 1 175 ? -7.893 14.464 15.675 1.00 96.44 175 PHE A N 1
ATOM 1378 C CA . PHE A 1 175 ? -7.655 15.311 16.849 1.00 96.44 175 PHE A CA 1
ATOM 1379 C C . PHE A 1 175 ? -7.568 16.810 16.530 1.00 96.44 175 PHE A C 1
ATOM 1381 O O . PHE A 1 175 ? -7.569 17.623 17.455 1.00 96.44 175 PHE A O 1
ATOM 1388 N N . GLY A 1 176 ? -7.448 17.165 15.251 1.00 94.69 176 GLY A N 1
ATOM 1389 C CA . GLY A 1 176 ? -7.304 18.530 14.762 1.00 94.69 176 GLY A CA 1
ATOM 1390 C C . GLY A 1 176 ? -8.635 19.132 14.317 1.00 94.69 176 GLY A C 1
ATOM 1391 O O . GLY A 1 176 ? -9.547 19.330 15.120 1.00 94.69 176 GLY A O 1
ATOM 1392 N N . GLU A 1 177 ? -8.727 19.472 13.030 1.00 94.69 177 GLU A N 1
ATOM 1393 C CA . GLU A 1 177 ? -9.874 20.190 12.462 1.00 94.69 177 GLU A CA 1
ATOM 1394 C C . GLU A 1 177 ? -11.198 19.425 12.608 1.00 94.69 177 GLU A C 1
ATOM 1396 O O . GLU A 1 177 ? -12.201 20.056 12.924 1.00 94.69 177 GLU A O 1
ATOM 1401 N N . PHE A 1 178 ? -11.222 18.088 12.509 1.00 96.25 178 PHE A N 1
ATOM 1402 C CA . PHE A 1 178 ? -12.458 17.308 12.689 1.00 96.25 178 PHE A CA 1
ATOM 1403 C C . PHE A 1 178 ? -13.125 17.583 14.044 1.00 96.25 178 PHE A C 1
ATOM 1405 O O . PHE A 1 178 ? -14.336 17.811 14.115 1.00 96.25 178 PHE A O 1
ATOM 1412 N N . ALA A 1 179 ? -12.335 17.585 15.121 1.00 95.69 179 ALA A N 1
ATOM 1413 C CA . ALA A 1 179 ? -12.834 17.812 16.471 1.00 95.69 179 ALA A CA 1
ATOM 1414 C C . ALA A 1 179 ? -13.411 19.222 16.649 1.00 95.69 179 ALA A C 1
ATOM 1416 O O . ALA A 1 179 ? -14.423 19.385 17.335 1.00 95.69 179 ALA A O 1
ATOM 1417 N N . LYS A 1 180 ? -12.798 20.220 15.998 1.00 94.19 180 LYS A N 1
ATOM 1418 C CA . LYS A 1 180 ? -13.275 21.609 15.988 1.00 94.19 180 LYS A CA 1
ATOM 1419 C C . LYS A 1 180 ? -14.565 21.745 15.181 1.00 94.19 180 LYS A C 1
ATOM 1421 O O . LYS A 1 180 ? -15.552 22.251 15.703 1.00 94.19 180 LYS A O 1
ATOM 1426 N N . GLU A 1 181 ? -14.572 21.241 13.946 1.00 95.00 181 GLU A N 1
ATOM 1427 C CA . GLU A 1 181 ? -15.707 21.307 13.012 1.00 95.00 181 GLU A CA 1
ATOM 1428 C C . GLU A 1 181 ? -16.972 20.650 13.586 1.00 95.00 181 GLU A C 1
ATOM 1430 O O . GLU A 1 181 ? -18.084 21.094 13.309 1.00 95.00 181 GLU A O 1
ATOM 1435 N N . ASN A 1 182 ? -16.805 19.618 14.418 1.00 95.94 182 ASN A N 1
ATOM 1436 C CA . ASN A 1 182 ? -17.905 18.844 14.994 1.00 95.94 182 ASN A CA 1
ATOM 1437 C C . ASN A 1 182 ? -18.155 19.139 16.482 1.00 95.94 182 ASN A C 1
ATOM 1439 O O . ASN A 1 182 ? -18.896 18.401 17.130 1.00 95.94 182 ASN A O 1
ATOM 1443 N N . ASN A 1 183 ? -17.554 20.204 17.032 1.00 95.25 183 ASN A N 1
ATOM 1444 C CA . ASN A 1 183 ? -17.731 20.640 18.424 1.00 95.25 183 ASN A CA 1
ATOM 1445 C C . ASN A 1 183 ? -17.547 19.510 19.461 1.00 95.25 183 ASN A C 1
ATOM 1447 O O . ASN A 1 183 ? -18.321 19.378 20.415 1.00 95.25 183 ASN A O 1
ATOM 1451 N N . ILE A 1 184 ? -16.521 18.671 19.288 1.00 94.31 184 ILE A N 1
ATOM 1452 C CA . ILE A 1 184 ? -16.247 17.550 20.197 1.00 94.31 184 ILE A CA 1
ATOM 1453 C C . ILE A 1 184 ? -15.597 18.089 21.479 1.00 94.31 184 ILE A C 1
ATOM 1455 O O . ILE A 1 184 ? -14.377 18.204 21.580 1.00 94.31 184 ILE A O 1
ATOM 1459 N N . ALA A 1 185 ? -16.428 18.397 22.478 1.00 85.75 185 ALA A N 1
ATOM 1460 C CA . ALA A 1 185 ? -16.022 19.074 23.713 1.00 85.75 185 ALA A CA 1
ATOM 1461 C C . ALA A 1 185 ? -14.932 18.349 24.532 1.00 85.75 185 ALA A C 1
ATOM 1463 O O . ALA A 1 185 ? -14.195 18.996 25.268 1.00 85.75 185 ALA A O 1
ATOM 1464 N N . ASN A 1 186 ? -14.812 17.021 24.415 1.00 89.19 186 ASN A N 1
ATOM 1465 C CA . ASN A 1 186 ? -13.823 16.223 25.146 1.00 89.19 186 ASN A CA 1
ATOM 1466 C C . ASN A 1 186 ? -13.004 15.323 24.209 1.00 89.19 186 ASN A C 1
ATOM 1468 O O . ASN A 1 186 ? -12.936 14.105 24.390 1.00 89.19 186 ASN A O 1
ATOM 1472 N N . ILE A 1 187 ? -12.401 15.915 23.175 1.00 93.56 187 ILE A N 1
ATOM 1473 C CA . ILE A 1 187 ? -11.575 15.170 22.216 1.00 93.56 187 ILE A CA 1
ATOM 1474 C C . ILE A 1 187 ? -10.400 14.433 22.886 1.00 93.56 187 ILE A C 1
ATOM 1476 O O . ILE A 1 187 ? -10.030 13.340 22.462 1.00 93.56 187 ILE A O 1
ATOM 1480 N N . ASP A 1 188 ? -9.856 14.968 23.982 1.00 94.00 188 ASP A N 1
ATOM 1481 C CA . ASP A 1 188 ? -8.749 14.337 24.707 1.00 94.00 188 ASP A CA 1
ATOM 1482 C C . ASP A 1 188 ? -9.143 13.015 25.384 1.00 94.00 188 ASP A C 1
ATOM 1484 O O . ASP A 1 188 ? -8.278 12.163 25.585 1.00 94.00 188 ASP A O 1
ATOM 1488 N N . SER A 1 189 ? -10.434 12.769 25.643 1.00 95.06 189 SER A N 1
ATOM 1489 C CA . SER A 1 189 ? -10.909 11.452 26.110 1.00 95.06 189 SER A CA 1
ATOM 1490 C C . SER A 1 189 ? -10.711 10.322 25.091 1.00 95.06 189 SER A C 1
ATOM 1492 O O . SER A 1 189 ? -10.709 9.144 25.463 1.00 95.06 189 SER A O 1
ATOM 1494 N N . TYR A 1 190 ? -10.493 10.675 23.820 1.00 96.62 190 TYR A N 1
ATOM 1495 C CA . TYR A 1 190 ? -10.156 9.748 22.743 1.00 96.62 190 TYR A CA 1
ATOM 1496 C C . TYR A 1 190 ? -8.644 9.546 22.586 1.00 96.62 190 TYR A C 1
ATOM 1498 O O . TYR A 1 190 ? -8.244 8.748 21.742 1.00 96.62 190 TYR A O 1
ATOM 1506 N N . LYS A 1 191 ? -7.793 10.222 23.372 1.00 96.19 191 LYS A N 1
ATOM 1507 C CA . LYS A 1 191 ? -6.340 10.000 23.381 1.00 96.19 191 LYS A CA 1
ATOM 1508 C C . LYS A 1 191 ? -5.954 9.028 24.490 1.00 96.19 191 LYS A C 1
ATOM 1510 O O . LYS A 1 191 ? -6.283 9.237 25.655 1.00 96.19 191 LYS A O 1
ATOM 1515 N N . ALA A 1 192 ? -5.193 7.996 24.152 1.00 96.69 192 ALA A N 1
ATOM 1516 C CA . ALA A 1 192 ? -4.619 7.071 25.125 1.00 96.69 192 ALA A CA 1
ATOM 1517 C C . ALA A 1 192 ? -3.239 6.592 24.674 1.00 96.69 192 ALA A C 1
ATOM 1519 O O . ALA A 1 192 ? -2.891 6.720 23.500 1.00 96.69 192 ALA A O 1
ATOM 1520 N N . ALA A 1 193 ? -2.474 6.013 25.600 1.00 96.19 193 ALA A N 1
ATOM 1521 C CA . ALA A 1 193 ? -1.306 5.229 25.222 1.00 96.19 193 ALA A CA 1
ATOM 1522 C C . ALA A 1 193 ? -1.723 4.088 24.267 1.00 96.19 193 ALA A C 1
ATOM 1524 O O . ALA A 1 193 ? -2.859 3.605 24.370 1.00 96.19 193 ALA A O 1
ATOM 1525 N N . PRO A 1 194 ? -0.835 3.662 23.351 1.00 95.50 194 PRO A N 1
ATOM 1526 C CA . PRO A 1 194 ? -1.088 2.528 22.470 1.00 95.50 194 PRO A CA 1
ATOM 1527 C C . PRO A 1 194 ? -1.579 1.303 23.249 1.00 95.50 194 PRO A C 1
ATOM 1529 O O . PRO A 1 194 ? -1.082 0.996 24.336 1.00 95.50 194 PRO A O 1
ATOM 1532 N N . ALA A 1 195 ? -2.578 0.616 22.702 1.00 96.56 195 ALA A N 1
ATOM 1533 C CA . ALA A 1 195 ? -3.165 -0.548 23.340 1.00 96.56 195 ALA A CA 1
ATOM 1534 C C . ALA A 1 195 ? -2.168 -1.717 23.393 1.00 96.56 195 ALA A C 1
ATOM 1536 O O . ALA A 1 195 ? -1.357 -1.926 22.490 1.00 96.56 195 ALA A O 1
ATOM 1537 N N . ASP A 1 196 ? -2.251 -2.494 24.469 1.00 95.25 196 ASP A N 1
ATOM 1538 C CA . ASP A 1 196 ? -1.345 -3.605 24.738 1.00 95.25 196 ASP A CA 1
ATOM 1539 C C . ASP A 1 196 ? -1.771 -4.864 23.971 1.00 95.25 196 ASP A C 1
ATOM 1541 O O . ASP A 1 196 ? -2.774 -5.503 24.305 1.00 95.25 196 ASP A O 1
ATOM 1545 N N . VAL A 1 197 ? -0.994 -5.216 22.942 1.00 94.50 197 VAL A N 1
ATOM 1546 C CA . VAL A 1 197 ? -1.239 -6.366 22.056 1.00 94.50 197 VAL A CA 1
ATOM 1547 C C . VAL A 1 197 ? -1.246 -7.693 22.825 1.00 94.50 197 VAL A C 1
ATOM 1549 O O . VAL A 1 197 ? -1.957 -8.612 22.429 1.00 94.50 197 VAL A O 1
ATOM 1552 N N . SER A 1 198 ? -0.535 -7.802 23.956 1.00 94.25 198 SER A N 1
ATOM 1553 C CA . SER A 1 198 ? -0.485 -9.044 24.748 1.00 94.25 198 SER A CA 1
ATOM 1554 C C . SER A 1 198 ? -1.833 -9.439 25.366 1.00 94.25 198 SER A C 1
ATOM 1556 O O . SER A 1 198 ? -2.025 -10.585 25.766 1.00 94.25 198 SER A O 1
ATOM 1558 N N . LYS A 1 199 ? -2.788 -8.502 25.413 1.00 93.19 199 LYS A N 1
ATOM 1559 C CA . LYS A 1 199 ? -4.146 -8.721 25.933 1.00 93.19 199 LYS A CA 1
ATOM 1560 C C . LYS A 1 199 ? -5.113 -9.271 24.887 1.00 93.19 199 LYS A C 1
ATOM 1562 O O . LYS A 1 199 ? -6.270 -9.531 25.213 1.00 93.19 199 LYS A O 1
ATOM 1567 N N . ILE A 1 200 ? -4.680 -9.401 23.635 1.00 95.25 200 ILE A N 1
ATOM 1568 C CA . ILE A 1 200 ? -5.517 -9.927 22.562 1.00 95.25 200 ILE A CA 1
ATOM 1569 C C . ILE A 1 200 ? -5.527 -11.455 22.625 1.00 95.25 200 ILE A C 1
ATOM 1571 O O . ILE A 1 200 ? -4.483 -12.096 22.712 1.00 95.25 200 ILE A O 1
ATOM 1575 N N . THR A 1 201 ? -6.716 -12.051 22.537 1.00 95.38 201 THR A N 1
ATOM 1576 C CA . THR A 1 201 ? -6.857 -13.496 22.339 1.00 95.38 201 THR A CA 1
ATOM 1577 C C . THR A 1 201 ? -6.426 -13.871 20.921 1.00 95.38 201 THR A C 1
ATOM 1579 O O . THR A 1 201 ? -7.003 -13.330 19.970 1.00 95.38 201 THR A O 1
ATOM 1582 N N . PRO A 1 202 ? -5.462 -14.795 20.755 1.00 97.25 202 PRO A N 1
ATOM 1583 C CA . PRO A 1 202 ? -5.018 -15.182 19.431 1.00 97.25 202 PRO A CA 1
ATOM 1584 C C . PRO A 1 202 ? -6.118 -15.839 18.596 1.00 97.25 202 PRO A C 1
ATOM 1586 O O . PRO A 1 202 ? -6.909 -16.632 19.107 1.00 97.25 202 PRO A O 1
ATOM 1589 N N . SER A 1 203 ? -6.145 -15.526 17.303 1.00 95.88 203 SER A N 1
ATOM 1590 C CA . SER A 1 203 ? -7.065 -16.143 16.341 1.00 95.88 203 SER A CA 1
ATOM 1591 C C . SER A 1 203 ? -6.471 -17.400 15.698 1.00 95.88 203 SER A C 1
ATOM 1593 O O . SER A 1 203 ? -5.250 -17.561 15.627 1.00 95.88 203 SER A O 1
ATOM 1595 N N . THR A 1 204 ? -7.353 -18.275 15.209 1.00 95.88 204 THR A N 1
ATOM 1596 C CA . THR A 1 204 ? -7.024 -19.414 14.328 1.00 95.88 204 THR A CA 1
ATOM 1597 C C . THR A 1 204 ? -7.332 -19.129 12.856 1.00 95.88 204 THR A C 1
ATOM 1599 O O . THR A 1 204 ? -7.071 -19.975 12.008 1.00 95.88 204 THR A O 1
ATOM 1602 N N . PHE A 1 205 ? -7.884 -17.948 12.561 1.00 96.38 205 PHE A N 1
ATOM 1603 C CA . PHE A 1 205 ? -8.203 -17.500 11.213 1.00 96.38 205 PHE A CA 1
ATOM 1604 C C . PHE A 1 205 ? -6.937 -17.371 10.368 1.00 96.38 205 PHE A C 1
ATOM 1606 O O . PHE A 1 205 ? -5.927 -16.825 10.821 1.00 96.38 205 PHE A O 1
ATOM 1613 N N . SER A 1 206 ? -7.024 -17.848 9.136 1.00 96.38 206 SER A N 1
ATOM 1614 C CA . SER A 1 206 ? -5.935 -17.859 8.170 1.00 96.38 206 SER A CA 1
ATOM 1615 C C . SER A 1 206 ? -6.306 -17.046 6.935 1.00 96.38 206 SER A C 1
ATOM 1617 O O . SER A 1 206 ? -7.477 -16.923 6.570 1.00 96.38 206 SER A O 1
ATOM 1619 N N . VAL A 1 207 ? -5.303 -16.570 6.199 1.00 95.00 207 VAL A N 1
ATOM 1620 C CA . VAL A 1 207 ? -5.506 -16.029 4.846 1.00 95.00 207 VAL A CA 1
ATOM 1621 C C . VAL A 1 207 ? -6.159 -17.038 3.890 1.00 95.00 207 VAL A C 1
ATOM 1623 O O . VAL A 1 207 ? -6.700 -16.648 2.860 1.00 95.00 207 VAL A O 1
ATOM 1626 N N . ARG A 1 208 ? -6.148 -18.332 4.234 1.00 94.56 208 ARG A N 1
ATOM 1627 C CA . ARG A 1 208 ? -6.856 -19.415 3.525 1.00 94.56 208 ARG A CA 1
ATOM 1628 C C . ARG A 1 208 ? -8.374 -19.350 3.691 1.00 94.56 208 ARG A C 1
ATOM 1630 O O . ARG A 1 208 ? -9.106 -19.866 2.849 1.00 94.56 208 ARG A O 1
ATOM 1637 N N . ASP A 1 209 ? -8.840 -18.726 4.769 1.00 93.25 209 ASP A N 1
ATOM 1638 C CA . ASP A 1 209 ? -10.263 -18.538 5.055 1.00 93.25 209 ASP A CA 1
ATOM 1639 C C . ASP A 1 209 ? -10.831 -17.307 4.331 1.00 93.25 209 ASP A C 1
ATOM 1641 O O . ASP A 1 209 ? -12.051 -17.124 4.264 1.00 93.25 209 ASP A O 1
ATOM 1645 N N . LEU A 1 210 ? -9.959 -16.462 3.764 1.00 89.06 210 LEU A N 1
ATOM 1646 C CA . LEU A 1 210 ? -10.369 -15.316 2.967 1.00 89.06 210 LEU A CA 1
ATOM 1647 C C . LEU A 1 210 ? -10.901 -15.791 1.605 1.00 89.06 210 LEU A C 1
ATOM 1649 O O . LEU A 1 210 ? -10.276 -16.588 0.902 1.00 89.06 210 LEU A O 1
ATOM 1653 N N . PRO A 1 211 ? -12.075 -15.308 1.183 1.00 75.62 211 PRO A N 1
ATOM 1654 C CA . PRO A 1 211 ? -12.696 -15.777 -0.051 1.00 75.62 211 PRO A CA 1
ATOM 1655 C C . PRO A 1 211 ? -12.124 -15.070 -1.288 1.00 75.62 211 PRO A C 1
ATOM 1657 O O . PRO A 1 211 ? -12.175 -15.646 -2.378 1.00 75.62 211 PRO A O 1
ATOM 1660 N N . GLY A 1 212 ? -11.579 -13.857 -1.122 1.00 72.75 212 GLY A N 1
ATOM 1661 C CA . GLY A 1 212 ? -10.991 -13.051 -2.185 1.00 72.75 212 GLY A CA 1
ATOM 1662 C C . GLY A 1 212 ? -9.591 -13.529 -2.559 1.00 72.75 212 GLY A C 1
ATOM 1663 O O . GLY A 1 212 ? -8.789 -13.852 -1.691 1.00 72.75 212 GLY A O 1
ATOM 1664 N N . ASN A 1 213 ? -9.298 -13.536 -3.858 1.00 80.88 213 ASN A N 1
ATOM 1665 C CA . ASN A 1 213 ? -7.951 -13.724 -4.384 1.00 80.88 213 ASN A CA 1
ATOM 1666 C C . ASN A 1 213 ? -7.583 -12.469 -5.175 1.00 80.88 213 ASN A C 1
ATOM 1668 O O . ASN A 1 213 ? -8.080 -12.262 -6.282 1.00 80.88 213 ASN A O 1
ATOM 1672 N N . TYR A 1 214 ? -6.748 -11.619 -4.581 1.00 90.44 214 TYR A N 1
ATOM 1673 C CA . TYR A 1 214 ? -6.289 -10.385 -5.211 1.00 90.44 214 TYR A CA 1
ATOM 1674 C C . TYR A 1 214 ? -4.848 -10.477 -5.710 1.00 90.44 214 TYR A C 1
ATOM 1676 O O . TYR A 1 214 ? -4.379 -9.493 -6.279 1.00 90.44 214 TYR A O 1
ATOM 1684 N N . ILE A 1 215 ? -4.185 -11.629 -5.552 1.00 93.88 215 ILE A N 1
ATOM 1685 C CA . ILE A 1 215 ? -2.744 -11.824 -5.762 1.00 93.88 215 ILE A CA 1
ATOM 1686 C C . ILE A 1 215 ? -2.292 -11.236 -7.104 1.00 93.88 215 ILE A C 1
ATOM 1688 O O . ILE A 1 215 ? -1.525 -10.277 -7.121 1.00 93.88 215 ILE A O 1
ATOM 1692 N N . ASP A 1 216 ? -2.855 -11.698 -8.223 1.00 92.19 216 ASP A N 1
ATOM 1693 C CA . ASP A 1 216 ? -2.492 -11.168 -9.549 1.00 92.19 216 ASP A CA 1
ATOM 1694 C C . ASP A 1 216 ? -3.087 -9.783 -9.821 1.00 92.19 216 ASP A C 1
ATOM 1696 O O . ASP A 1 216 ? -2.586 -9.024 -10.645 1.00 92.19 216 ASP A O 1
ATOM 1700 N N . SER A 1 217 ? -4.179 -9.425 -9.143 1.00 91.06 217 SER A N 1
ATOM 1701 C CA . SER A 1 217 ? -4.860 -8.155 -9.397 1.00 91.06 217 SER A CA 1
ATOM 1702 C C . SER A 1 217 ? -4.103 -6.958 -8.820 1.00 91.06 217 SER A C 1
ATOM 1704 O O . SER A 1 217 ? -4.127 -5.896 -9.436 1.00 91.06 217 SER A O 1
ATOM 1706 N N . VAL A 1 218 ? -3.417 -7.119 -7.679 1.00 94.69 218 VAL A N 1
ATOM 1707 C CA . VAL A 1 218 ? -2.735 -6.017 -6.969 1.00 94.69 218 VAL A CA 1
ATOM 1708 C C . VAL A 1 218 ? -1.223 -6.107 -6.978 1.00 94.69 218 VAL A C 1
ATOM 1710 O O . VAL A 1 218 ? -0.573 -5.110 -6.659 1.00 94.69 218 VAL A O 1
ATOM 1713 N N . ARG A 1 219 ? -0.656 -7.263 -7.324 1.00 96.06 219 ARG A N 1
ATOM 1714 C CA . ARG A 1 219 ? 0.787 -7.465 -7.417 1.00 96.06 219 ARG A CA 1
ATOM 1715 C C . ARG A 1 219 ? 1.152 -7.862 -8.839 1.00 96.06 219 ARG A C 1
ATOM 1717 O O . ARG A 1 219 ? 0.636 -8.851 -9.352 1.00 96.06 219 ARG A O 1
ATOM 1724 N N . ALA A 1 220 ? 2.062 -7.105 -9.437 1.00 95.44 220 ALA A N 1
ATOM 1725 C CA . ALA A 1 220 ? 2.724 -7.499 -10.669 1.00 95.44 220 ALA A CA 1
ATOM 1726 C C . ALA A 1 220 ? 4.047 -8.200 -10.321 1.00 95.44 220 ALA A C 1
ATOM 1728 O O . ALA A 1 220 ? 4.890 -7.580 -9.663 1.00 95.44 220 ALA A O 1
ATOM 1729 N N . PRO A 1 221 ? 4.232 -9.474 -10.704 1.00 93.62 221 PRO A N 1
ATOM 1730 C CA . PRO A 1 221 ? 5.505 -10.169 -10.546 1.00 93.62 221 PRO A CA 1
ATOM 1731 C C . PRO A 1 221 ? 6.532 -9.687 -11.584 1.00 93.62 221 PRO A C 1
ATOM 1733 O O . PRO A 1 221 ? 6.147 -9.145 -12.627 1.00 93.62 221 PRO A O 1
ATOM 1736 N N . PHE A 1 222 ? 7.828 -9.926 -11.347 1.00 89.25 222 PHE A N 1
ATOM 1737 C CA . PHE A 1 222 ? 8.893 -9.560 -12.299 1.00 89.25 222 PHE A CA 1
ATOM 1738 C C . PHE A 1 222 ? 8.602 -10.054 -13.725 1.00 89.25 222 PHE A C 1
ATOM 1740 O O . PHE A 1 222 ? 8.736 -9.296 -14.692 1.00 89.25 222 PHE A O 1
ATOM 1747 N N . GLY A 1 223 ? 8.130 -11.301 -13.844 1.00 88.19 223 GLY A N 1
ATOM 1748 C CA . GLY A 1 223 ? 7.766 -11.933 -15.111 1.00 88.19 223 GLY A CA 1
ATOM 1749 C C . GLY A 1 223 ? 6.772 -11.130 -15.952 1.00 88.19 223 GLY A C 1
ATOM 1750 O O . GLY A 1 223 ? 6.935 -11.029 -17.165 1.00 88.19 223 GLY A O 1
ATOM 1751 N N . GLU A 1 224 ? 5.780 -10.496 -15.318 1.00 92.12 224 GLU A N 1
ATOM 1752 C CA . GLU A 1 224 ? 4.803 -9.642 -16.013 1.00 92.12 224 GLU A CA 1
ATOM 1753 C C . GLU A 1 224 ? 5.484 -8.396 -16.607 1.00 92.12 224 GLU A C 1
ATOM 1755 O O . GLU A 1 224 ? 5.270 -8.051 -17.770 1.00 92.12 224 GLU A O 1
ATOM 1760 N N . ILE A 1 225 ? 6.348 -7.732 -15.834 1.00 89.19 225 ILE A N 1
ATOM 1761 C CA . ILE A 1 225 ? 7.005 -6.488 -16.264 1.00 89.19 225 ILE A CA 1
ATOM 1762 C C . ILE A 1 225 ? 7.967 -6.747 -17.424 1.00 89.19 225 ILE A C 1
ATOM 1764 O O . ILE A 1 225 ? 7.953 -6.024 -18.426 1.00 89.19 225 ILE A O 1
ATOM 1768 N N . ILE A 1 226 ? 8.795 -7.790 -17.317 1.00 83.50 226 ILE A N 1
ATOM 1769 C CA . ILE A 1 226 ? 9.800 -8.093 -18.340 1.00 83.50 226 ILE A CA 1
ATOM 1770 C C . ILE A 1 226 ? 9.160 -8.561 -19.657 1.00 83.50 226 ILE A C 1
ATOM 1772 O O . ILE A 1 226 ? 9.700 -8.270 -20.725 1.00 83.50 226 ILE A O 1
ATOM 1776 N N . GLU A 1 227 ? 7.998 -9.226 -19.613 1.00 86.69 227 GLU A N 1
ATOM 1777 C CA . GLU A 1 227 ? 7.210 -9.579 -20.804 1.00 86.69 227 GLU A CA 1
ATOM 1778 C C . GLU A 1 227 ? 6.770 -8.318 -21.570 1.00 86.69 227 GLU A C 1
ATOM 1780 O O . GLU A 1 227 ? 7.015 -8.205 -22.779 1.00 86.69 227 GLU A O 1
ATOM 1785 N N . TYR A 1 228 ? 6.197 -7.324 -20.878 1.00 88.19 228 TYR A N 1
ATOM 1786 C CA . TYR A 1 228 ? 5.803 -6.060 -21.510 1.00 88.19 228 TYR A CA 1
ATOM 1787 C C . TYR A 1 228 ? 6.995 -5.271 -22.056 1.00 88.19 228 TYR A C 1
ATOM 1789 O O . TYR A 1 228 ? 6.895 -4.667 -23.132 1.00 88.19 228 TYR A O 1
ATOM 1797 N N . ALA A 1 229 ? 8.122 -5.290 -21.340 1.00 82.75 229 ALA A N 1
ATOM 1798 C CA . ALA A 1 229 ? 9.350 -4.638 -21.772 1.00 82.75 229 ALA A CA 1
ATOM 1799 C C . ALA A 1 229 ? 9.912 -5.271 -23.052 1.00 82.75 229 ALA A C 1
ATOM 1801 O O . ALA A 1 229 ? 10.162 -4.563 -24.030 1.00 82.75 229 ALA A O 1
ATOM 1802 N N . LYS A 1 230 ? 10.024 -6.607 -23.082 1.00 79.69 230 LYS A N 1
ATOM 1803 C CA . LYS A 1 230 ? 10.480 -7.387 -24.248 1.00 79.69 230 LYS A CA 1
ATOM 1804 C C . LYS A 1 230 ? 9.614 -7.150 -25.481 1.00 79.69 230 LYS A C 1
ATOM 1806 O O . LYS A 1 230 ? 10.137 -7.072 -26.591 1.00 79.69 230 LYS A O 1
ATOM 1811 N N . ALA A 1 231 ? 8.309 -6.992 -25.282 1.00 84.06 231 ALA A N 1
ATOM 1812 C CA . ALA A 1 231 ? 7.357 -6.739 -26.355 1.00 84.06 231 ALA A CA 1
ATOM 1813 C C . ALA A 1 231 ? 7.269 -5.262 -26.794 1.00 84.06 231 ALA A C 1
ATOM 1815 O O . ALA A 1 231 ? 6.555 -4.962 -27.749 1.00 84.06 231 ALA A O 1
ATOM 1816 N N . GLY A 1 232 ? 7.945 -4.327 -26.111 1.00 81.62 232 GLY A N 1
ATOM 1817 C CA . GLY A 1 232 ? 7.847 -2.891 -26.413 1.00 81.62 232 GLY A CA 1
ATOM 1818 C C . GLY A 1 232 ? 6.454 -2.298 -26.153 1.00 81.62 232 GLY A C 1
ATOM 1819 O O . GLY A 1 232 ? 6.063 -1.318 -26.792 1.00 81.62 232 GLY A O 1
ATOM 1820 N N . LYS A 1 233 ? 5.694 -2.902 -25.231 1.00 86.06 233 LYS A N 1
ATOM 1821 C CA . LYS A 1 233 ? 4.279 -2.592 -24.953 1.00 86.06 233 LYS A CA 1
ATOM 1822 C C . LYS A 1 233 ? 4.064 -1.609 -23.797 1.00 86.06 233 LYS A C 1
ATOM 1824 O O . LYS A 1 233 ? 2.928 -1.203 -23.544 1.00 86.06 233 LYS A O 1
ATOM 1829 N N . MET A 1 234 ? 5.137 -1.221 -23.106 1.00 84.69 234 MET A N 1
ATOM 1830 C CA . MET A 1 234 ? 5.110 -0.265 -21.995 1.00 84.69 234 MET A CA 1
ATOM 1831 C C . MET A 1 234 ? 5.027 1.164 -22.538 1.00 84.69 234 MET A C 1
ATOM 1833 O O . MET A 1 234 ? 6.049 1.794 -22.809 1.00 84.69 234 MET A O 1
ATOM 1837 N N . LYS A 1 235 ? 3.799 1.655 -22.747 1.00 76.25 235 LYS A N 1
ATOM 1838 C CA . LYS A 1 235 ? 3.531 3.050 -23.126 1.00 76.25 235 LYS A CA 1
ATOM 1839 C C . LYS A 1 235 ? 2.309 3.580 -22.380 1.00 76.25 235 LYS A C 1
ATOM 1841 O O . LYS A 1 235 ? 1.247 2.951 -22.334 1.00 76.25 235 LYS A O 1
ATOM 1846 N N . SER A 1 236 ? 2.456 4.773 -21.816 1.00 66.94 236 SER A N 1
ATOM 1847 C CA . SER A 1 236 ? 1.405 5.437 -21.040 1.00 66.94 236 SER A CA 1
ATOM 1848 C C . SER A 1 236 ? 0.291 6.047 -21.897 1.00 66.94 236 SER A C 1
ATOM 1850 O O . SER A 1 236 ? -0.786 6.330 -21.377 1.00 66.94 236 SER A O 1
ATOM 1852 N N . ASP A 1 237 ? 0.508 6.211 -23.203 1.00 70.12 237 ASP A N 1
ATOM 1853 C CA . ASP A 1 237 ? -0.512 6.652 -24.156 1.00 70.12 237 ASP A CA 1
ATOM 1854 C C . ASP A 1 237 ? -1.451 5.511 -24.599 1.00 70.12 237 ASP A C 1
ATOM 1856 O O . ASP A 1 237 ? -1.326 4.360 -24.172 1.00 70.12 237 ASP A O 1
ATOM 1860 N N . ALA A 1 238 ? -2.413 5.830 -25.467 1.00 67.44 238 ALA A N 1
ATOM 1861 C CA . ALA A 1 238 ? -3.383 4.868 -25.989 1.00 67.44 238 ALA A CA 1
ATOM 1862 C C . ALA A 1 238 ? -2.766 3.731 -26.835 1.00 67.44 238 ALA A C 1
ATOM 1864 O O . ALA A 1 238 ? -3.452 2.749 -27.102 1.00 67.44 238 ALA A O 1
ATOM 1865 N N . SER A 1 239 ? -1.498 3.835 -27.254 1.00 72.06 239 SER A N 1
ATOM 1866 C CA . SER A 1 239 ? -0.823 2.820 -28.076 1.00 72.06 239 SER A CA 1
ATOM 1867 C C . SER A 1 239 ? -0.141 1.711 -27.265 1.00 72.06 239 SER A C 1
ATOM 1869 O O . SER A 1 239 ? 0.251 0.697 -27.839 1.00 72.06 239 SER A O 1
ATOM 1871 N N . GLY A 1 240 ? 0.024 1.889 -25.949 1.00 75.06 240 GLY A N 1
ATOM 1872 C CA . GLY A 1 240 ? 0.568 0.859 -25.056 1.00 75.06 240 GLY A CA 1
ATOM 1873 C C . GLY A 1 240 ? -0.504 -0.032 -24.441 1.00 75.06 240 GLY A C 1
ATOM 1874 O O . GLY A 1 240 ? -1.586 0.446 -24.097 1.00 75.06 240 GLY A O 1
ATOM 1875 N N . GLU A 1 241 ? -0.172 -1.303 -24.217 1.00 84.38 241 GLU A N 1
ATOM 1876 C CA . GLU A 1 241 ? -1.050 -2.256 -23.517 1.00 84.38 241 GLU A CA 1
ATOM 1877 C C . GLU A 1 241 ? -1.007 -2.071 -21.992 1.00 84.38 241 GLU A C 1
ATOM 1879 O O . GLU A 1 241 ? -1.994 -2.333 -21.310 1.00 84.38 241 GLU A O 1
ATOM 1884 N N . VAL A 1 242 ? 0.104 -1.551 -21.459 1.00 88.56 242 VAL A N 1
ATOM 1885 C CA . VAL A 1 242 ? 0.308 -1.317 -20.022 1.00 88.56 242 VAL A CA 1
ATOM 1886 C C . VAL A 1 242 ? 0.860 0.082 -19.764 1.00 88.56 242 VAL A C 1
ATOM 1888 O O . VAL A 1 242 ? 1.721 0.575 -20.499 1.00 88.56 242 VAL A O 1
ATOM 1891 N N . ALA A 1 243 ? 0.373 0.727 -18.703 1.00 88.81 243 ALA A N 1
ATOM 1892 C CA . ALA A 1 243 ? 0.961 1.951 -18.172 1.00 88.81 243 ALA A CA 1
ATOM 1893 C C . ALA A 1 243 ? 1.878 1.605 -16.992 1.00 88.81 243 ALA A C 1
ATOM 1895 O O . ALA A 1 243 ? 1.396 1.262 -15.916 1.00 88.81 243 ALA A O 1
ATOM 1896 N N . VAL A 1 244 ? 3.196 1.700 -17.180 1.00 88.81 244 VAL A N 1
ATOM 1897 C CA . VAL A 1 244 ? 4.171 1.515 -16.094 1.00 88.81 244 VAL A CA 1
ATOM 1898 C C . VAL A 1 244 ? 4.533 2.879 -15.516 1.00 88.81 244 VAL A C 1
ATOM 1900 O O . VAL A 1 244 ? 5.055 3.741 -16.223 1.00 88.81 244 VAL A O 1
ATOM 1903 N N . ILE A 1 245 ? 4.227 3.083 -14.238 1.00 86.44 245 ILE A N 1
ATOM 1904 C CA . ILE A 1 245 ? 4.395 4.347 -13.531 1.00 86.44 245 ILE A CA 1
ATOM 1905 C C . ILE A 1 245 ? 5.541 4.236 -12.524 1.00 86.44 245 ILE A C 1
ATOM 1907 O O . ILE A 1 245 ? 5.446 3.520 -11.527 1.00 86.44 245 ILE A O 1
ATOM 1911 N N . SER A 1 246 ? 6.603 5.000 -12.762 1.00 82.69 246 SER A N 1
ATOM 1912 C CA . SER A 1 246 ? 7.696 5.206 -11.818 1.00 82.69 246 SER A CA 1
ATOM 1913 C C . SER A 1 246 ? 7.332 6.298 -10.817 1.00 82.69 246 SER A C 1
ATOM 1915 O O . SER A 1 246 ? 6.939 7.403 -11.194 1.00 82.69 246 SER A O 1
ATOM 1917 N N . THR A 1 247 ? 7.512 6.010 -9.530 1.00 77.50 247 THR A N 1
ATOM 1918 C CA . THR A 1 247 ? 7.383 6.992 -8.442 1.00 77.50 247 THR A CA 1
ATOM 1919 C C . THR A 1 247 ? 8.741 7.341 -7.819 1.00 77.50 247 THR A C 1
ATOM 1921 O O . THR A 1 247 ? 8.798 7.836 -6.695 1.00 77.50 247 THR A O 1
ATOM 1924 N N . ILE A 1 248 ? 9.846 7.041 -8.513 1.00 69.94 248 ILE A N 1
ATOM 1925 C CA . ILE A 1 248 ? 11.191 7.525 -8.165 1.00 69.94 248 ILE A CA 1
ATOM 1926 C C . ILE A 1 248 ? 11.308 8.969 -8.671 1.00 69.94 248 ILE A C 1
ATOM 1928 O O . ILE A 1 248 ? 10.922 9.248 -9.807 1.00 69.94 248 ILE A O 1
ATOM 1932 N N . ASP A 1 249 ? 11.819 9.892 -7.847 1.00 55.53 249 ASP A N 1
ATOM 1933 C CA . ASP A 1 249 ? 11.991 11.291 -8.257 1.00 55.53 249 ASP A CA 1
ATOM 1934 C C . ASP A 1 249 ? 12.942 11.388 -9.462 1.00 55.53 249 ASP A C 1
ATOM 1936 O O . ASP A 1 249 ? 14.030 10.806 -9.469 1.00 55.53 249 ASP A O 1
ATOM 1940 N N . ALA A 1 250 ? 12.538 12.135 -10.492 1.00 46.34 250 ALA A N 1
ATOM 1941 C CA . ALA A 1 250 ? 13.306 12.249 -11.716 1.00 46.34 250 ALA A CA 1
ATOM 1942 C C . ALA A 1 250 ? 14.520 13.180 -11.603 1.00 46.34 250 ALA A C 1
ATOM 1944 O O . ALA A 1 250 ? 15.299 13.270 -12.551 1.00 46.34 250 ALA A O 1
ATOM 1945 N N . LYS A 1 251 ? 14.700 13.846 -10.454 1.00 41.91 251 LYS A N 1
ATOM 1946 C CA . LYS A 1 251 ? 15.728 14.864 -10.175 1.00 41.91 251 LYS A CA 1
ATOM 1947 C C . LYS A 1 251 ? 17.185 14.377 -10.124 1.00 41.91 251 LYS A C 1
ATOM 1949 O O . LYS A 1 251 ? 18.026 15.070 -9.551 1.00 41.91 251 LYS A O 1
ATOM 1954 N N . LYS A 1 252 ? 17.539 13.239 -10.721 1.00 47.25 252 LYS A N 1
ATOM 1955 C CA . LYS A 1 252 ? 18.960 12.926 -10.936 1.00 47.25 252 LYS A CA 1
ATOM 1956 C C . LYS A 1 252 ? 19.397 13.559 -12.262 1.00 47.25 252 LYS A C 1
ATOM 1958 O O . LYS A 1 252 ? 18.725 13.345 -13.271 1.00 47.25 252 LYS A O 1
ATOM 1963 N N . PRO A 1 253 ? 20.414 14.440 -12.247 1.00 38.84 253 PRO A N 1
ATOM 1964 C CA . PRO A 1 253 ? 20.633 15.393 -13.321 1.00 38.84 253 PRO A CA 1
ATOM 1965 C C . PRO A 1 253 ? 21.042 14.663 -14.596 1.00 38.84 253 PRO A C 1
ATOM 1967 O O . PRO A 1 253 ? 22.105 14.050 -14.665 1.00 38.84 253 PRO A O 1
ATOM 1970 N N . VAL A 1 254 ? 20.195 14.782 -15.615 1.00 39.03 254 VAL A N 1
ATOM 1971 C CA . VAL A 1 254 ? 20.653 14.732 -16.996 1.00 39.03 254 VAL A CA 1
ATOM 1972 C C . VAL A 1 254 ? 21.394 16.052 -17.218 1.00 39.03 254 VAL A C 1
ATOM 1974 O O . VAL A 1 254 ? 20.785 17.123 -17.153 1.00 39.03 254 VAL A O 1
ATOM 1977 N N . LYS A 1 255 ? 22.716 16.016 -17.393 1.00 37.09 255 LYS A N 1
ATOM 1978 C CA . LYS A 1 255 ? 23.499 17.181 -17.820 1.00 37.09 255 LYS A CA 1
ATOM 1979 C C . LYS A 1 255 ? 22.932 17.697 -19.150 1.00 37.09 255 LYS A C 1
ATOM 1981 O O . LYS A 1 255 ? 22.313 16.958 -19.910 1.00 37.09 255 LYS A O 1
ATOM 1986 N N . SER A 1 256 ? 23.181 18.964 -19.473 1.00 33.62 256 SER A N 1
ATOM 1987 C CA . SER A 1 256 ? 22.713 19.605 -20.717 1.00 33.62 256 SER A CA 1
ATOM 1988 C C . SER A 1 256 ? 23.160 18.900 -22.009 1.00 33.62 256 SER A C 1
ATOM 1990 O O . SER A 1 256 ? 22.580 19.135 -23.063 1.00 33.62 256 SER A O 1
ATOM 1992 N N . ASN A 1 257 ? 24.164 18.024 -21.927 1.00 35.16 257 ASN A N 1
ATOM 1993 C CA . ASN A 1 257 ? 24.662 17.176 -23.011 1.00 35.16 257 ASN A CA 1
ATOM 1994 C C . ASN A 1 257 ? 24.008 15.776 -23.068 1.00 35.16 257 ASN A C 1
ATOM 1996 O O . ASN A 1 257 ? 24.461 14.938 -23.841 1.00 35.16 257 ASN A O 1
ATOM 2000 N N . GLY A 1 258 ? 22.990 15.500 -22.246 1.00 32.28 258 GLY A N 1
ATOM 2001 C CA . GLY A 1 258 ? 22.299 14.207 -22.198 1.00 32.28 258 GLY A CA 1
ATOM 2002 C C . GLY A 1 258 ? 22.901 13.170 -21.239 1.00 32.28 258 GLY A C 1
ATOM 2003 O O . GLY A 1 258 ? 22.350 12.078 -21.131 1.00 32.28 258 GLY A O 1
ATOM 2004 N N . GLN A 1 259 ? 23.994 13.474 -20.526 1.00 34.31 259 GLN A N 1
ATOM 2005 C CA . GLN A 1 259 ? 24.627 12.529 -19.591 1.00 34.31 259 GLN A CA 1
ATOM 2006 C C . GLN A 1 259 ? 23.857 12.410 -18.277 1.00 34.31 259 GLN A C 1
ATOM 2008 O O . GLN A 1 259 ? 23.554 13.422 -17.654 1.00 34.31 259 GLN A O 1
ATOM 2013 N N . VAL A 1 260 ? 23.620 11.190 -17.802 1.00 36.19 260 VAL A N 1
ATOM 2014 C CA . VAL A 1 260 ? 22.948 10.928 -16.520 1.00 36.19 260 VAL A CA 1
ATOM 2015 C C . VAL A 1 260 ? 23.969 10.634 -15.430 1.00 36.19 260 VAL A C 1
ATOM 2017 O O . VAL A 1 260 ? 24.863 9.816 -15.620 1.00 36.19 260 VAL A O 1
ATOM 2020 N N . VAL A 1 261 ? 23.845 11.317 -14.289 1.00 36.41 261 VAL A N 1
ATOM 2021 C CA . VAL A 1 261 ? 24.694 11.095 -13.108 1.00 36.41 261 VAL A CA 1
ATOM 2022 C C . VAL A 1 261 ? 24.075 10.011 -12.223 1.00 36.41 261 VAL A C 1
ATOM 2024 O O . VAL A 1 261 ? 22.931 10.154 -11.782 1.00 36.41 261 VAL A O 1
ATOM 2027 N N . THR A 1 262 ? 24.835 8.947 -11.958 1.00 36.59 262 THR A N 1
ATOM 2028 C CA . THR A 1 262 ? 24.463 7.836 -11.069 1.00 36.59 262 THR A CA 1
ATOM 2029 C C . THR A 1 262 ? 25.145 7.990 -9.709 1.00 36.59 262 THR A C 1
ATOM 2031 O O . THR A 1 262 ? 26.321 8.336 -9.649 1.00 36.59 262 THR A O 1
ATOM 2034 N N . TYR A 1 263 ? 24.432 7.694 -8.627 1.00 34.41 263 TYR A N 1
ATOM 2035 C CA . TYR A 1 263 ? 24.941 7.603 -7.262 1.00 34.41 263 TYR A CA 1
ATOM 2036 C C . TYR A 1 263 ? 24.870 6.146 -6.804 1.00 34.41 263 TYR A C 1
ATOM 2038 O O . TYR A 1 263 ? 23.801 5.534 -6.840 1.00 34.41 263 TYR A O 1
ATOM 2046 N N . THR A 1 264 ? 25.989 5.606 -6.335 1.00 35.22 264 THR A N 1
ATOM 2047 C CA . THR A 1 264 ? 26.005 4.356 -5.571 1.00 35.22 264 THR A CA 1
ATOM 2048 C C . THR A 1 264 ? 25.517 4.679 -4.161 1.00 35.22 264 THR A C 1
ATOM 2050 O O . THR A 1 264 ? 26.069 5.562 -3.507 1.00 35.22 264 THR A O 1
ATOM 2053 N N . ILE A 1 265 ? 24.446 4.031 -3.702 1.00 34.03 265 ILE A N 1
ATOM 2054 C CA . ILE A 1 265 ? 23.966 4.197 -2.326 1.00 34.03 265 ILE A CA 1
ATOM 2055 C C . ILE A 1 265 ? 24.620 3.105 -1.483 1.00 34.03 265 ILE A C 1
ATOM 2057 O O . ILE A 1 265 ? 24.396 1.920 -1.741 1.00 34.03 265 ILE A O 1
ATOM 2061 N N . TYR A 1 266 ? 25.407 3.522 -0.487 1.00 31.95 266 TYR A N 1
ATOM 2062 C CA . TYR A 1 266 ? 25.988 2.651 0.533 1.00 31.95 266 TYR A CA 1
ATOM 2063 C C . TYR A 1 266 ? 24.934 1.672 1.076 1.00 31.95 266 TYR A C 1
ATOM 2065 O O . TYR A 1 266 ? 23.811 2.069 1.389 1.00 31.95 266 TYR A O 1
ATOM 2073 N N . ASP A 1 267 ? 25.311 0.395 1.173 1.00 30.97 267 ASP A N 1
ATOM 2074 C CA . ASP A 1 267 ? 24.516 -0.695 1.764 1.00 30.97 267 ASP A CA 1
ATOM 2075 C C . ASP A 1 267 ? 23.314 -1.209 0.938 1.00 30.97 267 ASP A C 1
ATOM 2077 O O . ASP A 1 267 ? 22.490 -1.989 1.425 1.00 30.97 267 ASP A O 1
ATOM 2081 N N . SER A 1 268 ? 23.195 -0.822 -0.341 1.00 35.50 268 SER A N 1
ATOM 2082 C CA . SER A 1 268 ? 22.154 -1.361 -1.227 1.00 35.50 268 SER A CA 1
ATOM 2083 C C . SER A 1 268 ? 22.701 -1.804 -2.585 1.00 35.50 268 SER A C 1
ATOM 2085 O O . SER A 1 268 ? 23.264 -1.009 -3.328 1.00 35.50 268 SER A O 1
ATOM 2087 N N . ASN A 1 269 ? 22.439 -3.063 -2.957 1.00 37.09 269 ASN A N 1
ATOM 2088 C CA . ASN A 1 269 ? 22.743 -3.660 -4.274 1.00 37.09 269 ASN A CA 1
ATOM 2089 C C . ASN A 1 269 ? 21.997 -2.996 -5.454 1.00 37.09 269 ASN A C 1
ATOM 2091 O O . ASN A 1 269 ? 21.880 -3.578 -6.532 1.00 37.09 269 ASN A O 1
ATOM 2095 N N . ALA A 1 270 ? 21.393 -1.830 -5.246 1.00 38.75 270 ALA A N 1
ATOM 2096 C CA . ALA A 1 270 ? 20.508 -1.198 -6.197 1.00 38.75 270 ALA A CA 1
ATOM 2097 C C . ALA A 1 270 ? 21.174 0.048 -6.772 1.00 38.75 270 ALA A C 1
ATOM 2099 O O . ALA A 1 270 ? 21.552 0.991 -6.081 1.00 38.75 270 ALA A O 1
ATOM 2100 N N . ILE A 1 271 ? 21.326 -0.008 -8.085 1.00 47.94 271 ILE A N 1
ATOM 2101 C CA . ILE A 1 271 ? 22.179 0.864 -8.867 1.00 47.94 271 ILE A CA 1
ATOM 2102 C C . ILE A 1 271 ? 21.288 1.840 -9.634 1.00 47.94 271 ILE A C 1
ATOM 2104 O O . ILE A 1 271 ? 20.246 1.426 -10.123 1.00 47.94 271 ILE A O 1
ATOM 2108 N N . ASP A 1 272 ? 21.631 3.119 -9.752 1.00 48.91 272 ASP A N 1
ATOM 2109 C CA . ASP A 1 272 ? 20.727 4.125 -10.337 1.00 48.91 272 ASP A CA 1
ATOM 2110 C C . ASP A 1 272 ? 20.322 3.857 -11.802 1.00 48.91 272 ASP A C 1
ATOM 2112 O O . ASP A 1 272 ? 21.164 3.768 -12.683 1.00 48.91 272 ASP A O 1
ATOM 2116 N N . GLY A 1 273 ? 19.021 3.814 -12.103 1.00 52.78 273 GLY A N 1
ATOM 2117 C CA . GLY A 1 273 ? 18.502 3.683 -13.472 1.00 52.78 273 GLY A CA 1
ATOM 2118 C C . GLY A 1 273 ? 16.968 3.691 -13.526 1.00 52.78 273 GLY A C 1
ATOM 2119 O O . GLY A 1 273 ? 16.303 3.925 -12.514 1.00 52.78 273 GLY A O 1
ATOM 2120 N N . ARG A 1 274 ? 16.385 3.499 -14.721 1.00 67.56 274 ARG A N 1
ATOM 2121 C CA . ARG A 1 274 ? 14.922 3.430 -14.921 1.00 67.56 274 ARG A CA 1
ATOM 2122 C C . ARG A 1 274 ? 14.527 2.387 -15.959 1.00 67.56 274 ARG A C 1
ATOM 2124 O O . ARG A 1 274 ? 15.224 2.193 -16.952 1.00 67.56 274 ARG A O 1
ATOM 2131 N N . ILE A 1 275 ? 13.363 1.775 -15.742 1.00 77.94 275 ILE A N 1
ATOM 2132 C CA . ILE A 1 275 ? 12.726 0.844 -16.678 1.00 77.94 275 ILE A CA 1
ATOM 2133 C C . ILE A 1 275 ? 12.320 1.618 -17.940 1.00 77.94 275 ILE A C 1
ATOM 2135 O O . ILE A 1 275 ? 11.557 2.587 -17.869 1.00 77.94 275 ILE A O 1
ATOM 2139 N N . LYS A 1 276 ? 12.815 1.194 -19.104 1.00 74.31 276 LYS A N 1
ATOM 2140 C CA . LYS A 1 276 ? 12.560 1.864 -20.384 1.00 74.31 276 LYS A CA 1
ATOM 2141 C C . LYS A 1 276 ? 11.087 1.781 -20.759 1.00 74.31 276 LYS A C 1
ATOM 2143 O O . LYS A 1 276 ? 10.544 0.691 -20.873 1.00 74.31 276 LYS A O 1
ATOM 2148 N N . GLY A 1 277 ? 10.446 2.922 -20.999 1.00 75.88 277 GLY A N 1
ATOM 2149 C CA . GLY A 1 277 ? 9.006 2.996 -21.284 1.00 75.88 277 GLY A CA 1
ATOM 2150 C C . GLY A 1 277 ? 8.129 3.171 -20.039 1.00 75.88 277 GLY A C 1
ATOM 2151 O O . GLY A 1 277 ? 6.939 3.460 -20.173 1.00 75.88 277 GLY A O 1
ATOM 2152 N N . ALA A 1 278 ? 8.703 3.080 -18.833 1.00 79.31 278 ALA A N 1
ATOM 2153 C CA . ALA A 1 278 ? 8.047 3.613 -17.645 1.00 79.31 278 ALA A CA 1
ATOM 2154 C C . ALA A 1 278 ? 7.963 5.145 -17.726 1.00 79.31 278 ALA A C 1
ATOM 2156 O O . ALA A 1 278 ? 8.774 5.798 -18.381 1.00 79.31 278 ALA A O 1
ATOM 2157 N N . THR A 1 279 ? 6.982 5.732 -17.052 1.00 75.50 279 THR A N 1
ATOM 2158 C CA . THR A 1 279 ? 6.806 7.185 -16.992 1.00 75.50 279 THR A CA 1
ATOM 2159 C C . THR A 1 279 ? 6.606 7.645 -15.560 1.00 75.50 279 THR A C 1
ATOM 2161 O O . THR A 1 279 ? 6.104 6.891 -14.732 1.00 75.50 279 THR A O 1
ATOM 2164 N N . GLN A 1 280 ? 6.976 8.882 -15.246 1.00 75.75 280 GLN A N 1
ATOM 2165 C CA . GLN A 1 280 ? 6.679 9.472 -13.948 1.00 75.75 280 GLN A CA 1
ATOM 2166 C C . GLN A 1 280 ? 5.430 10.345 -14.050 1.00 75.75 280 GLN A C 1
ATOM 2168 O O . GLN A 1 280 ? 5.338 11.212 -14.925 1.00 75.75 280 GLN A O 1
ATOM 2173 N N . LEU A 1 281 ? 4.481 10.156 -13.130 1.00 71.69 281 LEU A N 1
ATOM 2174 C CA . LEU A 1 281 ? 3.342 11.064 -13.008 1.00 71.69 281 LEU A CA 1
ATOM 2175 C C . LEU A 1 281 ? 3.834 12.451 -12.597 1.00 71.69 281 LEU A C 1
ATOM 2177 O O . LEU A 1 281 ? 4.540 12.609 -11.600 1.00 71.69 281 LEU A O 1
ATOM 2181 N N . ALA A 1 282 ? 3.465 13.452 -13.391 1.00 62.19 282 ALA A N 1
ATOM 2182 C CA . ALA A 1 282 ? 3.859 14.827 -13.162 1.00 62.19 282 ALA A CA 1
ATOM 2183 C C . ALA A 1 282 ? 2.723 15.552 -12.424 1.00 62.19 282 ALA A C 1
ATOM 2185 O O . ALA A 1 282 ? 1.816 16.111 -13.051 1.00 62.19 282 ALA A O 1
ATOM 2186 N N . TYR A 1 283 ? 2.761 15.536 -11.087 1.00 64.69 283 TYR A N 1
ATOM 2187 C CA . TYR A 1 283 ? 1.886 16.395 -10.290 1.00 64.69 283 TYR A CA 1
ATOM 2188 C C . TYR A 1 283 ? 2.503 17.784 -10.236 1.00 64.69 283 TYR A C 1
ATOM 2190 O O . TYR A 1 283 ? 3.685 17.956 -9.946 1.00 64.69 283 TYR A O 1
ATOM 2198 N N . VAL A 1 284 ? 1.710 18.807 -10.510 1.00 54.75 284 VAL A N 1
ATOM 2199 C CA . VAL A 1 284 ? 2.139 20.187 -10.266 1.00 54.75 284 VAL A CA 1
ATOM 2200 C C . VAL A 1 284 ? 2.216 20.368 -8.750 1.00 54.75 284 VAL A C 1
ATOM 2202 O O . VAL A 1 284 ? 1.191 20.159 -8.096 1.00 54.75 284 VAL A O 1
ATOM 2205 N N . PRO A 1 285 ? 3.395 20.668 -8.159 1.00 59.22 285 PRO A N 1
ATOM 2206 C CA . PRO A 1 285 ? 3.524 21.982 -7.516 1.00 59.22 285 PRO A CA 1
ATOM 2207 C C . PRO A 1 285 ? 4.965 22.450 -7.225 1.00 59.22 285 PRO A C 1
ATOM 2209 O O . PRO A 1 285 ? 5.723 21.772 -6.546 1.00 59.22 285 PRO A O 1
ATOM 2212 N N . VAL A 1 286 ? 5.282 23.695 -7.571 1.00 44.75 286 VAL A N 1
ATOM 2213 C CA . VAL A 1 286 ? 5.682 24.751 -6.616 1.00 44.75 286 VAL A CA 1
ATOM 2214 C C . VAL A 1 286 ? 5.537 26.089 -7.350 1.00 44.75 286 VAL A C 1
ATOM 2216 O O . VAL A 1 286 ? 5.567 26.119 -8.582 1.00 44.75 286 VAL A O 1
ATOM 2219 N N . LYS A 1 287 ? 5.435 27.205 -6.615 1.00 44.62 287 LYS A N 1
ATOM 2220 C CA . LYS A 1 287 ? 5.452 28.583 -7.159 1.00 44.62 287 LYS A CA 1
ATOM 2221 C C . LYS A 1 287 ? 6.603 28.862 -8.152 1.00 44.62 287 LYS A C 1
ATOM 2223 O O . LYS A 1 287 ? 6.519 29.829 -8.897 1.00 44.62 287 LYS A O 1
ATOM 2228 N N . SER A 1 288 ? 7.646 28.027 -8.173 1.00 45.44 288 SER A N 1
ATOM 2229 C CA . SER A 1 288 ? 8.830 28.107 -9.037 1.00 45.44 288 SER A CA 1
ATOM 2230 C C . SER A 1 288 ? 8.728 27.378 -10.391 1.00 45.44 288 SER A C 1
ATOM 2232 O O . SER A 1 288 ? 9.680 27.442 -11.163 1.00 45.44 288 SER A O 1
ATOM 2234 N N . GLY A 1 289 ? 7.607 26.715 -10.719 1.00 47.19 289 GLY A N 1
ATOM 2235 C CA . GLY A 1 289 ? 7.345 26.211 -12.080 1.00 47.19 289 GLY A CA 1
ATOM 2236 C C . GLY A 1 289 ? 7.894 24.815 -12.437 1.00 47.19 289 GLY A C 1
ATOM 2237 O O . GLY A 1 289 ? 8.312 24.615 -13.574 1.00 47.19 289 GLY A O 1
ATOM 2238 N N . GLY A 1 290 ? 7.868 23.843 -11.512 1.00 53.78 290 GLY A N 1
ATOM 2239 C CA . GLY A 1 290 ? 8.279 22.441 -11.750 1.00 53.78 290 GLY A CA 1
ATOM 2240 C C . GLY A 1 290 ? 7.194 21.379 -11.474 1.00 53.78 290 GLY A C 1
ATOM 2241 O O . GLY A 1 290 ? 6.061 21.717 -11.131 1.00 53.78 290 GLY A O 1
ATOM 2242 N N . TYR A 1 291 ? 7.562 20.094 -11.597 1.00 57.09 291 TYR A N 1
ATOM 2243 C CA . TYR A 1 291 ? 6.714 18.920 -11.317 1.00 57.09 291 TYR A CA 1
ATOM 2244 C C . TYR A 1 291 ? 7.263 18.107 -10.129 1.00 57.09 291 TYR A C 1
ATOM 2246 O O . TYR A 1 291 ? 8.476 18.014 -9.944 1.00 57.09 291 TYR A O 1
ATOM 2254 N N . SER A 1 292 ? 6.375 17.517 -9.327 1.00 64.31 292 SER A N 1
ATOM 2255 C CA . SER A 1 292 ? 6.675 16.647 -8.181 1.00 64.31 292 SER A CA 1
ATOM 2256 C C . SER A 1 292 ? 5.925 15.321 -8.317 1.00 64.31 292 SER A C 1
ATOM 2258 O O . SER A 1 292 ? 4.863 15.262 -8.930 1.00 64.31 292 SER A O 1
ATOM 2260 N N . SER A 1 293 ? 6.465 14.261 -7.716 1.00 65.56 293 SER A N 1
ATOM 2261 C CA . SER A 1 293 ? 5.837 12.931 -7.619 1.00 65.56 293 SER A CA 1
ATOM 2262 C C . SER A 1 293 ? 5.456 12.562 -6.180 1.00 65.56 293 SER A C 1
ATOM 2264 O O . SER A 1 293 ? 5.227 11.398 -5.865 1.00 65.56 293 SER A O 1
ATOM 2266 N N . SER A 1 294 ? 5.411 13.545 -5.276 1.00 78.94 294 SER A N 1
ATOM 2267 C CA . SER A 1 294 ? 5.059 13.294 -3.877 1.00 78.94 294 SER A CA 1
ATOM 2268 C C . SER A 1 294 ? 3.583 12.914 -3.736 1.00 78.94 294 SER A C 1
ATOM 2270 O O . SER A 1 294 ? 2.700 13.664 -4.149 1.00 78.94 294 SER A O 1
ATOM 2272 N N . TRP A 1 295 ? 3.302 11.781 -3.086 1.00 83.38 295 TRP A N 1
ATOM 2273 C CA . TRP A 1 295 ? 1.929 11.338 -2.810 1.00 83.38 295 TRP A CA 1
ATOM 2274 C C . TRP A 1 295 ? 1.203 12.244 -1.810 1.00 83.38 295 TRP A C 1
ATOM 2276 O O . TRP A 1 295 ? -0.025 12.275 -1.790 1.00 83.38 295 TRP A O 1
ATOM 2286 N N . ALA A 1 296 ? 1.931 13.024 -1.002 1.00 86.56 296 ALA A N 1
ATOM 2287 C CA . ALA A 1 296 ? 1.329 13.985 -0.075 1.00 86.56 296 ALA A CA 1
ATOM 2288 C C . ALA A 1 296 ? 0.480 15.044 -0.806 1.00 86.56 296 ALA A C 1
ATOM 2290 O O . ALA A 1 296 ? -0.389 15.676 -0.211 1.00 86.56 296 ALA A O 1
ATOM 2291 N N . LEU A 1 297 ? 0.688 15.206 -2.115 1.00 85.31 297 LEU A N 1
ATOM 2292 C CA . LEU A 1 297 ? -0.096 16.088 -2.971 1.00 85.31 297 LEU A CA 1
ATOM 2293 C C . LEU A 1 297 ? -1.544 15.631 -3.160 1.00 85.31 297 LEU A C 1
ATOM 2295 O O . LEU A 1 297 ? -2.404 16.460 -3.442 1.00 85.31 297 LEU A O 1
ATOM 2299 N N . TYR A 1 298 ? -1.849 14.353 -2.934 1.00 88.00 298 TYR A N 1
ATOM 2300 C CA . TYR A 1 298 ? -3.230 13.868 -2.920 1.00 88.00 298 TYR A CA 1
ATOM 2301 C C . TYR A 1 298 ? -4.014 14.301 -1.681 1.00 88.00 298 TYR A C 1
ATOM 2303 O O . TYR A 1 298 ? -5.208 14.018 -1.594 1.00 88.00 298 TYR A O 1
ATOM 2311 N N . LEU A 1 299 ? -3.365 14.963 -0.721 1.00 92.00 299 LEU A N 1
ATOM 2312 C CA . LEU A 1 299 ? -3.986 15.373 0.528 1.00 92.00 299 LEU A CA 1
ATOM 2313 C C . LEU A 1 299 ? -4.471 16.823 0.456 1.00 92.00 299 LEU A C 1
ATOM 2315 O O . LEU A 1 299 ? -3.834 17.701 -0.133 1.00 92.00 299 LEU A O 1
ATOM 2319 N N . ASP A 1 300 ? -5.607 17.102 1.085 1.00 91.38 300 ASP A N 1
ATOM 2320 C CA . ASP A 1 300 ? -6.071 18.453 1.375 1.00 91.38 300 ASP A CA 1
ATOM 2321 C C . ASP A 1 300 ? -5.253 19.060 2.523 1.00 91.38 300 ASP A C 1
ATOM 2323 O O . ASP A 1 300 ? -5.694 19.176 3.667 1.00 91.38 300 ASP A O 1
ATOM 2327 N N . ALA A 1 301 ? -3.997 19.377 2.216 1.00 90.38 301 ALA A N 1
ATOM 2328 C CA . ALA A 1 301 ? -3.015 19.876 3.159 1.00 90.38 301 ALA A CA 1
ATOM 2329 C C . ALA A 1 301 ? -2.123 20.953 2.536 1.00 90.38 301 ALA A C 1
ATOM 2331 O O . ALA A 1 301 ? -1.794 20.929 1.348 1.00 90.38 301 ALA A O 1
ATOM 2332 N N . LYS A 1 302 ? -1.677 21.874 3.388 1.00 89.00 302 LYS A N 1
ATOM 2333 C CA . LYS A 1 302 ? -0.471 22.669 3.169 1.00 89.00 302 LYS A CA 1
ATOM 2334 C C . LYS A 1 302 ? 0.716 21.837 3.635 1.00 89.00 302 LYS A C 1
ATOM 2336 O O . LYS A 1 302 ? 0.687 21.283 4.734 1.00 89.00 302 LYS A O 1
ATOM 2341 N N . LEU A 1 303 ? 1.739 21.756 2.797 1.00 86.56 303 LEU A N 1
ATOM 2342 C CA . LEU A 1 303 ? 2.941 20.972 3.053 1.00 86.56 303 LEU A CA 1
ATOM 2343 C C . LEU A 1 303 ? 4.129 21.906 3.290 1.00 86.56 303 LEU A C 1
ATOM 2345 O O . LEU A 1 303 ? 4.149 23.030 2.784 1.00 86.56 303 LEU A O 1
ATOM 2349 N N . SER A 1 304 ? 5.104 21.453 4.073 1.00 82.94 304 SER A N 1
ATOM 2350 C CA . SER A 1 304 ? 6.363 22.161 4.290 1.00 82.94 304 SER A CA 1
ATOM 2351 C C . SER A 1 304 ? 7.131 22.364 2.976 1.00 82.94 304 SER A C 1
ATOM 2353 O O . SER A 1 304 ? 7.105 21.514 2.085 1.00 82.94 304 SER A O 1
ATOM 2355 N N . GLU A 1 305 ? 7.832 23.495 2.858 1.00 73.56 305 GLU A N 1
ATOM 2356 C CA . GLU A 1 305 ? 8.632 23.839 1.666 1.00 73.56 305 GLU A CA 1
ATOM 2357 C C . GLU A 1 305 ? 10.042 23.211 1.686 1.00 73.56 305 GLU A C 1
ATOM 2359 O O . GLU A 1 305 ? 10.789 23.321 0.719 1.00 73.56 305 GLU A O 1
ATOM 2364 N N . ASP A 1 306 ? 10.395 22.501 2.761 1.00 70.94 306 ASP A N 1
ATOM 2365 C CA . ASP A 1 306 ? 11.703 21.871 2.999 1.00 70.94 306 ASP A CA 1
ATOM 2366 C C . ASP A 1 306 ? 11.907 20.529 2.265 1.00 70.94 306 ASP A C 1
ATOM 2368 O O . ASP A 1 306 ? 12.887 19.826 2.504 1.00 70.94 306 ASP A O 1
ATOM 2372 N N . GLY A 1 307 ? 10.965 20.135 1.403 1.00 65.12 307 GLY A N 1
ATOM 2373 C CA . GLY A 1 307 ? 11.004 18.866 0.672 1.00 65.12 307 GLY A CA 1
ATOM 2374 C C . GLY A 1 307 ? 10.675 17.625 1.509 1.00 65.12 307 GLY A C 1
ATOM 2375 O O . GLY A 1 307 ? 10.603 16.534 0.947 1.00 65.12 307 GLY A O 1
ATOM 2376 N N . LYS A 1 308 ? 10.417 17.766 2.819 1.00 69.12 308 LYS A N 1
ATOM 2377 C CA . LYS A 1 308 ? 9.968 16.659 3.685 1.00 69.12 308 LYS A CA 1
ATOM 2378 C C . LYS A 1 308 ? 8.463 16.408 3.599 1.00 69.12 308 LYS A C 1
ATOM 2380 O O . LYS A 1 308 ? 7.997 15.385 4.085 1.00 69.12 308 LYS A O 1
ATOM 2385 N N . PHE A 1 309 ? 7.712 17.327 2.985 1.00 74.81 309 PHE A N 1
ATOM 2386 C CA . PHE A 1 309 ? 6.258 17.249 2.804 1.00 74.81 309 PHE A CA 1
ATOM 2387 C C . PHE A 1 309 ? 5.485 17.021 4.115 1.00 74.81 309 PHE A C 1
ATOM 2389 O O . PHE A 1 309 ? 4.484 16.309 4.144 1.00 74.81 309 PHE A O 1
ATOM 2396 N N . THR A 1 310 ? 5.929 17.654 5.202 1.00 84.62 310 THR A N 1
ATOM 2397 C CA . THR A 1 310 ? 5.223 17.616 6.491 1.00 84.62 310 THR A CA 1
ATOM 2398 C C . THR A 1 310 ? 3.966 18.474 6.406 1.00 84.62 310 THR A C 1
ATOM 2400 O O . THR A 1 310 ? 4.009 19.568 5.843 1.00 84.62 310 THR A O 1
ATOM 2403 N N . ILE A 1 311 ? 2.851 18.025 6.982 1.00 89.75 311 ILE A N 1
ATOM 2404 C CA . ILE A 1 311 ? 1.619 18.821 7.012 1.00 89.75 311 ILE A CA 1
ATOM 2405 C C . ILE A 1 311 ? 1.798 20.019 7.957 1.00 89.75 311 ILE A C 1
ATOM 2407 O O . ILE A 1 311 ? 2.026 19.853 9.153 1.00 89.75 311 ILE A O 1
ATOM 2411 N N . THR A 1 312 ? 1.660 21.232 7.421 1.00 90.25 312 THR A N 1
ATOM 2412 C CA . THR A 1 312 ? 1.749 22.504 8.166 1.00 90.25 312 THR A CA 1
ATOM 2413 C C . THR A 1 312 ? 0.395 23.198 8.324 1.00 90.25 312 THR A C 1
ATOM 2415 O O . THR A 1 312 ? 0.272 24.170 9.067 1.00 90.25 312 THR A O 1
ATOM 2418 N N . GLY A 1 313 ? -0.642 22.700 7.648 1.00 89.62 313 GLY A N 1
ATOM 2419 C CA . GLY A 1 313 ? -2.020 23.169 7.778 1.00 89.62 313 GLY A CA 1
ATOM 2420 C C . GLY A 1 313 ? -2.964 22.459 6.810 1.00 89.62 313 GLY A C 1
ATOM 2421 O O . GLY A 1 313 ? -2.533 21.634 6.010 1.00 89.62 313 GLY A O 1
ATOM 2422 N N . GLY A 1 314 ? -4.250 22.811 6.843 1.00 90.94 314 GLY A N 1
ATOM 2423 C CA . GLY A 1 314 ? -5.294 22.083 6.110 1.00 90.94 314 GLY A CA 1
ATOM 2424 C C . GLY A 1 314 ? -5.794 20.860 6.883 1.00 90.94 314 GLY A C 1
ATOM 2425 O O . GLY A 1 314 ? -5.465 20.689 8.056 1.00 90.94 314 GLY A O 1
ATOM 2426 N N . LYS A 1 315 ? -6.615 20.029 6.239 1.00 93.12 315 LYS A N 1
ATOM 2427 C CA . LYS A 1 315 ? -7.258 18.873 6.881 1.00 93.12 315 LYS A CA 1
ATOM 2428 C C . LYS A 1 315 ? -6.360 17.643 6.928 1.00 93.12 315 LYS A C 1
ATOM 2430 O O . LYS A 1 315 ? -6.493 16.834 7.836 1.00 93.12 315 LYS A O 1
ATOM 2435 N N . GLY A 1 316 ? -5.458 17.478 5.961 1.00 93.81 316 GLY A N 1
ATOM 2436 C CA . GLY A 1 316 ? -4.659 16.256 5.820 1.00 93.81 316 GLY A CA 1
ATOM 2437 C C . GLY A 1 316 ? -5.452 15.038 5.338 1.00 93.81 316 GLY A C 1
ATOM 2438 O O . GLY A 1 316 ? -4.890 13.948 5.268 1.00 93.81 316 GLY A O 1
ATOM 2439 N N . THR A 1 317 ? -6.733 15.208 5.004 1.00 95.31 317 THR A N 1
ATOM 2440 C CA . THR A 1 317 ? -7.603 14.199 4.381 1.00 95.31 317 THR A CA 1
ATOM 2441 C C . THR A 1 317 ? -7.250 14.002 2.913 1.00 95.31 317 THR A C 1
ATOM 2443 O O . THR A 1 317 ? -6.568 14.838 2.325 1.00 95.31 317 THR A O 1
ATOM 2446 N N . PHE A 1 318 ? -7.741 12.938 2.281 1.00 93.69 318 PHE A N 1
ATOM 2447 C CA . PHE A 1 318 ? -7.669 12.827 0.823 1.00 93.69 318 PHE A CA 1
ATOM 2448 C C . PHE A 1 318 ? -8.465 13.952 0.148 1.00 93.69 318 PHE A C 1
ATOM 2450 O O . PHE A 1 318 ? -9.533 14.349 0.619 1.00 93.69 318 PHE A O 1
ATOM 2457 N N . LYS A 1 319 ? -7.941 14.456 -0.969 1.00 88.50 319 LYS A N 1
ATOM 2458 C CA . LYS A 1 319 ? -8.692 15.272 -1.927 1.00 88.50 319 LYS A CA 1
ATOM 2459 C C . LYS A 1 319 ? -9.798 14.440 -2.580 1.00 88.50 319 LYS A C 1
ATOM 2461 O O . LYS A 1 319 ? -9.723 13.211 -2.606 1.00 88.50 319 LYS A O 1
ATOM 2466 N N . THR A 1 320 ? -10.804 15.105 -3.145 1.00 85.56 320 THR A N 1
ATOM 2467 C CA . THR A 1 320 ? -11.843 14.401 -3.912 1.00 85.56 320 THR A CA 1
ATOM 2468 C C . THR A 1 320 ? -11.258 13.790 -5.193 1.00 85.56 320 THR A C 1
ATOM 2470 O O . THR A 1 320 ? -10.226 14.271 -5.682 1.00 85.56 320 THR A O 1
ATOM 2473 N N . PRO A 1 321 ? -11.897 12.760 -5.780 1.00 84.06 321 PRO A N 1
ATOM 2474 C CA . PRO A 1 321 ? -11.465 12.199 -7.058 1.00 84.06 321 PRO A CA 1
ATOM 2475 C C . PRO A 1 321 ? -11.285 13.262 -8.150 1.00 84.06 321 PRO A C 1
ATOM 2477 O O . PRO A 1 321 ? -10.295 13.231 -8.874 1.00 84.06 321 PRO A O 1
ATOM 2480 N N . GLU A 1 322 ? -12.183 14.244 -8.233 1.00 83.56 322 GLU A N 1
ATOM 2481 C CA . GLU A 1 322 ? -12.131 15.335 -9.214 1.00 83.56 322 GLU A CA 1
ATOM 2482 C C . GLU A 1 322 ? -10.889 16.204 -9.004 1.00 83.56 322 GLU A C 1
ATOM 2484 O O . GLU A 1 322 ? -10.131 16.437 -9.944 1.00 83.56 322 GLU A O 1
ATOM 2489 N N . GLN A 1 323 ? -10.623 16.607 -7.759 1.00 85.69 323 GLN A N 1
ATOM 2490 C CA . GLN A 1 323 ? -9.431 17.382 -7.411 1.00 85.69 323 GLN A CA 1
ATOM 2491 C C . GLN A 1 323 ? -8.142 16.614 -7.735 1.00 85.69 323 GLN A C 1
ATOM 2493 O O . GLN A 1 323 ? -7.194 17.191 -8.263 1.00 85.69 323 GLN A O 1
ATOM 2498 N N . ILE A 1 324 ? -8.096 15.307 -7.455 1.00 83.94 324 ILE A N 1
ATOM 2499 C CA . ILE A 1 324 ? -6.941 14.459 -7.786 1.00 83.94 324 ILE A CA 1
ATOM 2500 C C . ILE A 1 324 ? -6.759 14.368 -9.305 1.00 83.94 324 ILE A C 1
ATOM 2502 O O . ILE A 1 324 ? -5.639 14.524 -9.798 1.00 83.94 324 ILE A O 1
ATOM 2506 N N . ARG A 1 325 ? -7.847 14.157 -10.056 1.00 82.06 325 ARG A N 1
ATOM 2507 C CA . ARG A 1 325 ? -7.818 14.101 -11.526 1.00 82.06 325 ARG A CA 1
ATOM 2508 C C . ARG A 1 325 ? -7.313 15.414 -12.119 1.00 82.06 325 ARG A C 1
ATOM 2510 O O . ARG A 1 325 ? -6.456 15.394 -12.998 1.00 82.06 325 ARG A O 1
ATOM 2517 N N . GLU A 1 326 ? -7.748 16.552 -11.585 1.00 80.62 326 GLU A N 1
ATOM 2518 C CA . GLU A 1 326 ? -7.264 17.867 -12.010 1.00 80.62 326 GLU A CA 1
ATOM 2519 C C . GLU A 1 326 ? -5.765 18.071 -11.762 1.00 80.62 326 GLU A C 1
ATOM 2521 O O . GLU A 1 326 ? -5.131 18.824 -12.503 1.00 80.62 326 GLU A O 1
ATOM 2526 N N . MET A 1 327 ? -5.177 17.425 -10.755 1.00 77.56 327 MET A N 1
ATOM 2527 C CA . MET A 1 327 ? -3.750 17.563 -10.438 1.00 77.56 327 MET A CA 1
ATOM 2528 C C . MET A 1 327 ? -2.830 16.780 -11.376 1.00 77.56 327 MET A C 1
ATOM 2530 O O . MET A 1 327 ? -1.657 17.141 -11.519 1.00 77.56 327 MET A O 1
ATOM 2534 N N . VAL A 1 328 ? -3.338 15.736 -12.032 1.00 76.00 328 VAL A N 1
ATOM 2535 C CA . VAL A 1 328 ? -2.584 14.965 -13.026 1.00 76.00 328 VAL A CA 1
ATOM 2536 C C . VAL A 1 328 ? -2.534 15.768 -14.326 1.00 76.00 328 VAL A C 1
ATOM 2538 O O . VAL A 1 328 ? -3.416 15.681 -15.175 1.00 76.00 328 VAL A O 1
ATOM 2541 N N . LYS A 1 329 ? -1.502 16.606 -14.479 1.00 67.25 329 LYS A N 1
ATOM 2542 C CA . LYS A 1 329 ? -1.359 17.500 -15.647 1.00 67.25 329 LYS A CA 1
ATOM 2543 C C . LYS A 1 329 ? -0.534 16.907 -16.791 1.00 67.25 329 LYS A C 1
ATOM 2545 O O . LYS A 1 329 ? -0.475 17.499 -17.871 1.00 67.25 329 LYS A O 1
ATOM 2550 N N . GLY A 1 330 ? 0.110 15.765 -16.573 1.00 68.19 330 GLY A N 1
ATOM 2551 C CA . GLY A 1 330 ? 0.871 15.078 -17.603 1.00 68.19 330 GLY A CA 1
ATOM 2552 C C . GLY A 1 330 ? 1.902 14.121 -17.037 1.00 68.19 330 GLY A C 1
ATOM 2553 O O . GLY A 1 330 ? 1.744 13.566 -15.948 1.00 68.19 330 GLY A O 1
ATOM 2554 N N . PHE A 1 331 ? 2.973 13.960 -17.803 1.00 69.19 331 PHE A N 1
ATOM 2555 C CA . PHE A 1 331 ? 4.007 12.980 -17.550 1.00 69.19 331 PHE A CA 1
ATOM 2556 C C . PHE A 1 331 ? 5.383 13.556 -17.763 1.00 69.19 331 PHE A C 1
ATOM 2558 O O . PHE A 1 331 ? 5.619 14.270 -18.736 1.00 69.19 331 PHE A O 1
ATOM 2565 N N . THR A 1 332 ? 6.302 13.149 -16.905 1.00 66.31 332 THR A N 1
ATOM 2566 C CA . THR A 1 332 ? 7.721 13.289 -17.186 1.00 66.31 332 THR A CA 1
ATOM 2567 C C . THR A 1 332 ? 8.191 11.982 -17.808 1.00 66.31 332 THR A C 1
ATOM 2569 O O . THR A 1 332 ? 8.155 10.918 -17.184 1.00 66.31 332 THR A O 1
ATOM 2572 N N . GLU A 1 333 ? 8.561 12.060 -19.084 1.00 61.56 333 GLU A N 1
ATOM 2573 C CA . GLU A 1 333 ? 9.221 10.970 -19.794 1.00 61.56 333 GLU A CA 1
ATOM 2574 C C . GLU A 1 333 ? 10.634 10.755 -19.237 1.00 61.56 333 GLU A C 1
ATOM 2576 O O . GLU A 1 333 ? 11.215 11.616 -18.568 1.00 61.56 333 GLU A O 1
ATOM 2581 N N . ASN A 1 334 ? 11.216 9.592 -19.527 1.00 52.09 334 ASN A N 1
ATOM 2582 C CA . ASN A 1 334 ? 12.518 9.214 -18.979 1.00 52.09 334 ASN A CA 1
ATOM 2583 C C . ASN A 1 334 ? 13.677 10.107 -19.454 1.00 52.09 334 ASN A C 1
ATOM 2585 O O . ASN A 1 334 ? 14.659 10.249 -18.734 1.00 52.09 334 ASN A O 1
ATOM 2589 N N . ASN A 1 335 ? 13.526 10.795 -20.589 1.00 52.03 335 ASN A N 1
ATOM 2590 C CA . ASN A 1 335 ? 14.449 11.833 -21.070 1.00 52.03 335 ASN A CA 1
ATOM 2591 C C . ASN A 1 335 ? 14.348 13.167 -20.288 1.00 52.03 335 ASN A C 1
ATOM 2593 O O . ASN A 1 335 ? 14.966 14.155 -20.678 1.00 52.03 335 ASN A O 1
ATOM 2597 N N . GLY A 1 336 ? 13.535 13.232 -19.226 1.00 54.56 336 GLY A N 1
ATOM 2598 C CA . GLY A 1 336 ? 13.296 14.444 -18.438 1.00 54.56 336 GLY A CA 1
ATOM 2599 C C . GLY A 1 336 ? 12.354 15.446 -19.108 1.00 54.56 336 GLY A C 1
ATOM 2600 O O . GLY A 1 336 ? 12.026 16.475 -18.515 1.00 54.56 336 GLY A O 1
ATOM 2601 N N . LYS A 1 337 ? 11.875 15.157 -20.324 1.00 60.09 337 LYS A N 1
ATOM 2602 C CA . LYS A 1 337 ? 10.880 15.975 -21.008 1.00 60.09 337 LYS A CA 1
ATOM 2603 C C . LYS A 1 337 ? 9.544 15.783 -20.313 1.00 60.09 337 LYS A C 1
ATOM 2605 O O . LYS A 1 337 ? 8.957 14.701 -20.333 1.00 60.09 337 LYS A O 1
ATOM 2610 N N . THR A 1 338 ? 9.035 16.855 -19.723 1.00 62.25 338 THR A N 1
ATOM 2611 C CA . THR A 1 338 ? 7.645 16.853 -19.294 1.00 62.25 338 THR A CA 1
ATOM 2612 C C . THR A 1 338 ? 6.748 17.135 -20.482 1.00 62.25 338 THR A C 1
ATOM 2614 O O . THR A 1 338 ? 6.681 18.256 -20.994 1.00 62.25 338 THR A O 1
ATOM 2617 N N . THR A 1 339 ? 6.024 16.111 -20.903 1.00 60.12 339 THR A N 1
ATOM 2618 C CA . THR A 1 339 ? 4.944 16.257 -21.863 1.00 60.12 339 THR A CA 1
ATOM 2619 C C . THR A 1 339 ? 3.683 16.571 -21.060 1.00 60.12 339 THR A C 1
ATOM 2621 O O . THR A 1 339 ? 3.246 15.777 -20.222 1.00 60.12 339 THR A O 1
ATOM 2624 N N . LYS A 1 340 ? 3.084 17.749 -21.292 1.00 58.84 340 LYS A N 1
ATOM 2625 C CA . LYS A 1 340 ? 1.739 18.076 -20.788 1.00 58.84 340 LYS A CA 1
ATOM 2626 C C . LYS A 1 340 ? 0.738 17.164 -21.488 1.00 58.84 340 LYS A C 1
ATOM 2628 O O . LYS A 1 340 ? 0.140 17.533 -22.492 1.00 58.84 340 LYS A O 1
ATOM 2633 N N . ASN A 1 341 ? 0.621 15.941 -21.000 1.00 59.62 341 ASN A N 1
ATOM 2634 C CA . ASN A 1 341 ? -0.299 14.961 -21.529 1.00 59.62 341 ASN A CA 1
ATOM 2635 C C . ASN A 1 341 ? -1.540 14.917 -20.634 1.00 59.62 341 ASN A C 1
ATOM 2637 O O . ASN A 1 341 ? -1.707 14.003 -19.830 1.00 59.62 341 ASN A O 1
ATOM 2641 N N . ALA A 1 342 ? -2.405 15.926 -20.777 1.00 53.94 342 ALA A N 1
ATOM 2642 C CA . ALA A 1 342 ? -3.702 15.974 -20.096 1.00 53.94 342 ALA A CA 1
ATOM 2643 C C . ALA A 1 342 ? -4.589 14.755 -20.430 1.00 53.94 342 ALA A C 1
ATOM 2645 O O . ALA A 1 342 ? -5.525 14.461 -19.697 1.00 53.94 342 ALA A O 1
ATOM 2646 N N . SER A 1 343 ? -4.250 14.000 -21.482 1.00 64.12 343 SER A N 1
ATOM 2647 C CA . SER A 1 343 ? -5.015 12.837 -21.917 1.00 64.12 343 SER A CA 1
ATOM 2648 C C . SER A 1 343 ? -4.676 11.533 -21.195 1.00 64.12 343 SER A C 1
ATOM 2650 O O . SER A 1 343 ? -5.252 10.515 -21.544 1.00 64.12 343 SER A O 1
ATOM 2652 N N . PHE A 1 344 ? -3.762 11.483 -20.214 1.00 74.25 344 PHE A N 1
ATOM 2653 C CA . PHE A 1 344 ? -3.466 10.196 -19.560 1.00 74.25 344 PHE A CA 1
ATOM 2654 C C . PHE A 1 344 ? -4.690 9.581 -18.898 1.00 74.25 344 PHE A C 1
ATOM 2656 O O . PHE A 1 344 ? -5.075 8.462 -19.226 1.00 74.25 344 PHE A O 1
ATOM 2663 N N . LEU A 1 345 ? -5.282 10.331 -17.969 1.00 77.44 345 LEU A N 1
ATOM 2664 C CA . LEU A 1 345 ? -6.478 9.887 -17.281 1.00 77.44 345 LEU A CA 1
ATOM 2665 C C . LEU A 1 345 ? -7.608 9.713 -18.288 1.00 77.44 345 LEU A C 1
ATOM 2667 O O . LEU A 1 345 ? -8.286 8.709 -18.223 1.00 77.44 345 LEU A O 1
ATOM 2671 N N . GLU A 1 346 ? -7.718 10.578 -19.301 1.00 78.44 346 GLU A N 1
ATOM 2672 C CA . GLU A 1 346 ? -8.698 10.397 -20.380 1.00 78.44 346 GLU A CA 1
ATOM 2673 C C . GLU A 1 346 ? -8.491 9.090 -21.173 1.00 78.44 346 GLU A C 1
ATOM 2675 O O . GLU A 1 346 ? -9.457 8.462 -21.597 1.00 78.44 346 GLU A O 1
ATOM 2680 N N . ASN A 1 347 ? -7.247 8.662 -21.400 1.00 77.69 347 ASN A N 1
ATOM 2681 C CA . ASN A 1 347 ? -6.919 7.416 -22.095 1.00 77.69 347 ASN A CA 1
ATOM 2682 C C . ASN A 1 347 ? -7.188 6.201 -21.206 1.00 77.69 347 ASN A C 1
ATOM 2684 O O . ASN A 1 347 ? -7.657 5.183 -21.712 1.00 77.69 347 ASN A O 1
ATOM 2688 N N . LEU A 1 348 ? -6.921 6.307 -19.901 1.00 79.12 348 LEU A N 1
ATOM 2689 C CA . LEU A 1 348 ? -7.329 5.292 -18.932 1.00 79.12 348 LEU A CA 1
ATOM 2690 C C . LEU A 1 348 ? -8.853 5.234 -18.788 1.00 79.12 348 LEU A C 1
ATOM 2692 O O . LEU A 1 348 ? -9.410 4.150 -18.734 1.00 79.12 348 LEU A O 1
ATOM 2696 N N . ASP A 1 349 ? -9.550 6.368 -18.802 1.00 81.38 349 ASP A N 1
ATOM 2697 C CA . ASP A 1 349 ? -11.012 6.427 -18.728 1.00 81.38 349 ASP A CA 1
ATOM 2698 C C . ASP A 1 349 ? -11.653 5.797 -19.980 1.00 81.38 349 ASP A C 1
ATOM 2700 O O . ASP A 1 349 ? -12.699 5.157 -19.893 1.00 81.38 349 ASP A O 1
ATOM 2704 N N . LYS A 1 350 ? -11.008 5.917 -21.152 1.00 83.12 350 LYS A N 1
ATOM 2705 C CA . LYS A 1 350 ? -11.411 5.226 -22.395 1.00 83.12 350 LYS A CA 1
ATOM 2706 C C . LYS A 1 350 ? -11.081 3.731 -22.399 1.00 83.12 350 LYS A C 1
ATOM 2708 O O . LYS A 1 350 ? -11.638 2.999 -23.215 1.00 83.12 350 LYS A O 1
ATOM 2713 N N . ASN A 1 351 ? -10.169 3.286 -21.539 1.00 80.75 351 ASN A N 1
ATOM 2714 C CA . ASN A 1 351 ? -9.779 1.888 -21.396 1.00 80.75 351 ASN A CA 1
ATOM 2715 C C . ASN A 1 351 ? -9.601 1.541 -19.905 1.00 80.75 351 ASN A C 1
ATOM 2717 O O . ASN A 1 351 ? -8.465 1.387 -19.444 1.00 80.75 351 ASN A O 1
ATOM 2721 N N . PRO A 1 352 ? -10.706 1.447 -19.139 1.00 74.69 352 PRO A N 1
ATOM 2722 C CA . PRO A 1 352 ? -10.659 1.270 -17.684 1.00 74.69 352 PRO A CA 1
ATOM 2723 C C . PRO A 1 352 ? -10.038 -0.070 -17.261 1.00 74.69 352 PRO A C 1
ATOM 2725 O O . PRO A 1 352 ? -9.561 -0.203 -16.133 1.00 74.69 352 PRO A O 1
ATOM 2728 N N . ASP A 1 353 ? -9.988 -1.035 -18.182 1.00 80.50 353 ASP A N 1
ATOM 2729 C CA . ASP A 1 353 ? -9.342 -2.332 -17.999 1.00 80.50 353 ASP A CA 1
ATOM 2730 C C . ASP A 1 353 ? -7.839 -2.298 -18.317 1.00 80.50 353 ASP A C 1
ATOM 2732 O O . ASP A 1 353 ? -7.158 -3.314 -18.162 1.00 80.50 353 ASP A O 1
ATOM 2736 N N . LYS A 1 354 ? -7.276 -1.158 -18.743 1.00 84.62 354 LYS A N 1
ATOM 2737 C CA . LYS A 1 354 ? -5.834 -1.034 -18.985 1.00 84.62 354 LYS A CA 1
ATOM 2738 C C . LYS A 1 354 ? -5.062 -1.306 -17.694 1.00 84.62 354 LYS A C 1
ATOM 2740 O O . LYS A 1 354 ? -5.332 -0.722 -16.646 1.00 84.62 354 LYS A O 1
ATOM 2745 N N . ARG A 1 355 ? -4.059 -2.179 -17.785 1.00 90.69 355 ARG A N 1
ATOM 2746 C CA . ARG A 1 355 ? -3.181 -2.530 -16.665 1.00 90.69 355 ARG A CA 1
ATOM 2747 C C . ARG A 1 355 ? -2.306 -1.328 -16.288 1.00 90.69 355 ARG A C 1
ATOM 2749 O O . ARG A 1 355 ? -1.656 -0.742 -17.159 1.00 90.69 355 ARG A O 1
ATOM 2756 N N . ILE A 1 356 ? -2.275 -0.967 -15.003 1.00 91.38 356 ILE A N 1
ATOM 2757 C CA . ILE A 1 356 ? -1.445 0.129 -14.472 1.00 91.38 356 ILE A CA 1
ATOM 2758 C C . ILE A 1 356 ? -0.494 -0.436 -13.422 1.00 91.38 356 ILE A C 1
ATOM 2760 O O . ILE A 1 356 ? -0.939 -0.968 -12.409 1.00 91.38 356 ILE A O 1
ATOM 2764 N N . LEU A 1 357 ? 0.810 -0.315 -13.649 1.00 93.94 357 LEU A N 1
ATOM 2765 C CA . LEU A 1 357 ? 1.834 -0.934 -12.813 1.00 93.94 357 LEU A CA 1
ATOM 2766 C C . LEU A 1 357 ? 2.688 0.139 -12.150 1.00 93.94 357 LEU A C 1
ATOM 2768 O O . LEU A 1 357 ? 3.446 0.842 -12.811 1.00 93.94 357 LEU A O 1
ATOM 2772 N N . PHE A 1 358 ? 2.551 0.265 -10.837 1.00 92.75 358 PHE A N 1
ATOM 2773 C CA . PHE A 1 358 ? 3.280 1.218 -10.013 1.00 92.75 358 PHE A CA 1
ATOM 2774 C C . PHE A 1 358 ? 4.575 0.595 -9.498 1.00 92.75 358 PHE A C 1
ATOM 2776 O O . PHE A 1 358 ? 4.555 -0.507 -8.946 1.00 92.75 358 PHE A O 1
ATOM 2783 N N . HIS A 1 359 ? 5.698 1.293 -9.650 1.00 89.62 359 HIS A N 1
ATOM 2784 C CA . HIS A 1 359 ? 6.966 0.878 -9.059 1.00 89.62 359 HIS A CA 1
ATOM 2785 C C . HIS A 1 359 ? 7.721 2.056 -8.444 1.00 89.62 359 HIS A C 1
ATOM 2787 O O . HIS A 1 359 ? 7.570 3.214 -8.841 1.00 89.62 359 HIS A O 1
ATOM 2793 N N . CYS A 1 360 ? 8.563 1.749 -7.462 1.00 83.56 360 CYS A N 1
ATOM 2794 C CA . CYS A 1 360 ? 9.547 2.688 -6.944 1.00 83.56 360 CYS A CA 1
ATOM 2795 C C . CYS A 1 360 ? 10.909 2.006 -6.846 1.00 83.56 360 CYS A C 1
ATOM 2797 O O . CYS A 1 360 ? 11.284 1.268 -7.754 1.00 83.56 360 CYS A O 1
ATOM 2799 N N . PHE A 1 361 ? 11.638 2.238 -5.756 1.00 77.38 361 PHE A N 1
ATOM 2800 C CA . PHE A 1 361 ? 12.864 1.523 -5.442 1.00 77.38 361 PHE A CA 1
ATOM 2801 C C . PHE A 1 361 ? 12.598 0.116 -4.879 1.00 77.38 361 PHE A C 1
ATOM 2803 O O . PHE A 1 361 ? 13.148 -0.860 -5.374 1.00 77.38 361 PHE A O 1
ATOM 2810 N N . THR A 1 362 ? 11.693 0.008 -3.899 1.00 77.62 362 THR A N 1
ATOM 2811 C CA . THR A 1 362 ? 11.452 -1.197 -3.069 1.00 77.62 362 THR A CA 1
ATOM 2812 C C . THR A 1 362 ? 9.961 -1.513 -2.857 1.00 77.62 362 THR A C 1
ATOM 2814 O O . THR A 1 362 ? 9.589 -2.133 -1.866 1.00 77.62 362 THR A O 1
ATOM 2817 N N . GLY A 1 363 ? 9.061 -0.977 -3.686 1.00 82.56 363 GLY A N 1
ATOM 2818 C CA . GLY A 1 363 ? 7.608 -1.169 -3.544 1.00 82.56 363 GLY A CA 1
ATOM 2819 C C . GLY A 1 363 ? 6.933 -0.379 -2.405 1.00 82.56 363 GLY A C 1
ATOM 2820 O O . GLY A 1 363 ? 5.708 -0.409 -2.275 1.00 82.56 363 GLY A O 1
ATOM 2821 N N . ARG A 1 364 ? 7.687 0.375 -1.587 1.00 85.25 364 ARG A N 1
ATOM 2822 C CA . ARG A 1 364 ? 7.159 1.127 -0.425 1.00 85.25 364 ARG A CA 1
ATOM 2823 C C . ARG A 1 364 ? 6.438 2.423 -0.820 1.00 85.25 364 ARG A C 1
ATOM 2825 O O . ARG A 1 364 ? 5.245 2.572 -0.582 1.00 85.25 364 ARG A O 1
ATOM 2832 N N . THR A 1 365 ? 7.144 3.362 -1.455 1.00 84.44 365 THR A N 1
ATOM 2833 C CA . THR A 1 365 ? 6.619 4.703 -1.822 1.00 84.44 365 THR A CA 1
ATOM 2834 C C . THR A 1 365 ? 5.647 4.697 -3.004 1.00 84.44 365 THR A C 1
ATOM 2836 O O . THR A 1 365 ? 5.025 5.712 -3.320 1.00 84.44 365 THR A O 1
ATOM 2839 N N . THR A 1 366 ? 5.482 3.542 -3.643 1.00 89.62 366 THR A N 1
ATOM 2840 C CA . THR A 1 366 ? 4.538 3.350 -4.741 1.00 89.62 366 THR A CA 1
ATOM 2841 C C . THR A 1 366 ? 3.142 2.944 -4.243 1.00 89.62 366 THR A C 1
ATOM 2843 O O . THR A 1 366 ? 2.140 3.253 -4.884 1.00 89.62 366 THR A O 1
ATOM 2846 N N . ALA A 1 367 ? 3.045 2.354 -3.042 1.00 93.44 367 ALA A N 1
ATOM 2847 C CA . ALA A 1 367 ? 1.776 1.938 -2.443 1.00 93.44 367 ALA A CA 1
ATOM 2848 C C . ALA A 1 367 ? 0.747 3.081 -2.262 1.00 93.44 367 ALA A C 1
ATOM 2850 O O . ALA A 1 367 ? -0.426 2.844 -2.549 1.00 93.44 367 ALA A O 1
ATOM 2851 N N . PRO A 1 368 ? 1.124 4.318 -1.868 1.00 93.31 368 PRO A N 1
ATOM 2852 C CA . PRO A 1 368 ? 0.184 5.442 -1.826 1.00 93.31 368 PRO A CA 1
ATOM 2853 C C . PRO A 1 368 ? -0.423 5.780 -3.194 1.00 93.31 368 PRO A C 1
ATOM 2855 O O . PRO A 1 368 ? -1.616 6.045 -3.295 1.00 93.31 368 PRO A O 1
ATOM 2858 N N . HIS A 1 369 ? 0.383 5.732 -4.258 1.00 91.69 369 HIS A N 1
ATOM 2859 C CA . HIS A 1 369 ? -0.069 6.003 -5.624 1.00 91.69 369 HIS A CA 1
ATOM 2860 C C . HIS A 1 369 ? -1.040 4.926 -6.107 1.00 91.69 369 HIS A C 1
ATOM 2862 O O . HIS A 1 369 ? -2.117 5.240 -6.610 1.00 91.69 369 HIS A O 1
ATOM 2868 N N . TRP A 1 370 ? -0.686 3.659 -5.877 1.00 94.88 370 TRP A N 1
ATOM 2869 C CA . TRP A 1 370 ? -1.564 2.526 -6.148 1.00 94.88 370 TRP A CA 1
ATOM 2870 C C . TRP A 1 370 ? -2.896 2.644 -5.392 1.00 94.88 370 TRP A C 1
ATOM 2872 O O . TRP A 1 370 ? -3.950 2.487 -6.005 1.00 94.88 370 TRP A O 1
ATOM 2882 N N . PHE A 1 371 ? -2.867 2.987 -4.099 1.00 95.62 371 PHE A N 1
ATOM 2883 C CA . PHE A 1 371 ? -4.077 3.150 -3.288 1.00 95.62 371 PHE A CA 1
ATOM 2884 C C . PHE A 1 371 ? -4.989 4.235 -3.862 1.00 95.62 371 PHE A C 1
ATOM 2886 O O . PHE A 1 371 ? -6.179 4.006 -4.040 1.00 95.62 371 PHE A O 1
ATOM 2893 N N . VAL A 1 372 ? -4.439 5.399 -4.215 1.00 91.94 372 VAL A N 1
ATOM 2894 C CA . VAL A 1 372 ? -5.229 6.490 -4.800 1.00 91.94 372 VAL A CA 1
ATOM 2895 C C . VAL A 1 372 ? -5.829 6.083 -6.145 1.00 91.94 372 VAL A C 1
ATOM 2897 O O . VAL A 1 372 ? -7.027 6.254 -6.360 1.00 91.94 372 VAL A O 1
ATOM 2900 N N . PHE A 1 373 ? -5.037 5.506 -7.049 1.00 90.12 373 PHE A N 1
ATOM 2901 C CA . PHE A 1 373 ? -5.543 5.114 -8.365 1.00 90.12 373 PHE A CA 1
ATOM 2902 C C . PHE A 1 373 ? -6.612 4.027 -8.276 1.00 90.12 373 PHE A C 1
ATOM 2904 O O . PHE A 1 373 ? -7.627 4.105 -8.966 1.00 90.12 373 PHE A O 1
ATOM 2911 N N . ARG A 1 374 ? -6.407 3.037 -7.409 1.00 91.69 374 ARG A N 1
ATOM 2912 C CA . ARG A 1 374 ? -7.300 1.889 -7.304 1.00 91.69 374 ARG A CA 1
ATOM 2913 C C . ARG A 1 374 ? -8.529 2.163 -6.453 1.00 91.69 374 ARG A C 1
ATOM 2915 O O . ARG A 1 374 ? -9.644 1.899 -6.889 1.00 91.69 374 ARG A O 1
ATOM 2922 N N . GLU A 1 375 ? -8.312 2.667 -5.244 1.00 91.31 375 GLU A N 1
ATOM 2923 C CA . GLU A 1 375 ? -9.330 2.736 -4.195 1.00 91.31 375 GLU A CA 1
ATOM 2924 C C . GLU A 1 375 ? -10.058 4.090 -4.156 1.00 91.31 375 GLU A C 1
ATOM 2926 O O . GLU A 1 375 ? -11.146 4.167 -3.590 1.00 91.31 375 GLU A O 1
ATOM 2931 N N . ILE A 1 376 ? -9.496 5.147 -4.768 1.00 89.81 376 ILE A N 1
ATOM 2932 C CA . ILE A 1 376 ? -10.126 6.482 -4.842 1.00 89.81 376 ILE A CA 1
ATOM 2933 C C . ILE A 1 376 ? -10.585 6.819 -6.265 1.00 89.81 376 ILE A C 1
ATOM 2935 O O . ILE A 1 376 ? -11.708 7.281 -6.451 1.00 89.81 376 ILE A O 1
ATOM 2939 N N . LEU A 1 377 ? -9.741 6.598 -7.279 1.00 86.56 377 LEU A N 1
ATOM 2940 C CA . LEU A 1 377 ? -10.065 6.945 -8.671 1.00 86.56 377 LEU A CA 1
ATOM 2941 C C . LEU A 1 377 ? -10.811 5.842 -9.439 1.00 86.56 377 LEU A C 1
ATOM 2943 O O . LEU A 1 377 ? -11.365 6.137 -10.499 1.00 86.56 377 LEU A O 1
ATOM 2947 N N . GLY A 1 378 ? -10.833 4.610 -8.917 1.00 85.88 378 GLY A N 1
ATOM 2948 C CA . GLY A 1 378 ? -11.578 3.481 -9.485 1.00 85.88 378 GLY A CA 1
ATOM 2949 C C . GLY A 1 378 ? -10.847 2.679 -10.569 1.00 85.88 378 GLY A C 1
ATOM 2950 O O . GLY A 1 378 ? -11.467 1.857 -11.239 1.00 85.88 378 GLY A O 1
ATOM 2951 N N . TYR A 1 379 ? -9.536 2.866 -10.754 1.00 86.12 379 TYR A N 1
ATOM 2952 C CA . TYR A 1 379 ? -8.749 2.069 -11.701 1.00 86.12 379 TYR A CA 1
ATOM 2953 C C . TYR A 1 379 ? -8.409 0.696 -11.103 1.00 86.12 379 TYR A C 1
ATOM 2955 O O . TYR A 1 379 ? -7.310 0.458 -10.597 1.00 86.12 379 TYR A O 1
ATOM 2963 N N . HIS A 1 380 ? -9.374 -0.226 -11.130 1.00 86.62 380 HIS A N 1
ATOM 2964 C CA . HIS A 1 380 ? -9.274 -1.522 -10.449 1.00 86.62 380 HIS A CA 1
ATOM 2965 C C . HIS A 1 380 ? -8.156 -2.436 -10.976 1.00 86.62 380 HIS A C 1
ATOM 2967 O O . HIS A 1 380 ? -7.654 -3.267 -10.209 1.00 86.62 380 HIS A O 1
ATOM 2973 N N . ASN A 1 381 ? -7.714 -2.242 -12.228 1.00 90.19 381 ASN A N 1
ATOM 2974 C CA . ASN A 1 381 ? -6.574 -2.948 -12.821 1.00 90.19 381 ASN A CA 1
ATOM 2975 C C . ASN A 1 381 ? -5.207 -2.288 -12.519 1.00 90.19 381 ASN A C 1
ATOM 2977 O O . ASN A 1 381 ? -4.245 -2.428 -13.278 1.00 90.19 381 ASN A O 1
ATOM 2981 N N . ALA A 1 382 ? -5.113 -1.555 -11.407 1.00 92.44 382 ALA A N 1
ATOM 2982 C CA . ALA A 1 382 ? -3.858 -1.055 -10.864 1.00 92.44 382 ALA A CA 1
ATOM 2983 C C . ALA A 1 382 ? -3.192 -2.072 -9.921 1.00 92.44 382 ALA A C 1
ATOM 2985 O O . ALA A 1 382 ? -3.829 -2.612 -9.011 1.00 92.44 382 ALA A O 1
ATOM 2986 N N . ALA A 1 383 ? -1.884 -2.260 -10.084 1.00 95.81 383 ALA A N 1
ATOM 2987 C CA . ALA A 1 383 ? -1.050 -3.133 -9.267 1.00 95.81 383 ALA A CA 1
ATOM 2988 C C . ALA A 1 383 ? 0.296 -2.495 -8.914 1.00 95.81 383 ALA A C 1
ATOM 2990 O O . ALA A 1 383 ? 0.738 -1.525 -9.531 1.00 95.81 383 ALA A O 1
ATOM 2991 N N . VAL A 1 384 ? 0.947 -3.067 -7.907 1.00 96.31 384 VAL A N 1
ATOM 2992 C CA . VAL A 1 384 ? 2.306 -2.735 -7.486 1.00 96.31 384 VAL A CA 1
ATOM 2993 C C . VAL A 1 384 ? 3.262 -3.779 -8.049 1.00 96.31 384 VAL A C 1
ATOM 2995 O O . VAL A 1 384 ? 3.099 -4.973 -7.791 1.00 96.31 384 VAL A O 1
ATOM 2998 N N . TYR A 1 385 ? 4.279 -3.330 -8.781 1.00 94.88 385 TYR A N 1
ATOM 2999 C CA . TYR A 1 385 ? 5.468 -4.132 -9.034 1.00 94.88 385 TYR A CA 1
ATOM 3000 C C . TYR A 1 385 ? 6.332 -4.122 -7.768 1.00 94.88 385 TYR A C 1
ATOM 3002 O O . TYR A 1 385 ? 7.059 -3.167 -7.476 1.00 94.88 385 TYR A O 1
ATOM 3010 N N . ASP A 1 386 ? 6.166 -5.177 -6.977 1.00 92.62 386 ASP A N 1
ATOM 3011 C CA . ASP A 1 386 ? 6.624 -5.263 -5.590 1.00 92.62 386 ASP A CA 1
ATOM 3012 C C . ASP A 1 386 ? 8.151 -5.224 -5.464 1.00 92.62 386 ASP A C 1
ATOM 3014 O O . ASP A 1 386 ? 8.691 -4.419 -4.704 1.00 92.62 386 ASP A O 1
ATOM 3018 N N . GLY A 1 387 ? 8.844 -6.007 -6.298 1.00 86.06 387 GLY A N 1
ATOM 3019 C CA . GLY A 1 387 ? 10.305 -6.018 -6.359 1.00 86.06 387 GLY A CA 1
ATOM 3020 C C . GLY A 1 387 ? 10.900 -4.721 -6.893 1.00 86.06 387 GLY A C 1
ATOM 3021 O O . GLY A 1 387 ? 12.024 -4.365 -6.526 1.00 86.06 387 GLY A O 1
ATOM 3022 N N . SER A 1 388 ? 10.108 -3.950 -7.648 1.00 87.50 388 SER A N 1
ATOM 3023 C CA . SER A 1 388 ? 10.418 -2.573 -8.022 1.00 87.50 388 SER A CA 1
ATOM 3024 C C . SER A 1 388 ? 11.804 -2.447 -8.682 1.00 87.50 388 SER A C 1
ATOM 3026 O O . SER A 1 388 ? 12.299 -3.376 -9.326 1.00 87.50 388 SER A O 1
ATOM 3028 N N . TRP A 1 389 ? 12.428 -1.272 -8.599 1.00 79.81 389 TRP A N 1
ATOM 3029 C CA . TRP A 1 389 ? 13.741 -1.049 -9.187 1.00 79.81 389 TRP A CA 1
ATOM 3030 C C . TRP A 1 389 ? 14.823 -1.962 -8.608 1.00 79.81 389 TRP A C 1
ATOM 3032 O O . TRP A 1 389 ? 15.667 -2.390 -9.370 1.00 79.81 389 TRP A O 1
ATOM 3042 N N . GLN A 1 390 ? 14.795 -2.314 -7.320 1.00 75.94 390 GLN A N 1
ATOM 3043 C CA . GLN A 1 390 ? 15.821 -3.184 -6.733 1.00 75.94 390 GLN A CA 1
ATOM 3044 C C . GLN A 1 390 ? 15.855 -4.584 -7.374 1.00 75.94 390 GLN A C 1
ATOM 3046 O O . GLN A 1 390 ? 16.932 -5.116 -7.643 1.00 75.94 390 GLN A O 1
ATOM 3051 N N . GLU A 1 391 ? 14.694 -5.187 -7.644 1.00 78.25 391 GLU A N 1
ATOM 3052 C CA . GLU A 1 391 ? 14.626 -6.471 -8.358 1.00 78.25 391 GLU A CA 1
ATOM 3053 C C . GLU A 1 391 ? 14.975 -6.297 -9.843 1.00 78.25 391 GLU A C 1
ATOM 3055 O O . GLU A 1 391 ? 15.751 -7.078 -10.394 1.00 78.25 391 GLU A O 1
ATOM 3060 N N . TRP A 1 392 ? 14.493 -5.217 -10.472 1.00 79.50 392 TRP A N 1
ATOM 3061 C CA . TRP A 1 392 ? 14.803 -4.920 -11.874 1.00 79.50 392 TRP A CA 1
ATOM 3062 C C . TRP A 1 392 ? 16.294 -4.675 -12.111 1.00 79.50 392 TRP A C 1
ATOM 3064 O O . TRP A 1 392 ? 16.873 -5.240 -13.033 1.00 79.50 392 TRP A O 1
ATOM 3074 N N . SER A 1 393 ? 16.923 -3.858 -11.266 1.00 70.12 393 SER A N 1
ATOM 3075 C CA . SER A 1 393 ? 18.340 -3.521 -11.350 1.00 70.12 393 SER A CA 1
ATOM 3076 C C . SER A 1 393 ? 19.204 -4.741 -11.103 1.00 70.12 393 SER A C 1
ATOM 3078 O O . SER A 1 393 ? 20.252 -4.858 -11.717 1.00 70.12 393 SER A O 1
ATOM 3080 N N . SER A 1 394 ? 18.755 -5.661 -10.244 1.00 68.44 394 SER A N 1
ATOM 3081 C CA . SER A 1 394 ? 19.439 -6.937 -10.040 1.00 68.44 394 SER A CA 1
ATOM 3082 C C . SER A 1 394 ? 19.413 -7.788 -11.309 1.00 68.44 394 SER A C 1
ATOM 3084 O O . SER A 1 394 ? 20.425 -8.386 -11.633 1.00 68.44 394 SER A O 1
ATOM 3086 N N . TYR A 1 395 ? 18.306 -7.801 -12.061 1.00 67.69 395 TYR A N 1
ATOM 3087 C CA . TYR A 1 395 ? 18.253 -8.457 -13.375 1.00 67.69 395 TYR A CA 1
ATOM 3088 C C . TYR A 1 395 ? 19.103 -7.742 -14.436 1.00 67.69 395 TYR A C 1
ATOM 3090 O O . TYR A 1 395 ? 19.671 -8.384 -15.314 1.00 67.69 395 TYR A O 1
ATOM 3098 N N . SER A 1 396 ? 19.156 -6.407 -14.397 1.00 55.03 396 SER A N 1
ATOM 3099 C CA . SER A 1 396 ? 19.853 -5.596 -15.402 1.00 55.03 396 SER A CA 1
ATOM 3100 C C . SER A 1 396 ? 21.308 -5.264 -15.052 1.00 55.03 396 SER A C 1
ATOM 3102 O O . SER A 1 396 ? 21.931 -4.495 -15.783 1.00 55.03 396 SER A O 1
ATOM 3104 N N . ALA A 1 397 ? 21.830 -5.767 -13.932 1.00 50.69 397 ALA A N 1
ATOM 3105 C CA . ALA A 1 397 ? 23.199 -5.521 -13.494 1.00 50.69 397 ALA A CA 1
ATOM 3106 C C . ALA A 1 397 ? 24.190 -6.337 -14.335 1.00 50.69 397 ALA A C 1
ATOM 3108 O O . ALA A 1 397 ? 23.960 -7.504 -14.643 1.00 50.69 397 ALA A O 1
ATOM 3109 N N . TYR A 1 398 ? 25.304 -5.707 -14.701 1.00 47.59 398 TYR A N 1
ATOM 3110 C CA . TYR A 1 398 ? 26.415 -6.344 -15.412 1.00 47.59 398 TYR A CA 1
ATOM 3111 C C . TYR A 1 398 ? 27.169 -7.352 -14.526 1.00 47.59 398 TYR A C 1
ATOM 3113 O O . TYR A 1 398 ? 27.371 -7.090 -13.340 1.00 47.59 398 TYR A O 1
ATOM 3121 N N . TYR A 1 399 ? 27.661 -8.443 -15.127 1.00 42.59 399 TYR A N 1
ATOM 3122 C CA . TYR A 1 399 ? 28.466 -9.480 -14.472 1.00 42.59 399 TYR A CA 1
ATOM 3123 C C . TYR A 1 399 ? 29.703 -9.822 -15.330 1.00 42.59 399 TYR A C 1
ATOM 3125 O O . TYR A 1 399 ? 29.568 -10.000 -16.525 1.00 42.59 399 TYR A O 1
ATOM 3133 N N . PRO A 1 400 ? 30.937 -9.918 -14.822 1.00 39.34 400 PRO A N 1
ATOM 3134 C CA . PRO A 1 400 ? 32.048 -10.429 -15.630 1.00 39.34 400 PRO A CA 1
ATOM 3135 C C . PRO A 1 400 ? 32.041 -11.970 -15.662 1.00 39.34 400 PRO A C 1
ATOM 3137 O O . PRO A 1 400 ? 32.194 -12.608 -14.627 1.00 39.34 400 PRO A O 1
ATOM 3140 N N . ALA A 1 401 ? 31.918 -12.577 -16.849 1.00 36.81 401 ALA A N 1
ATOM 3141 C CA . ALA A 1 401 ? 31.856 -14.041 -17.032 1.00 36.81 401 ALA A CA 1
ATOM 3142 C C . ALA A 1 401 ? 33.133 -14.816 -16.625 1.00 36.81 401 ALA A C 1
ATOM 3144 O O . ALA A 1 401 ? 33.139 -16.046 -16.638 1.00 36.81 401 ALA A O 1
ATOM 3145 N N . ASP A 1 402 ? 34.215 -14.121 -16.274 1.00 37.88 402 ASP A N 1
ATOM 3146 C CA . ASP A 1 402 ? 35.450 -14.717 -15.774 1.00 37.88 402 ASP A CA 1
ATOM 3147 C C . ASP A 1 402 ? 35.829 -14.071 -14.435 1.00 37.88 402 ASP A C 1
ATOM 3149 O O . ASP A 1 402 ? 36.412 -12.985 -14.380 1.00 37.88 402 ASP A O 1
ATOM 3153 N N . ALA A 1 403 ? 35.478 -14.746 -13.337 1.00 36.22 403 ALA A N 1
ATOM 3154 C CA . ALA A 1 403 ? 35.780 -14.292 -11.980 1.00 36.22 403 ALA A CA 1
ATOM 3155 C C . ALA A 1 403 ? 37.294 -14.198 -11.702 1.00 36.22 403 ALA A C 1
ATOM 3157 O O . ALA A 1 403 ? 37.689 -13.548 -10.737 1.00 36.22 403 ALA A O 1
ATOM 3158 N N . ALA A 1 404 ? 38.145 -14.805 -12.541 1.00 34.00 404 ALA A N 1
ATOM 3159 C CA . ALA A 1 404 ? 39.596 -14.696 -12.417 1.00 34.00 404 ALA A CA 1
ATOM 3160 C C . ALA A 1 404 ? 40.157 -13.360 -12.946 1.00 34.00 404 ALA A C 1
ATOM 3162 O O . ALA A 1 404 ? 41.306 -13.042 -12.653 1.00 34.00 404 ALA A O 1
ATOM 3163 N N . ASN A 1 405 ? 39.359 -12.573 -13.683 1.00 33.06 405 ASN A N 1
ATOM 3164 C CA . ASN A 1 405 ? 39.793 -11.356 -14.383 1.00 33.06 405 ASN A CA 1
ATOM 3165 C C . ASN A 1 405 ? 38.924 -10.117 -14.077 1.00 33.06 405 ASN A C 1
ATOM 3167 O O . ASN A 1 405 ? 38.944 -9.140 -14.827 1.00 33.06 405 ASN A O 1
ATOM 3171 N N . ALA A 1 406 ? 38.149 -10.124 -12.988 1.00 32.28 406 ALA A N 1
ATOM 3172 C CA . ALA A 1 406 ? 37.382 -8.952 -12.571 1.00 32.28 406 ALA A CA 1
ATOM 3173 C C . ALA A 1 406 ? 38.325 -7.806 -12.147 1.00 32.28 406 ALA A C 1
ATOM 3175 O O . ALA A 1 406 ? 38.904 -7.830 -11.062 1.00 32.28 406 ALA A O 1
ATOM 3176 N N . SER A 1 407 ? 38.489 -6.794 -13.002 1.00 31.30 407 SER A N 1
ATOM 3177 C CA . SER A 1 407 ? 39.219 -5.571 -12.654 1.00 31.30 407 SER A CA 1
ATOM 3178 C C . SER A 1 407 ? 38.370 -4.701 -11.721 1.00 31.30 407 SER A C 1
ATOM 3180 O O . SER A 1 407 ? 37.224 -4.375 -12.034 1.00 31.30 407 SER A O 1
ATOM 3182 N N . TYR A 1 408 ? 38.931 -4.333 -10.571 1.00 30.95 408 TYR A N 1
ATOM 3183 C CA . TYR A 1 408 ? 38.322 -3.440 -9.586 1.00 30.95 408 TYR A CA 1
ATOM 3184 C C . TYR A 1 408 ? 38.443 -1.977 -10.031 1.00 30.95 408 TYR A C 1
ATOM 3186 O O . TYR A 1 408 ? 39.453 -1.569 -10.608 1.00 30.95 408 TYR A O 1
ATOM 3194 N N . ALA A 1 409 ? 37.428 -1.166 -9.731 1.00 33.38 409 ALA A N 1
ATOM 3195 C CA . ALA A 1 409 ? 37.565 0.285 -9.773 1.00 33.38 409 ALA A CA 1
ATOM 3196 C C . ALA A 1 409 ? 38.018 0.759 -8.388 1.00 33.38 409 ALA A C 1
ATOM 3198 O O . ALA A 1 409 ? 37.366 0.467 -7.386 1.00 33.38 409 ALA A O 1
ATOM 3199 N N . ARG A 1 410 ? 39.143 1.472 -8.330 1.00 29.84 410 ARG A N 1
ATOM 3200 C CA . ARG A 1 410 ? 39.626 2.149 -7.122 1.00 29.84 410 ARG A CA 1
ATOM 3201 C C . ARG A 1 410 ? 39.209 3.613 -7.205 1.00 29.84 410 ARG A C 1
ATOM 3203 O O . ARG A 1 410 ? 39.552 4.275 -8.185 1.00 29.84 410 ARG A O 1
ATOM 3210 N N . ILE A 1 411 ? 38.476 4.105 -6.209 1.00 35.28 411 ILE A N 1
ATOM 3211 C CA . ILE A 1 411 ? 38.182 5.538 -6.060 1.00 35.28 411 ILE A CA 1
ATOM 3212 C C . ILE A 1 411 ? 38.814 5.990 -4.744 1.00 35.28 411 ILE A C 1
ATOM 3214 O O . ILE A 1 411 ? 38.552 5.405 -3.694 1.00 35.28 411 ILE A O 1
ATOM 3218 N N . ILE A 1 412 ? 39.672 7.007 -4.814 1.00 30.08 412 ILE A N 1
ATOM 3219 C CA . ILE A 1 412 ? 40.257 7.649 -3.636 1.00 30.08 412 ILE A CA 1
ATOM 3220 C C . ILE A 1 412 ? 39.238 8.686 -3.169 1.00 30.08 412 ILE A C 1
ATOM 3222 O O . ILE A 1 412 ? 38.951 9.640 -3.891 1.00 30.08 412 ILE A O 1
ATOM 3226 N N . VAL A 1 413 ? 38.651 8.483 -1.993 1.00 34.97 413 VAL A N 1
ATOM 3227 C CA . VAL A 1 413 ? 37.735 9.463 -1.403 1.00 34.97 413 VAL A CA 1
ATOM 3228 C C . VAL A 1 413 ? 38.591 10.382 -0.540 1.00 34.97 413 VAL A C 1
ATOM 3230 O O . VAL A 1 413 ? 39.187 9.927 0.428 1.00 34.97 413 VAL A O 1
ATOM 3233 N N . GLY A 1 414 ? 38.715 11.656 -0.924 1.00 31.23 414 GLY A N 1
ATOM 3234 C CA . GLY A 1 414 ? 39.370 12.657 -0.077 1.00 31.23 414 GLY A CA 1
ATOM 3235 C C . GLY A 1 414 ? 38.676 12.752 1.287 1.00 31.23 414 GLY A C 1
ATOM 3236 O O . GLY A 1 414 ? 37.470 12.532 1.359 1.00 31.23 414 GLY A O 1
ATOM 3237 N N . GLU A 1 415 ? 39.446 13.063 2.333 1.00 33.00 415 GLU A N 1
ATOM 3238 C CA . GLU A 1 415 ? 39.150 12.999 3.784 1.00 33.00 415 GLU A CA 1
ATOM 3239 C C . GLU A 1 415 ? 37.869 13.690 4.320 1.00 33.00 415 GLU A C 1
ATOM 3241 O O . GLU A 1 415 ? 37.711 13.825 5.534 1.00 33.00 415 GLU A O 1
ATOM 3246 N N . ASP A 1 416 ? 36.925 14.123 3.492 1.00 33.16 416 ASP A N 1
ATOM 3247 C CA . ASP A 1 416 ? 35.771 14.874 3.974 1.00 33.16 416 ASP A CA 1
ATOM 3248 C C . ASP A 1 416 ? 34.584 13.971 4.353 1.00 33.16 416 ASP A C 1
ATOM 3250 O O . ASP A 1 416 ? 34.165 13.075 3.617 1.00 33.16 416 ASP A O 1
ATOM 3254 N N . ASP A 1 417 ? 34.036 14.255 5.539 1.00 35.81 417 ASP A N 1
ATOM 3255 C CA . ASP A 1 417 ? 32.854 13.647 6.158 1.00 35.81 417 ASP A CA 1
ATOM 3256 C C . ASP A 1 417 ? 31.761 13.314 5.111 1.00 35.81 417 ASP A C 1
ATOM 3258 O O . ASP A 1 417 ? 31.354 14.190 4.339 1.00 35.81 417 ASP A O 1
ATOM 3262 N N . PRO A 1 418 ? 31.225 12.076 5.079 1.00 37.88 418 PRO A N 1
ATOM 3263 C CA . PRO A 1 418 ? 30.189 11.662 4.126 1.00 37.88 418 PRO A CA 1
ATOM 3264 C C . PRO A 1 418 ? 28.898 12.505 4.193 1.00 37.88 418 PRO A C 1
ATOM 3266 O O . PRO A 1 418 ? 28.071 12.438 3.280 1.00 37.88 418 PRO A O 1
ATOM 3269 N N . ASN A 1 419 ? 28.715 13.324 5.235 1.00 35.00 419 ASN A N 1
ATOM 3270 C CA . ASN A 1 419 ? 27.611 14.281 5.353 1.00 35.00 419 ASN A CA 1
ATOM 3271 C C . ASN A 1 419 ? 27.899 15.659 4.723 1.00 35.00 419 ASN A C 1
ATOM 3273 O O . ASN A 1 419 ? 26.967 16.446 4.537 1.00 35.00 419 ASN A O 1
ATOM 3277 N N . THR A 1 420 ? 29.147 15.950 4.353 1.00 37.56 420 THR A N 1
ATOM 3278 C CA . THR A 1 420 ? 29.579 17.164 3.636 1.00 37.56 420 THR A CA 1
ATOM 3279 C C . THR A 1 420 ? 29.894 16.867 2.169 1.00 37.56 420 THR A C 1
ATOM 3281 O O . THR A 1 420 ? 30.905 17.294 1.629 1.00 37.56 420 THR A O 1
ATOM 3284 N N . TYR A 1 421 ? 28.990 16.133 1.512 1.00 38.44 421 TYR A N 1
ATOM 3285 C CA . TYR A 1 421 ? 29.051 15.770 0.094 1.00 38.44 421 TYR A CA 1
ATOM 3286 C C . TYR A 1 421 ? 29.168 17.004 -0.830 1.00 38.44 421 TYR A C 1
ATOM 3288 O O . TYR A 1 421 ? 28.159 17.610 -1.214 1.00 38.44 421 TYR A O 1
ATOM 3296 N N . ASP A 1 422 ? 30.392 17.378 -1.213 1.00 37.66 422 ASP A N 1
ATOM 3297 C CA . ASP A 1 422 ? 30.654 18.411 -2.218 1.00 37.66 422 ASP A CA 1
ATOM 3298 C C . ASP A 1 422 ? 30.606 17.813 -3.633 1.00 37.66 422 ASP A C 1
ATOM 3300 O O . ASP A 1 422 ? 31.556 17.210 -4.132 1.00 37.66 422 ASP A O 1
ATOM 3304 N N . LYS A 1 423 ? 29.473 18.032 -4.313 1.00 37.12 423 LYS A N 1
ATOM 3305 C CA . LYS A 1 423 ? 29.204 17.614 -5.702 1.00 37.12 423 LYS A CA 1
ATOM 3306 C C . LYS A 1 423 ? 30.258 18.043 -6.731 1.00 37.12 423 LYS A C 1
ATOM 3308 O O . LYS A 1 423 ? 30.184 17.557 -7.860 1.00 37.12 423 LYS A O 1
ATOM 3313 N N . GLN A 1 424 ? 31.137 18.996 -6.419 1.00 35.22 424 GLN A N 1
ATOM 3314 C CA . GLN A 1 424 ? 32.099 19.535 -7.383 1.00 35.22 424 GLN A CA 1
ATOM 3315 C C . GLN A 1 424 ? 33.448 18.803 -7.389 1.00 35.22 424 GLN A C 1
ATOM 3317 O O . GLN A 1 424 ? 34.161 18.938 -8.380 1.00 35.22 424 GLN A O 1
ATOM 3322 N N . ASN A 1 425 ? 33.762 18.004 -6.361 1.00 36.38 425 ASN A N 1
ATOM 3323 C CA . ASN A 1 425 ? 35.121 17.493 -6.122 1.00 36.38 425 ASN A CA 1
ATOM 3324 C C . ASN A 1 425 ? 35.221 15.962 -5.937 1.00 36.38 425 ASN A C 1
ATOM 3326 O O . ASN A 1 425 ? 36.231 15.481 -5.436 1.00 36.38 425 ASN A O 1
ATOM 3330 N N . THR A 1 426 ? 34.199 15.180 -6.312 1.00 38.44 426 THR A N 1
ATOM 3331 C CA . THR A 1 426 ? 34.234 13.704 -6.209 1.00 38.44 426 THR A CA 1
ATOM 3332 C C . THR A 1 426 ? 34.296 13.034 -7.579 1.00 38.44 426 THR A C 1
ATOM 3334 O O . THR A 1 426 ? 33.499 13.366 -8.463 1.00 38.44 426 THR A O 1
ATOM 3337 N N . ASP A 1 427 ? 35.171 12.037 -7.719 1.00 39.19 427 ASP A N 1
ATOM 3338 C CA . ASP A 1 427 ? 35.307 11.245 -8.941 1.00 39.19 427 ASP A CA 1
ATOM 3339 C C . ASP A 1 427 ? 34.219 10.172 -9.052 1.00 39.19 427 ASP A C 1
ATOM 3341 O O . ASP A 1 427 ? 33.943 9.435 -8.106 1.00 39.19 427 ASP A O 1
ATOM 3345 N N . TYR A 1 428 ? 33.576 10.075 -10.218 1.00 42.72 428 TYR A N 1
ATOM 3346 C CA . TYR A 1 428 ? 32.547 9.076 -10.512 1.00 42.72 428 TYR A CA 1
ATOM 3347 C C . TYR A 1 428 ? 32.702 8.477 -11.911 1.00 42.72 428 TYR A C 1
ATOM 3349 O O . TYR A 1 428 ? 33.094 9.151 -12.866 1.00 42.72 428 TYR A O 1
ATOM 3357 N N . ILE A 1 429 ? 32.333 7.200 -12.036 1.00 43.88 429 ILE A N 1
ATOM 3358 C CA . ILE A 1 429 ? 32.308 6.452 -13.297 1.00 43.88 429 ILE A CA 1
ATOM 3359 C C . ILE A 1 429 ? 30.899 6.528 -13.896 1.00 43.88 429 ILE A C 1
ATOM 3361 O O . ILE A 1 429 ? 29.918 6.231 -13.218 1.00 43.88 429 ILE A O 1
ATOM 3365 N N . PHE A 1 430 ? 30.780 6.895 -15.174 1.00 41.72 430 PHE A N 1
ATOM 3366 C CA . PHE A 1 430 ? 29.494 6.953 -15.879 1.00 41.72 430 PHE A CA 1
ATOM 3367 C C . PHE A 1 430 ? 29.578 6.366 -17.294 1.00 41.72 430 PHE A C 1
ATOM 3369 O O . PHE A 1 430 ? 30.617 6.435 -17.949 1.00 41.72 430 PHE A O 1
ATOM 3376 N N . TRP A 1 431 ? 28.474 5.799 -17.789 1.00 42.31 431 TRP A N 1
ATOM 3377 C CA . TRP A 1 431 ? 28.359 5.328 -19.174 1.00 42.31 431 TRP A CA 1
ATOM 3378 C C . TRP A 1 431 ? 28.062 6.498 -20.120 1.00 42.31 431 TRP A C 1
ATOM 3380 O O . TRP A 1 431 ? 27.110 7.249 -19.896 1.00 42.31 431 TRP A O 1
ATOM 3390 N N . ASN A 1 432 ? 28.854 6.666 -21.184 1.00 43.50 432 ASN A N 1
ATOM 3391 C CA . ASN A 1 432 ? 28.688 7.778 -22.133 1.00 43.50 432 ASN A CA 1
ATOM 3392 C C . ASN A 1 432 ? 27.921 7.422 -23.423 1.00 43.50 432 ASN A C 1
ATOM 3394 O O . ASN A 1 432 ? 27.749 8.297 -24.268 1.00 43.50 432 ASN A O 1
ATOM 3398 N N . GLY A 1 433 ? 27.492 6.167 -23.583 1.00 39.28 433 GLY A N 1
ATOM 3399 C CA . GLY A 1 433 ? 26.905 5.643 -24.822 1.00 39.28 433 GLY A CA 1
ATOM 3400 C C . GLY A 1 433 ? 27.750 4.555 -25.493 1.00 39.28 433 GLY A C 1
ATOM 3401 O O . GLY A 1 433 ? 27.164 3.664 -26.094 1.00 39.28 433 GLY A O 1
ATOM 3402 N N . ASP A 1 434 ? 29.076 4.579 -25.303 1.00 42.81 434 ASP A N 1
ATOM 3403 C CA . ASP A 1 434 ? 30.037 3.62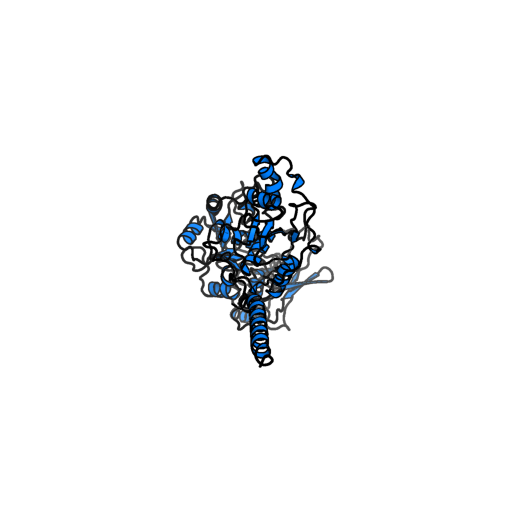8 -25.896 1.00 42.81 434 ASP A CA 1
ATOM 3404 C C . ASP A 1 434 ? 30.995 2.985 -24.873 1.00 42.81 434 ASP A C 1
ATOM 3406 O O . ASP A 1 434 ? 31.467 1.868 -25.081 1.00 42.81 434 ASP A O 1
ATOM 3410 N N . LYS A 1 435 ? 31.336 3.692 -23.785 1.00 44.66 435 LYS A N 1
ATOM 3411 C CA . LYS A 1 435 ? 32.253 3.226 -22.730 1.00 44.66 435 LYS A CA 1
ATOM 3412 C C . LYS A 1 435 ? 31.955 3.871 -21.374 1.00 44.66 435 LYS A C 1
ATOM 3414 O O . LYS A 1 435 ? 31.289 4.907 -21.295 1.00 44.66 435 LYS A O 1
ATOM 3419 N N . PHE A 1 436 ? 32.496 3.286 -20.307 1.00 46.88 436 PHE A N 1
ATOM 3420 C CA . PHE A 1 436 ? 32.542 3.913 -18.984 1.00 46.88 436 PHE A CA 1
ATOM 3421 C C . PHE A 1 436 ? 33.672 4.958 -18.913 1.00 46.88 436 PHE A C 1
ATOM 3423 O O . PHE A 1 436 ? 34.761 4.744 -19.447 1.00 46.88 436 PHE A O 1
ATOM 3430 N N . VAL A 1 437 ? 33.402 6.109 -18.291 1.00 45.03 437 VAL A N 1
ATOM 3431 C CA . VAL A 1 437 ? 34.288 7.287 -18.242 1.00 45.03 437 VAL A CA 1
ATOM 3432 C C . VAL A 1 437 ? 34.333 7.847 -16.811 1.00 45.03 437 VAL A C 1
ATOM 3434 O O . VAL A 1 437 ? 33.286 7.946 -16.178 1.00 45.03 437 VAL A O 1
ATOM 3437 N N . MET A 1 438 ? 35.525 8.209 -16.314 1.00 45.94 438 MET A N 1
ATOM 3438 C CA . MET A 1 438 ? 35.738 8.911 -15.030 1.00 45.94 438 MET A CA 1
ATOM 3439 C C . MET A 1 438 ? 35.443 10.416 -15.172 1.00 45.94 438 MET A C 1
ATOM 3441 O O . MET A 1 438 ? 35.647 10.992 -16.243 1.00 45.94 438 MET A O 1
ATOM 3445 N N . SER A 1 439 ? 34.953 11.069 -14.117 1.00 45.69 439 SER A N 1
ATOM 3446 C CA . SER A 1 439 ? 34.474 12.457 -14.179 1.00 45.69 439 SER A CA 1
ATOM 3447 C C . SER A 1 439 ? 35.546 13.548 -14.213 1.00 45.69 439 SER A C 1
ATOM 3449 O O . SER A 1 439 ? 35.229 14.647 -14.675 1.00 45.69 439 SER A O 1
ATOM 3451 N N . ASP A 1 440 ? 36.772 13.280 -13.766 1.00 48.28 440 ASP A N 1
ATOM 3452 C CA . ASP A 1 440 ? 37.832 14.288 -13.616 1.00 48.28 440 ASP A CA 1
ATOM 3453 C C . ASP A 1 440 ? 39.039 14.097 -14.560 1.00 48.28 440 ASP A C 1
ATOM 3455 O O . ASP A 1 440 ? 39.692 15.078 -14.921 1.00 48.28 440 ASP A O 1
ATOM 3459 N N . ASN A 1 441 ? 39.304 12.886 -15.062 1.00 41.53 441 ASN A N 1
ATOM 3460 C CA . ASN A 1 441 ? 40.496 12.618 -15.871 1.00 41.53 441 ASN A CA 1
ATOM 3461 C C . ASN A 1 441 ? 40.249 12.524 -17.388 1.00 41.53 441 ASN A C 1
ATOM 3463 O O . ASN A 1 441 ? 39.509 11.685 -17.901 1.00 41.53 441 ASN A O 1
ATOM 3467 N N . LYS A 1 442 ? 40.988 13.358 -18.140 1.00 43.19 442 LYS A N 1
ATOM 3468 C CA . LYS A 1 442 ? 41.130 13.354 -19.616 1.00 43.19 442 LYS A CA 1
ATOM 3469 C C . LYS A 1 442 ? 41.905 12.142 -20.167 1.00 43.19 442 LYS A C 1
ATOM 3471 O O . LYS A 1 442 ? 42.404 12.187 -21.291 1.00 43.19 442 LYS A O 1
ATOM 3476 N N . THR A 1 443 ? 41.988 11.055 -19.419 1.00 40.62 443 THR A N 1
ATOM 3477 C CA . THR A 1 443 ? 42.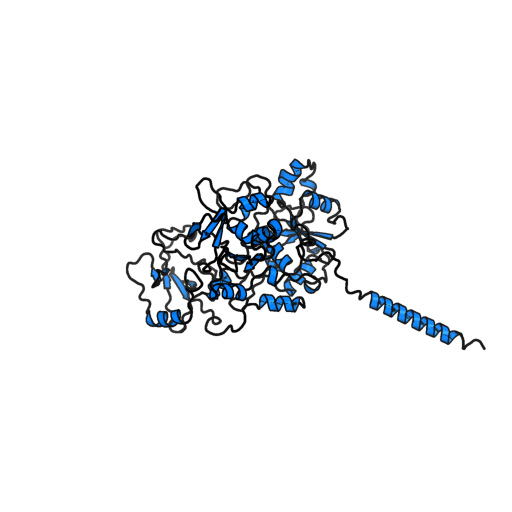566 9.784 -19.852 1.00 40.62 443 THR A CA 1
ATOM 3478 C C . THR A 1 443 ? 41.554 8.696 -19.561 1.00 40.62 443 THR A C 1
ATOM 3480 O O . THR A 1 443 ? 41.039 8.589 -18.452 1.00 40.62 443 THR A O 1
ATOM 3483 N N . ALA A 1 444 ? 41.212 7.937 -20.603 1.00 35.00 444 ALA A N 1
ATOM 3484 C CA . ALA A 1 444 ? 40.308 6.808 -20.482 1.00 35.00 444 ALA A CA 1
ATOM 3485 C C . ALA A 1 444 ? 40.838 5.853 -19.401 1.00 35.00 444 ALA A C 1
ATOM 3487 O O . ALA A 1 444 ? 42.046 5.615 -19.386 1.00 35.00 444 ALA A O 1
ATOM 3488 N N . PRO A 1 445 ? 39.986 5.271 -18.541 1.00 37.47 445 PRO A N 1
ATOM 3489 C CA . PRO A 1 445 ? 40.392 4.035 -17.895 1.00 37.47 445 PRO A CA 1
ATOM 3490 C C . PRO A 1 445 ? 40.730 3.038 -19.015 1.00 37.47 445 PRO A C 1
ATOM 3492 O O . PRO A 1 445 ? 39.940 2.875 -19.953 1.00 37.47 445 PRO A O 1
ATOM 3495 N N . GLU A 1 446 ? 41.911 2.418 -18.963 1.00 37.47 446 GLU A N 1
ATOM 3496 C CA . GLU A 1 446 ? 42.210 1.229 -19.766 1.00 37.47 446 GLU A CA 1
ATOM 3497 C C . GLU A 1 446 ? 41.338 0.089 -19.235 1.00 37.47 446 GLU A C 1
ATOM 3499 O O . GLU A 1 446 ? 41.749 -0.746 -18.439 1.00 37.47 446 GLU A O 1
ATOM 3504 N N . LEU A 1 447 ? 40.068 0.105 -19.629 1.00 37.03 447 LEU A N 1
ATOM 3505 C CA . LEU A 1 447 ? 39.226 -1.075 -19.590 1.00 37.03 447 LEU A CA 1
ATOM 3506 C C . LEU A 1 447 ? 39.616 -1.896 -20.817 1.00 37.03 447 LEU A C 1
ATOM 3508 O O . LEU A 1 447 ? 39.378 -1.466 -21.949 1.00 37.03 447 LEU A O 1
ATOM 3512 N N . GLU A 1 448 ? 40.243 -3.053 -20.612 1.00 36.34 448 GLU A N 1
ATOM 3513 C CA . GLU A 1 448 ? 40.475 -3.999 -21.701 1.00 36.34 448 GLU A CA 1
ATOM 3514 C C . GLU A 1 448 ? 39.118 -4.444 -22.270 1.00 36.34 448 GLU A C 1
ATOM 3516 O O . GLU A 1 448 ? 38.296 -5.097 -21.626 1.00 36.34 448 GLU A O 1
ATOM 3521 N N . THR A 1 449 ? 38.836 -3.978 -23.484 1.00 37.91 449 THR A N 1
ATOM 3522 C CA . THR A 1 449 ? 37.485 -3.859 -24.052 1.00 37.91 449 THR A CA 1
ATOM 3523 C C . THR A 1 449 ? 37.024 -5.100 -24.820 1.00 37.91 449 THR A C 1
ATOM 3525 O O . THR A 1 449 ? 35.839 -5.205 -25.139 1.00 37.91 449 THR A O 1
ATOM 3528 N N . GLU A 1 450 ? 37.910 -6.059 -25.106 1.00 33.38 450 GLU A N 1
ATOM 3529 C CA . GLU A 1 450 ? 37.574 -7.243 -25.915 1.00 33.38 450 GLU A CA 1
ATOM 3530 C C . GLU A 1 450 ? 36.683 -8.254 -25.170 1.00 33.38 450 GLU A C 1
ATOM 3532 O O . GLU A 1 450 ? 35.741 -8.798 -25.756 1.00 33.38 450 GLU A O 1
ATOM 3537 N N . ASN A 1 451 ? 36.873 -8.424 -23.858 1.00 35.31 451 ASN A N 1
ATOM 3538 C CA . ASN A 1 451 ? 36.023 -9.303 -23.042 1.00 35.31 451 ASN A CA 1
ATOM 3539 C C . ASN A 1 451 ? 34.674 -8.651 -22.676 1.00 35.31 451 ASN A C 1
ATOM 3541 O O . ASN A 1 451 ? 33.658 -9.338 -22.582 1.00 35.31 451 ASN A O 1
ATOM 3545 N N . LEU A 1 452 ? 34.636 -7.318 -22.562 1.00 33.88 452 LEU A N 1
ATOM 3546 C CA . LEU A 1 452 ? 33.423 -6.525 -22.311 1.00 33.88 452 LEU A CA 1
ATOM 3547 C C . LEU A 1 452 ? 32.452 -6.549 -23.500 1.00 33.88 452 LEU A C 1
ATOM 3549 O O . LEU A 1 452 ? 31.244 -6.699 -23.320 1.00 33.88 452 LEU A O 1
ATOM 3553 N N . LYS A 1 453 ? 32.970 -6.434 -24.728 1.00 34.22 453 LYS A N 1
ATOM 3554 C CA . LYS A 1 453 ? 32.153 -6.346 -25.947 1.00 34.22 453 LYS A CA 1
ATOM 3555 C C . LYS A 1 453 ? 31.417 -7.655 -26.255 1.00 34.22 453 LYS A C 1
ATOM 3557 O O . LYS A 1 453 ? 30.218 -7.644 -26.510 1.00 34.22 453 LYS A O 1
ATOM 3562 N N . THR A 1 454 ? 32.112 -8.783 -26.115 1.00 35.34 454 THR A N 1
ATOM 3563 C CA . THR A 1 454 ? 31.549 -10.133 -26.309 1.00 35.34 454 THR A CA 1
ATOM 3564 C C . THR A 1 454 ? 30.523 -10.503 -25.222 1.00 35.34 454 THR A C 1
ATOM 3566 O O . THR A 1 454 ? 29.637 -11.330 -25.443 1.00 35.34 454 THR A O 1
ATOM 3569 N N . PHE A 1 455 ? 30.623 -9.876 -24.044 1.00 32.94 455 PHE A N 1
ATOM 3570 C CA . PHE A 1 455 ? 29.714 -10.066 -22.914 1.00 32.94 455 PHE A CA 1
ATOM 3571 C C . PHE A 1 455 ? 28.417 -9.241 -23.048 1.00 32.94 455 PHE A C 1
ATOM 3573 O O . PHE A 1 455 ? 27.321 -9.780 -22.876 1.00 32.94 455 PHE A O 1
ATOM 3580 N N . ILE A 1 456 ? 28.527 -7.964 -23.441 1.00 35.16 456 ILE A N 1
ATOM 3581 C CA . ILE A 1 456 ? 27.388 -7.052 -23.679 1.00 35.16 456 ILE A CA 1
ATOM 3582 C C . ILE A 1 456 ? 26.451 -7.586 -24.778 1.00 35.16 456 ILE A C 1
ATOM 3584 O O . ILE A 1 456 ? 25.234 -7.437 -24.686 1.00 35.16 456 ILE A O 1
ATOM 3588 N N . GLU A 1 457 ? 26.991 -8.264 -25.794 1.00 36.44 457 GLU A N 1
ATOM 3589 C CA . GLU A 1 457 ? 26.204 -8.817 -26.907 1.00 36.44 457 GLU A CA 1
ATOM 3590 C C . GLU A 1 457 ? 25.294 -9.999 -26.508 1.00 36.44 457 GLU A C 1
ATOM 3592 O O . GLU A 1 457 ? 24.316 -10.276 -27.207 1.00 36.44 457 GLU A O 1
ATOM 3597 N N . LYS A 1 458 ? 25.561 -10.683 -25.381 1.00 35.16 458 LYS A N 1
ATOM 3598 C CA . LYS A 1 458 ? 24.723 -11.795 -24.878 1.00 35.16 458 LYS A CA 1
ATOM 3599 C C . LYS A 1 458 ? 23.629 -11.352 -23.903 1.00 35.16 458 LYS A C 1
ATOM 3601 O O . LYS A 1 458 ? 22.582 -11.996 -23.849 1.00 35.16 458 LYS A O 1
ATOM 3606 N N . TRP A 1 459 ? 23.845 -10.257 -23.177 1.00 40.09 459 TRP A N 1
ATOM 3607 C CA . TRP A 1 459 ? 22.911 -9.713 -22.191 1.00 40.09 459 TRP A CA 1
ATOM 3608 C C . TRP A 1 459 ? 22.667 -8.238 -22.491 1.00 40.09 459 TRP A C 1
ATOM 3610 O O . TRP A 1 459 ? 23.320 -7.358 -21.939 1.00 40.09 459 TRP A O 1
ATOM 3620 N N . ASP A 1 460 ? 21.722 -7.957 -23.390 1.00 47.06 460 ASP A N 1
ATOM 3621 C CA . ASP A 1 460 ? 21.372 -6.585 -23.772 1.00 47.06 460 ASP A CA 1
ATOM 3622 C C . ASP A 1 460 ? 20.583 -5.879 -22.647 1.00 47.06 460 ASP A C 1
ATOM 3624 O O . ASP A 1 460 ? 19.366 -5.669 -22.712 1.00 47.06 460 ASP A O 1
ATOM 3628 N N . VAL A 1 461 ? 21.303 -5.522 -21.580 1.00 45.59 461 VAL A N 1
ATOM 3629 C CA . VAL A 1 461 ? 20.833 -4.737 -20.427 1.00 45.59 461 VAL A CA 1
ATOM 3630 C C . VAL A 1 461 ? 20.468 -3.298 -20.813 1.00 45.59 461 VAL A C 1
ATOM 3632 O O . VAL A 1 461 ? 19.746 -2.623 -20.080 1.00 45.59 461 VAL A O 1
ATOM 3635 N N . THR A 1 462 ? 20.891 -2.843 -21.999 1.00 48.28 462 THR A N 1
ATOM 3636 C CA . THR A 1 462 ? 20.538 -1.536 -22.580 1.00 48.28 462 THR A CA 1
ATOM 3637 C C . THR A 1 462 ? 19.211 -1.550 -23.345 1.00 48.28 462 THR A C 1
ATOM 3639 O O . THR A 1 462 ? 18.636 -0.497 -23.645 1.00 48.28 462 THR A O 1
ATOM 3642 N N . LYS A 1 463 ? 18.663 -2.735 -23.650 1.00 58.78 463 LYS A N 1
ATOM 3643 C CA . LYS A 1 463 ? 17.432 -2.839 -24.443 1.00 58.78 463 LYS A CA 1
ATOM 3644 C C . LYS A 1 463 ? 16.202 -2.347 -23.706 1.00 58.78 463 LYS A C 1
ATOM 3646 O O . LYS A 1 463 ? 15.345 -1.721 -24.334 1.00 58.78 463 LYS A O 1
ATOM 3651 N N . TYR A 1 464 ? 16.121 -2.651 -22.409 1.00 63.03 464 TYR A N 1
ATOM 3652 C CA . TYR A 1 464 ? 14.920 -2.497 -21.574 1.00 63.03 464 TYR A CA 1
ATOM 3653 C C . TYR A 1 464 ? 15.115 -1.567 -20.372 1.00 63.03 464 TYR A C 1
ATOM 3655 O O . TYR A 1 464 ? 14.165 -1.304 -19.636 1.00 63.03 464 TYR A O 1
ATOM 3663 N N . THR A 1 465 ? 16.317 -1.029 -20.202 1.00 64.38 465 THR A N 1
ATOM 3664 C CA . THR A 1 465 ? 16.642 -0.015 -19.202 1.00 64.38 465 THR A CA 1
ATOM 3665 C C . THR A 1 465 ? 17.241 1.177 -19.934 1.00 64.38 465 THR A C 1
ATOM 3667 O O . THR A 1 465 ? 18.027 0.993 -20.859 1.00 64.38 465 THR A O 1
ATOM 3670 N N . ASP A 1 466 ? 16.869 2.400 -19.555 1.00 52.62 466 ASP A N 1
ATOM 3671 C CA . ASP A 1 466 ? 17.401 3.597 -20.227 1.00 52.62 466 ASP A CA 1
ATOM 3672 C C . ASP A 1 466 ? 18.894 3.834 -19.932 1.00 52.62 466 ASP A C 1
ATOM 3674 O O . ASP A 1 466 ? 19.558 4.548 -20.680 1.00 52.62 466 ASP A O 1
ATOM 3678 N N . PHE A 1 467 ? 19.433 3.209 -18.877 1.00 49.12 467 PHE A N 1
ATOM 3679 C CA . PHE A 1 467 ? 20.837 3.296 -18.467 1.00 49.12 467 PHE A CA 1
ATOM 3680 C C . PHE A 1 467 ? 21.323 1.936 -17.952 1.00 49.12 467 PHE A C 1
ATOM 3682 O O . PHE A 1 467 ? 20.628 1.299 -17.164 1.00 49.12 467 PHE A O 1
ATOM 3689 N N . ALA A 1 468 ? 22.508 1.497 -18.377 1.00 40.94 468 ALA A N 1
ATOM 3690 C CA . ALA A 1 468 ? 23.177 0.336 -17.796 1.00 40.94 468 ALA A CA 1
ATOM 3691 C C . ALA A 1 468 ? 24.006 0.775 -16.590 1.00 40.94 468 ALA A C 1
ATOM 3693 O O . ALA A 1 468 ? 24.673 1.811 -16.647 1.00 40.94 468 ALA A O 1
ATOM 3694 N N . THR A 1 469 ? 23.992 -0.014 -15.520 1.00 44.72 469 THR A N 1
ATOM 3695 C CA . THR A 1 469 ? 24.793 0.280 -14.337 1.00 44.72 469 THR A CA 1
ATOM 3696 C C . THR A 1 469 ? 25.428 -0.969 -13.724 1.00 44.72 469 THR A C 1
ATOM 3698 O O . THR A 1 469 ? 24.944 -2.089 -13.893 1.00 44.72 469 THR A O 1
ATOM 3701 N N . LEU A 1 470 ? 26.580 -0.770 -13.077 1.00 42.88 470 LEU A N 1
ATOM 3702 C CA . LEU A 1 470 ? 27.424 -1.823 -12.504 1.00 42.88 470 LEU A CA 1
ATOM 3703 C C . LEU A 1 470 ? 26.988 -2.105 -11.061 1.00 42.88 470 LEU A C 1
ATOM 3705 O O . LEU A 1 470 ? 26.960 -1.189 -10.241 1.00 42.88 470 LEU A O 1
ATOM 3709 N N . GLY A 1 471 ? 26.643 -3.354 -10.740 1.00 43.97 471 GLY A N 1
ATOM 3710 C CA . GLY A 1 471 ? 26.426 -3.762 -9.349 1.00 43.97 471 GLY A CA 1
ATOM 3711 C C . GLY A 1 471 ? 27.773 -3.840 -8.656 1.00 43.97 471 GLY A C 1
ATOM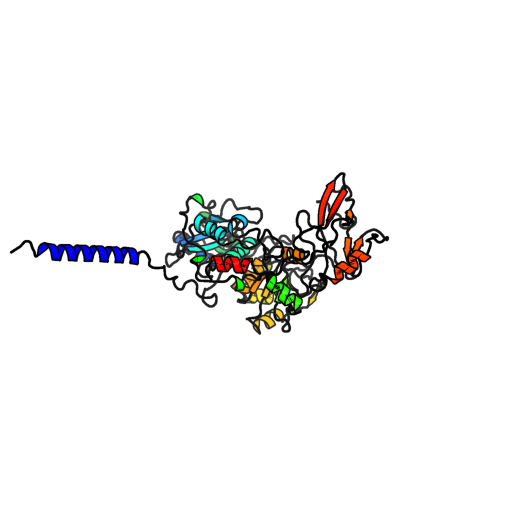 3712 O O . GLY A 1 471 ? 28.625 -4.578 -9.139 1.00 43.97 471 GLY A O 1
ATOM 3713 N N . MET A 1 472 ? 27.986 -3.085 -7.576 1.00 43.50 472 MET A N 1
ATOM 3714 C CA . MET A 1 472 ? 29.271 -3.063 -6.876 1.00 43.50 472 MET A CA 1
ATOM 3715 C C . MET A 1 472 ? 29.105 -3.227 -5.360 1.00 43.50 472 MET A C 1
ATOM 3717 O O . MET A 1 472 ? 28.249 -2.576 -4.766 1.00 43.50 472 MET A O 1
ATOM 3721 N N . GLU A 1 473 ? 29.933 -4.067 -4.742 1.00 40.47 473 GLU A N 1
ATOM 3722 C CA . GLU A 1 473 ? 30.229 -4.045 -3.305 1.00 40.47 473 GLU A CA 1
ATOM 3723 C C . GLU A 1 473 ? 31.399 -3.095 -3.058 1.00 40.47 473 GLU A C 1
ATOM 3725 O O . GLU A 1 473 ? 32.342 -3.073 -3.844 1.00 40.47 473 GLU A O 1
ATOM 3730 N N . SER A 1 474 ? 31.345 -2.310 -1.981 1.00 40.62 474 SER A N 1
ATOM 3731 C CA . SER A 1 474 ? 32.435 -1.415 -1.589 1.00 40.62 474 SER A CA 1
ATOM 3732 C C . SER A 1 474 ? 33.057 -1.845 -0.263 1.00 40.62 474 SER A C 1
ATOM 3734 O O . SER A 1 474 ? 32.317 -2.019 0.707 1.00 40.62 474 SER A O 1
ATOM 3736 N N . TYR A 1 475 ? 34.384 -1.944 -0.189 1.00 39.88 475 TYR A N 1
ATOM 3737 C CA . TYR A 1 475 ? 35.121 -2.144 1.066 1.00 39.88 475 TYR A CA 1
ATOM 3738 C C . TYR A 1 475 ? 36.071 -0.972 1.337 1.00 39.88 475 TYR A C 1
ATOM 3740 O O . TYR A 1 475 ? 36.620 -0.404 0.393 1.00 39.88 475 TYR A O 1
ATOM 3748 N N . TYR A 1 476 ? 36.240 -0.622 2.616 1.00 39.94 476 TYR A N 1
ATOM 3749 C CA . TYR A 1 476 ? 37.171 0.410 3.074 1.00 39.94 476 TYR A CA 1
ATOM 3750 C C . TYR A 1 476 ? 38.418 -0.228 3.677 1.00 39.94 476 TYR A C 1
ATOM 3752 O O . TYR A 1 476 ? 38.322 -0.964 4.659 1.00 39.94 476 TYR A O 1
ATOM 3760 N N . GLU A 1 477 ? 39.578 0.118 3.134 1.00 41.59 477 GLU A N 1
ATOM 3761 C CA . GLU A 1 477 ? 40.882 -0.221 3.705 1.00 41.59 477 GLU A CA 1
ATOM 3762 C C . GLU A 1 477 ? 41.824 0.960 3.474 1.00 41.59 477 GLU A C 1
ATOM 3764 O O . GLU A 1 477 ? 41.893 1.457 2.354 1.00 41.59 477 GLU A O 1
ATOM 3769 N N . ASP A 1 478 ? 42.505 1.427 4.524 1.00 45.81 478 ASP A N 1
ATOM 3770 C CA . ASP A 1 478 ? 43.553 2.457 4.443 1.00 45.81 478 ASP A CA 1
ATOM 3771 C C . ASP A 1 478 ? 43.179 3.708 3.609 1.00 45.81 478 ASP A C 1
ATOM 3773 O O . ASP A 1 478 ? 43.915 4.109 2.713 1.00 45.81 478 ASP A O 1
ATOM 3777 N N . ASP A 1 479 ? 42.022 4.322 3.894 1.00 43.53 479 ASP A N 1
ATOM 3778 C CA . ASP A 1 479 ? 41.485 5.517 3.203 1.00 43.53 479 ASP A CA 1
ATOM 3779 C C . ASP A 1 479 ? 41.126 5.312 1.716 1.00 43.53 479 ASP A C 1
ATOM 3781 O O . ASP A 1 479 ? 40.878 6.259 0.962 1.00 43.53 479 ASP A O 1
ATOM 3785 N N . GLU A 1 480 ? 41.027 4.057 1.282 1.00 35.16 480 GLU A N 1
ATOM 3786 C CA . GLU A 1 480 ? 40.645 3.680 -0.073 1.00 35.16 480 GLU A CA 1
ATOM 3787 C C . GLU A 1 480 ? 39.291 2.969 -0.094 1.00 35.16 480 GLU A C 1
ATOM 3789 O O . GLU A 1 480 ? 38.969 2.170 0.789 1.00 35.16 480 GLU A O 1
ATOM 3794 N N . VAL A 1 481 ? 38.499 3.231 -1.141 1.00 39.00 481 VAL A N 1
ATOM 3795 C CA . VAL A 1 481 ? 37.262 2.492 -1.413 1.00 39.00 481 VAL A CA 1
ATOM 3796 C C . VAL A 1 481 ? 37.482 1.556 -2.591 1.00 39.00 481 VAL A C 1
ATOM 3798 O O . VAL A 1 481 ? 37.692 1.985 -3.732 1.00 39.00 481 VAL A O 1
ATOM 3801 N N . TYR A 1 482 ? 37.404 0.262 -2.305 1.00 38.44 482 TYR A N 1
ATOM 3802 C CA . TYR A 1 482 ? 37.510 -0.809 -3.285 1.00 38.44 482 TYR A CA 1
ATOM 3803 C C . TYR A 1 482 ? 36.129 -1.190 -3.777 1.00 38.44 482 TYR A C 1
ATOM 3805 O O . TYR A 1 482 ? 35.302 -1.601 -2.969 1.00 38.44 482 TYR A O 1
ATOM 3813 N N . PHE A 1 483 ? 35.887 -1.100 -5.085 1.00 40.62 483 PHE A N 1
ATOM 3814 C CA . PHE A 1 483 ? 34.644 -1.574 -5.681 1.00 40.62 483 PHE A CA 1
ATOM 3815 C C . PHE A 1 483 ? 34.825 -2.936 -6.354 1.00 40.62 483 PHE A C 1
ATOM 3817 O O . PHE A 1 483 ? 35.619 -3.081 -7.287 1.00 40.62 483 PHE A O 1
ATOM 3824 N N . TYR A 1 484 ? 34.035 -3.912 -5.916 1.00 38.66 484 TYR A N 1
ATOM 3825 C CA . TYR A 1 484 ? 33.973 -5.258 -6.476 1.00 38.66 484 TYR A CA 1
ATOM 3826 C C . TYR A 1 484 ? 32.678 -5.430 -7.255 1.00 38.66 484 TYR A C 1
ATOM 3828 O O . TYR A 1 484 ? 31.620 -5.153 -6.694 1.00 38.66 484 TYR A O 1
ATOM 3836 N N . PRO A 1 485 ? 32.699 -5.912 -8.509 1.00 41.22 485 PRO A N 1
ATOM 3837 C CA . PRO A 1 485 ? 31.465 -6.284 -9.179 1.00 41.22 485 PRO A CA 1
ATOM 3838 C C . PRO A 1 485 ? 30.739 -7.347 -8.346 1.00 41.22 485 PRO A C 1
ATOM 3840 O O . PRO A 1 485 ? 31.328 -8.364 -7.973 1.00 41.22 485 PRO A O 1
ATOM 3843 N N . LEU A 1 486 ? 29.462 -7.100 -8.045 1.00 43.38 486 LEU A N 1
ATOM 3844 C CA . LEU A 1 486 ? 28.613 -8.043 -7.327 1.00 43.38 486 LEU A CA 1
ATOM 3845 C C . LEU A 1 486 ? 28.477 -9.307 -8.169 1.00 43.38 486 LEU A C 1
ATOM 3847 O O . LEU A 1 486 ? 27.711 -9.360 -9.134 1.00 43.38 486 LEU A O 1
ATOM 3851 N N . THR A 1 487 ? 29.210 -10.341 -7.778 1.00 39.91 487 THR A N 1
ATOM 3852 C CA . THR A 1 487 ? 29.012 -11.669 -8.327 1.00 39.91 487 THR A CA 1
ATOM 3853 C C . THR A 1 487 ? 27.746 -12.251 -7.694 1.00 39.91 487 THR A C 1
ATOM 3855 O O . THR A 1 487 ? 27.796 -12.893 -6.655 1.00 39.91 487 THR A O 1
ATOM 3858 N N . ASN A 1 488 ? 26.561 -11.981 -8.258 1.00 41.00 488 ASN A N 1
ATOM 3859 C CA . ASN A 1 488 ? 25.377 -12.797 -7.973 1.00 41.00 488 ASN A CA 1
ATOM 3860 C C . ASN A 1 488 ? 25.396 -14.058 -8.866 1.00 41.00 488 ASN A C 1
ATOM 3862 O O . ASN A 1 488 ? 24.967 -13.980 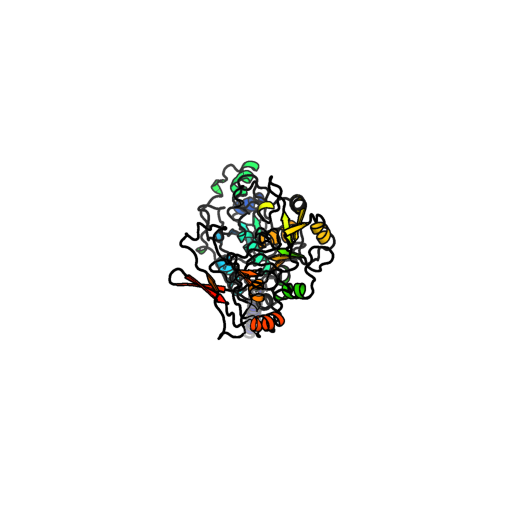-10.020 1.00 41.00 488 ASN A O 1
ATOM 3866 N N . PRO A 1 489 ? 25.868 -15.220 -8.375 1.00 38.19 489 PRO A N 1
ATOM 3867 C CA . PRO A 1 489 ? 26.061 -16.430 -9.182 1.00 38.19 489 PRO A CA 1
ATOM 3868 C C . PRO A 1 489 ? 24.771 -17.002 -9.805 1.00 38.19 489 PRO A C 1
ATOM 3870 O O . PRO A 1 489 ? 24.835 -17.968 -10.560 1.00 38.19 489 PRO A O 1
ATOM 3873 N N . ASN A 1 490 ? 23.599 -16.416 -9.526 1.00 42.03 490 ASN A N 1
ATOM 3874 C CA . ASN A 1 490 ? 22.322 -16.813 -10.123 1.00 42.03 490 ASN A CA 1
ATOM 3875 C C . ASN A 1 490 ? 22.055 -16.217 -11.518 1.00 42.03 490 ASN A C 1
ATOM 3877 O O . ASN A 1 490 ? 21.145 -16.686 -12.203 1.00 42.03 490 ASN A O 1
ATOM 3881 N N . ILE A 1 491 ? 22.806 -15.197 -11.949 1.00 46.44 491 ILE A N 1
ATOM 3882 C CA . ILE A 1 491 ? 22.491 -14.449 -13.183 1.00 46.44 491 ILE A CA 1
ATOM 3883 C C . ILE A 1 491 ? 23.143 -15.066 -14.430 1.00 46.44 491 ILE A C 1
ATOM 3885 O O . ILE A 1 491 ? 22.627 -14.914 -15.532 1.00 46.44 491 ILE A O 1
ATOM 3889 N N . ASP A 1 492 ? 24.168 -15.898 -14.271 1.00 40.19 492 ASP A N 1
ATOM 3890 C CA . ASP A 1 492 ? 25.001 -16.321 -15.400 1.00 40.19 492 ASP A CA 1
ATOM 3891 C C . ASP A 1 492 ? 24.586 -17.627 -16.106 1.00 40.19 492 ASP A C 1
ATOM 3893 O O . ASP A 1 492 ? 25.382 -18.128 -16.895 1.00 40.19 492 ASP A O 1
ATOM 3897 N N . ASN A 1 493 ? 23.367 -18.169 -15.876 1.00 41.66 493 ASN A N 1
ATOM 3898 C CA . ASN A 1 493 ? 22.657 -19.143 -16.762 1.00 41.66 493 ASN A CA 1
ATOM 3899 C C . ASN A 1 493 ? 21.339 -19.779 -16.209 1.00 41.66 493 ASN A C 1
ATOM 3901 O O . ASN A 1 493 ? 20.862 -20.751 -16.794 1.00 41.66 493 ASN A O 1
ATOM 3905 N N . LEU A 1 494 ? 20.735 -19.360 -15.084 1.00 48.22 494 LEU A N 1
ATOM 3906 C CA . LEU A 1 494 ? 20.053 -20.358 -14.221 1.00 48.22 494 LEU A CA 1
ATOM 3907 C C . LEU A 1 494 ? 18.576 -20.159 -13.845 1.00 48.22 494 LEU A C 1
ATOM 3909 O O . LEU A 1 494 ? 18.029 -21.023 -13.157 1.00 48.22 494 LEU A O 1
ATOM 3913 N N . TYR A 1 495 ? 17.887 -19.118 -14.318 1.00 51.34 495 TYR A N 1
ATOM 3914 C CA . TYR A 1 495 ? 16.448 -18.991 -14.066 1.00 51.34 495 TYR A CA 1
ATOM 3915 C C . TYR A 1 495 ? 15.608 -19.266 -15.326 1.00 51.34 495 TYR A C 1
ATOM 3917 O O . TYR A 1 495 ? 15.412 -18.402 -16.176 1.00 51.34 495 TYR A O 1
ATOM 3925 N N . ALA A 1 496 ? 15.117 -20.505 -15.442 1.00 56.25 496 ALA A N 1
ATOM 3926 C CA . ALA A 1 496 ? 14.227 -20.976 -16.515 1.00 56.25 496 ALA A CA 1
ATOM 3927 C C . ALA A 1 496 ? 12.729 -20.890 -16.154 1.00 56.25 496 ALA A C 1
ATOM 3929 O O . ALA A 1 496 ? 11.883 -21.412 -16.883 1.00 56.25 496 ALA A O 1
ATOM 3930 N N . GLY A 1 497 ? 12.400 -20.299 -15.004 1.00 65.06 497 GLY A N 1
ATOM 3931 C CA . GLY A 1 497 ? 11.015 -20.095 -14.601 1.00 65.06 497 GLY A CA 1
ATOM 3932 C C . GLY A 1 497 ? 10.397 -18.851 -15.252 1.00 65.06 497 GLY A C 1
ATOM 3933 O O . GLY A 1 497 ? 11.013 -18.163 -16.063 1.00 65.06 497 GLY A O 1
ATOM 3934 N N . ASP A 1 498 ? 9.144 -18.567 -14.914 1.00 82.12 498 ASP A N 1
ATOM 3935 C CA . ASP A 1 498 ? 8.364 -17.456 -15.477 1.00 82.12 498 ASP A CA 1
ATOM 3936 C C . ASP A 1 498 ? 8.433 -16.159 -14.655 1.00 82.12 498 ASP A C 1
ATOM 3938 O O . ASP A 1 498 ? 7.765 -15.187 -14.995 1.00 82.12 498 ASP A O 1
ATOM 3942 N N . ALA A 1 499 ? 9.236 -16.159 -13.595 1.00 86.06 499 ALA A N 1
ATOM 3943 C CA . ALA A 1 499 ? 9.444 -15.123 -12.593 1.00 86.06 499 ALA A CA 1
ATOM 3944 C C . ALA A 1 499 ? 8.142 -14.696 -11.911 1.00 86.06 499 ALA A C 1
ATOM 3946 O O . ALA A 1 499 ? 7.812 -13.509 -11.850 1.00 86.06 499 ALA A O 1
ATOM 3947 N N . LYS A 1 500 ? 7.358 -15.698 -11.486 1.00 91.88 500 LYS A N 1
ATOM 3948 C CA . LYS A 1 500 ? 6.040 -15.566 -10.831 1.00 91.88 500 LYS A CA 1
ATOM 3949 C C . LYS A 1 500 ? 5.961 -16.400 -9.539 1.00 91.88 500 LYS A C 1
ATOM 3951 O O . LYS A 1 500 ? 4.861 -16.743 -9.099 1.00 91.88 500 LYS A O 1
ATOM 3956 N N . GLU A 1 501 ? 7.102 -16.769 -8.950 1.00 91.94 501 GLU A N 1
ATOM 3957 C CA . GLU A 1 501 ? 7.230 -17.667 -7.789 1.00 91.94 501 GLU A CA 1
ATOM 3958 C C . GLU A 1 501 ? 6.395 -17.223 -6.607 1.00 91.94 501 GLU A C 1
ATOM 3960 O O . GLU A 1 501 ? 5.664 -18.048 -6.066 1.00 91.94 501 GLU A O 1
ATOM 3965 N N . ILE A 1 502 ? 6.468 -15.944 -6.225 1.00 94.81 502 ILE A N 1
ATOM 3966 C CA . ILE A 1 502 ? 5.761 -15.459 -5.036 1.00 94.81 502 ILE A CA 1
ATOM 3967 C C . ILE A 1 502 ? 4.253 -15.611 -5.246 1.00 94.81 502 ILE A C 1
ATOM 3969 O O . ILE A 1 502 ? 3.564 -16.160 -4.389 1.00 94.81 502 ILE A O 1
ATOM 3973 N N . ASN A 1 503 ? 3.742 -15.230 -6.424 1.00 95.12 503 ASN A N 1
ATOM 3974 C CA . ASN A 1 503 ? 2.325 -15.407 -6.748 1.00 95.12 503 ASN A CA 1
ATOM 3975 C C . ASN A 1 503 ? 1.926 -16.894 -6.737 1.00 95.12 503 ASN A C 1
ATOM 3977 O O . ASN A 1 503 ? 0.842 -17.229 -6.260 1.00 95.12 503 ASN A O 1
ATOM 3981 N N . LYS A 1 504 ? 2.764 -17.791 -7.275 1.00 94.62 504 LYS A N 1
ATOM 3982 C CA . LYS A 1 504 ? 2.496 -19.241 -7.298 1.00 94.62 504 LYS A CA 1
ATOM 3983 C C . LYS A 1 504 ? 2.488 -19.843 -5.895 1.00 94.62 504 LYS A C 1
ATOM 3985 O O . LYS A 1 504 ? 1.561 -20.578 -5.562 1.00 94.62 504 LYS A O 1
ATOM 3990 N N . GLU A 1 505 ? 3.498 -19.524 -5.092 1.00 95.19 505 GLU A N 1
ATOM 3991 C CA . GLU A 1 505 ? 3.628 -19.963 -3.703 1.00 95.19 505 GLU A CA 1
ATOM 3992 C C . GLU A 1 505 ? 2.424 -19.499 -2.879 1.00 95.19 505 GLU A C 1
ATOM 3994 O O . GLU A 1 505 ? 1.783 -20.302 -2.200 1.00 95.19 505 GLU A O 1
ATOM 3999 N N . ASP A 1 506 ? 2.063 -18.222 -2.992 1.00 96.62 506 ASP A N 1
ATOM 4000 C CA . ASP A 1 506 ? 1.012 -17.625 -2.175 1.00 96.62 506 ASP A CA 1
ATOM 4001 C C . ASP A 1 506 ? -0.388 -18.115 -2.586 1.00 96.62 506 ASP A C 1
ATOM 4003 O O . ASP A 1 506 ? -1.222 -18.385 -1.718 1.00 96.62 506 ASP A O 1
ATOM 4007 N N . LYS A 1 507 ? -0.641 -18.345 -3.885 1.00 94.88 507 LYS A N 1
ATOM 4008 C CA . LYS A 1 507 ? -1.874 -19.014 -4.351 1.00 94.88 507 LYS A CA 1
ATOM 4009 C C . LYS A 1 507 ? -1.973 -20.444 -3.835 1.00 94.88 507 LYS A C 1
ATOM 4011 O O . LYS A 1 507 ? -3.017 -20.835 -3.308 1.00 94.88 507 LYS A O 1
ATOM 4016 N N . ALA A 1 508 ? -0.879 -21.205 -3.923 1.00 95.00 508 ALA A N 1
ATOM 4017 C CA . ALA A 1 508 ? -0.824 -22.560 -3.385 1.00 95.00 508 ALA A CA 1
ATOM 4018 C C . ALA A 1 508 ? -1.079 -22.564 -1.869 1.00 95.00 508 ALA A C 1
ATOM 4020 O O . ALA A 1 508 ? -1.806 -23.426 -1.366 1.00 95.00 508 ALA A O 1
ATOM 4021 N N . TYR A 1 509 ? -0.555 -21.567 -1.148 1.00 95.44 509 TYR A N 1
ATOM 4022 C CA . TYR A 1 509 ? -0.829 -21.386 0.273 1.00 95.44 509 TYR A CA 1
ATOM 4023 C C . TYR A 1 509 ? -2.314 -21.116 0.542 1.00 95.44 509 TYR A C 1
ATOM 4025 O O . TYR A 1 509 ? -2.897 -21.805 1.379 1.00 95.44 509 TYR A O 1
ATOM 4033 N N . GLN A 1 510 ? -2.948 -20.184 -0.186 1.00 90.75 510 GLN A N 1
ATOM 4034 C CA . GLN A 1 510 ? -4.391 -19.910 -0.067 1.00 90.75 510 GLN A CA 1
ATOM 4035 C C . GLN A 1 510 ? -5.276 -21.087 -0.508 1.00 90.75 510 GLN A C 1
ATOM 4037 O O . GLN A 1 510 ? -6.455 -21.130 -0.155 1.00 90.75 510 GLN A O 1
ATOM 4042 N N . GLY A 1 511 ? -4.732 -22.047 -1.262 1.00 86.25 511 GLY A N 1
ATOM 4043 C CA . GLY A 1 511 ? -5.500 -23.126 -1.883 1.00 86.25 511 GLY A CA 1
ATOM 4044 C C . GLY A 1 511 ? -6.361 -22.634 -3.050 1.00 86.25 511 GLY A C 1
ATOM 4045 O O . GLY A 1 511 ? -7.505 -23.074 -3.186 1.00 86.25 511 GLY A O 1
ATOM 4046 N N . LYS A 1 512 ? -5.837 -21.682 -3.833 1.00 69.06 512 LYS A N 1
ATOM 4047 C CA . LYS A 1 512 ? -6.504 -21.043 -4.976 1.00 69.06 512 LYS A CA 1
ATOM 4048 C C . LYS A 1 512 ? -5.881 -21.421 -6.310 1.00 69.06 512 LYS A C 1
ATOM 4050 O O . LYS A 1 512 ? -4.666 -21.717 -6.338 1.00 69.06 512 LYS A O 1
#

pLDDT: mean 72.09, std 23.72, range [28.88, 98.81]

Foldseek 3Di:
DPPVVVVVVVVVVVVVVVVVVVVVVVVVPPLPPLPPQQPDQVPNDFLADELVQCVVCVVVVQAHPVGFHEAAEAEAAPVRDADQKFFPRYAYDYCLQAQFAQDFLLQHTARGFGDFFVSNLVVCFLSVPDSRYAYEYAYCFPLRLVSLVVQLSVVQLADHSNRHHYYFGGRVLSLPVVCVVVVVVCSVVRMDGHDDSVPDHTYPDTSLSRPGHCNVQAEDFPLNLVVQLVVVQQALALSHLAAAEELADLPQDLPPVRFGDWDDDPPALFTDFDWASHWYQFFDDDPVDGGHSRLLVQFQFDADPPPPRHGPDGNSGGDALVSVLVRRQAIQHNSRDTDRCNCSVVSCVVVLLRAYEFAYCAQRRRSSVQCCVPRRNPSSNYYYHRRHSSSVLSLLADDQPDPVDFDKDKFQDPPDDPVPDDPPDGWDWGDPPPDIAIDPDPDRPPPVCPSVVVRCVVRVSVSGIVGGDFRWDWDDDPSMTITTGPCPVSNPDHRPDSSCVSSVSNCVVSVD